Protein AF-A0A2S0U8K6-F1 (afdb_monomer)

Sequence (409 aa):
MKKITSAMGVGLRETAYAYPLLLILSIFMLEISPYFTALLVFISSMFGAWVGYRISGGRAQAIALLPALILGGLCYMPGYLGGRAVVIILILCAFSWHSFGTVRKPFSLQAEKLLSTLGIVCSLVVYIYSQRSEVLQPFSLSVFIAGVVTLSAVLLSMNDWKVKQAAGVRAEEKVPFSGIVLMNRSLTLIFIGLIVVLGAFKQIPSLIKGLIYLLFGWTDFVWGYDPVPPNEYNFHYLELEPMQYDLSDPTEVHKLQWISKAWMVVSSILVLLLAYFVLRLLYSLLRKWLPSWLKSLLERLKLGGMIKEPETDPGYHDELERIAKTRRKRRGTRGYQEPEHVVRRNYQRLVQSAMKKGYDYRPGYTPNENGRQIAGRLEYTELSENEVRNLIQDYNEVRYGSHKDKNKA

Foldseek 3Di:
DVQLVVLLLQLLQLLLLCLLVLCCCCVPPQVHDSVVLSVLSSVLLSLLLSLLVPDDDDCSLVVSLVSLCVVLVVVPVVVSGVPNSVVSSVSSSVNSNVSSCCSNPNPPPVVVVVSLVSSLVSLVVLLVVLVLDPSNVVCNVVSVVSNLSSVLVVLLVVLLVVLCVVQVHPNPDDRPDPPVNVVSNVVSVVVSVVVCCVVCVVVVVVVVVVVCCVVCVVVCVVVVDDDPPPPPPPPPDVPPDSPPQPPPDPVSVVVVVVVVVVVVVVVVVVVVVVVLVVVLVCCVVCVVPDDPVVVVVCVVVVSPPDDPDPDDDDDDDPDPDDPDPPPDDDDDDPDPDDVLVVLVVVLVVLLVQLVVLPDDDDPPDDLVRSLQVQQVDCSRDVDHNVVSVVSSVSNCCSVPVVVVCVVPD

Mean predicted aligned error: 18.73 Å

Radius of gyration: 32.56 Å; Cα contacts (8 Å, |Δi|>4): 281; chains: 1; bounding box: 98×66×87 Å

Secondary structure (DSSP, 8-state):
-HHHHHHHHHHHHHHHHHHHHHHHHIIIII-S-HHHHHHHHHHHHHHHHHHHHH--STTHHHHHHHHHHHHHHHHHTTSSSTTHHHHHHHHHHHHHHHHHHHHHSPPPHHHHHHHHHHHHHHHHHHHHHHTT-TTTGGGHHHHHHHHHHHHHHHHHHHHHHHHHHHTT--TTSPPS-HHHHHHHHHHHHHHHHHHHHHHHGGGHHHHHHHHHHHHHHHHHHHHT----------------------TT-HHHHHHHHHHHHHHHHHHHHHHHHHHHHHHHHHHHHHTTT--HHHHHHHHHTTTTTT--PPP---------------------------HHHHHHHHHHHHHHHHHHTT----TTS-HHHHHHHHHT-TTT-SS-HHHHHHHHHHHHHHHHGGGTGGG--

Structure (mmCIF, N/CA/C/O backbone):
data_AF-A0A2S0U8K6-F1
#
_entry.id   AF-A0A2S0U8K6-F1
#
loop_
_atom_site.group_PDB
_atom_site.id
_atom_site.type_symbol
_atom_site.label_atom_id
_atom_site.label_alt_id
_atom_site.label_comp_id
_atom_site.label_asym_id
_atom_site.label_entity_id
_atom_site.label_seq_id
_atom_site.pdbx_PDB_ins_code
_atom_site.Cartn_x
_atom_site.Cartn_y
_atom_site.Cartn_z
_atom_site.occupancy
_atom_site.B_iso_or_equiv
_atom_site.auth_seq_id
_atom_site.auth_comp_id
_atom_site.auth_asym_id
_atom_site.auth_atom_id
_atom_site.pdbx_PDB_model_num
ATOM 1 N N . MET A 1 1 ? 10.495 10.935 16.092 1.00 81.06 1 MET A N 1
ATOM 2 C CA . MET A 1 1 ? 10.984 9.710 15.417 1.00 81.06 1 MET A CA 1
ATOM 3 C C . MET A 1 1 ? 9.873 8.707 15.094 1.00 81.06 1 MET A C 1
ATOM 5 O O . MET A 1 1 ? 9.632 8.515 13.913 1.00 81.06 1 MET A O 1
ATOM 9 N N . LYS A 1 2 ? 9.115 8.162 16.065 1.00 88.69 2 LYS A N 1
ATOM 10 C CA . LYS A 1 2 ? 8.065 7.137 15.810 1.00 88.69 2 LYS A CA 1
ATOM 11 C C . LYS A 1 2 ? 7.059 7.470 14.687 1.00 88.69 2 LYS A C 1
ATOM 13 O O . LYS A 1 2 ? 6.723 6.609 13.889 1.00 88.69 2 LYS A O 1
ATOM 18 N N . LYS A 1 3 ? 6.605 8.725 14.581 1.00 90.50 3 LYS A N 1
ATOM 19 C CA . LYS A 1 3 ? 5.667 9.149 13.518 1.00 90.50 3 LYS A CA 1
ATOM 20 C C . LYS A 1 3 ? 6.276 9.086 12.110 1.00 90.50 3 LYS A C 1
ATOM 22 O O . LYS A 1 3 ? 5.573 8.766 11.162 1.00 90.50 3 LYS A O 1
ATOM 27 N N . ILE A 1 4 ? 7.571 9.379 11.981 1.00 91.44 4 ILE A N 1
ATOM 28 C CA . ILE A 1 4 ? 8.280 9.351 10.693 1.00 91.44 4 ILE A CA 1
ATOM 29 C C . ILE A 1 4 ? 8.471 7.901 10.256 1.00 91.44 4 ILE A C 1
ATOM 31 O O . ILE A 1 4 ? 8.131 7.565 9.132 1.00 91.44 4 ILE A O 1
ATOM 35 N N . THR A 1 5 ? 8.901 7.021 11.164 1.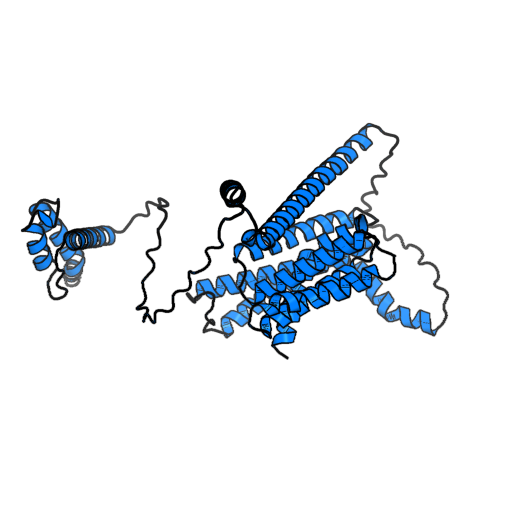00 92.25 5 THR A N 1
ATOM 36 C CA . THR A 1 5 ? 9.037 5.588 10.863 1.00 92.25 5 THR A CA 1
ATOM 37 C C . THR A 1 5 ? 7.696 4.959 10.479 1.00 92.25 5 THR A C 1
ATOM 39 O O . THR A 1 5 ? 7.633 4.164 9.547 1.00 92.25 5 THR A O 1
ATOM 42 N N . SER A 1 6 ? 6.599 5.358 11.135 1.00 91.69 6 SER A N 1
ATOM 43 C CA . SER A 1 6 ? 5.250 4.930 10.744 1.00 91.69 6 SER A CA 1
ATOM 44 C C . SER A 1 6 ? 4.848 5.454 9.362 1.00 91.69 6 SER A C 1
ATOM 46 O O . SER A 1 6 ? 4.283 4.702 8.576 1.00 91.69 6 SER A O 1
ATOM 48 N N . ALA A 1 7 ? 5.150 6.716 9.043 1.00 93.88 7 ALA A N 1
ATOM 49 C CA . ALA A 1 7 ? 4.869 7.298 7.731 1.00 93.88 7 ALA A CA 1
ATOM 50 C C . ALA A 1 7 ? 5.684 6.632 6.609 1.00 93.88 7 ALA A C 1
ATOM 52 O O . ALA A 1 7 ? 5.131 6.325 5.556 1.00 93.88 7 ALA A O 1
ATOM 53 N N . MET A 1 8 ? 6.962 6.329 6.858 1.00 95.50 8 MET A N 1
ATOM 54 C CA . MET A 1 8 ? 7.808 5.558 5.939 1.00 95.50 8 MET A CA 1
ATOM 55 C C . MET A 1 8 ? 7.231 4.164 5.688 1.00 95.50 8 MET A C 1
ATOM 57 O O . MET A 1 8 ? 7.194 3.716 4.547 1.00 95.50 8 MET A O 1
ATOM 61 N N . GLY A 1 9 ? 6.733 3.495 6.734 1.00 93.56 9 GLY A N 1
ATOM 62 C CA . GLY A 1 9 ? 6.076 2.196 6.599 1.00 93.56 9 GLY A CA 1
ATOM 63 C C . GLY A 1 9 ? 4.829 2.248 5.710 1.00 93.56 9 GLY A C 1
ATOM 64 O O . GLY A 1 9 ? 4.633 1.358 4.886 1.00 93.56 9 GLY A O 1
ATOM 65 N N . VAL A 1 10 ? 4.014 3.304 5.830 1.00 92.69 10 VAL A N 1
ATOM 66 C CA . VAL A 1 10 ? 2.853 3.519 4.948 1.00 92.69 10 VAL A CA 1
ATOM 67 C C . VAL A 1 10 ? 3.306 3.754 3.509 1.00 92.69 10 VAL A C 1
ATOM 69 O O . VAL A 1 10 ? 2.808 3.074 2.614 1.00 92.69 10 VAL A O 1
ATOM 72 N N . GLY A 1 11 ? 4.281 4.640 3.290 1.00 95.12 11 GLY A N 1
ATOM 73 C CA . GLY A 1 11 ? 4.767 4.949 1.946 1.00 95.12 11 GLY A CA 1
ATOM 74 C C . GLY A 1 11 ? 5.401 3.748 1.245 1.00 95.12 11 GLY A C 1
ATOM 75 O O . GLY A 1 11 ? 5.101 3.480 0.082 1.00 95.12 11 GLY A O 1
ATOM 76 N N . LEU A 1 12 ? 6.207 2.957 1.963 1.00 95.62 12 LEU A N 1
ATOM 77 C CA . LEU A 1 12 ? 6.809 1.729 1.432 1.00 95.62 12 LEU A CA 1
ATOM 78 C C . LEU A 1 12 ? 5.730 0.728 1.013 1.00 95.62 12 LEU A C 1
ATOM 80 O O . LEU A 1 12 ? 5.793 0.154 -0.071 1.00 95.62 12 LEU A O 1
ATOM 84 N N . ARG A 1 13 ? 4.720 0.547 1.866 1.00 94.19 13 ARG A N 1
ATOM 85 C CA . ARG A 1 13 ? 3.615 -0.378 1.631 1.00 94.19 13 ARG A CA 1
ATOM 86 C C . ARG A 1 13 ? 2.766 0.037 0.430 1.00 94.19 13 ARG A C 1
ATOM 88 O O . ARG A 1 13 ? 2.497 -0.797 -0.425 1.00 94.19 13 ARG A O 1
ATOM 95 N N . GLU A 1 14 ? 2.369 1.306 0.342 1.00 94.12 14 GLU A N 1
ATOM 96 C CA . GLU A 1 14 ? 1.575 1.796 -0.793 1.00 94.12 14 GLU A CA 1
ATOM 97 C C . GLU A 1 14 ? 2.352 1.742 -2.108 1.00 94.12 14 GLU A C 1
ATOM 99 O O . GLU A 1 14 ? 1.802 1.329 -3.129 1.00 94.12 14 GLU A O 1
ATOM 104 N N . THR A 1 15 ? 3.644 2.074 -2.071 1.00 96.38 15 THR A N 1
ATOM 105 C CA . THR A 1 15 ? 4.513 1.974 -3.248 1.00 96.38 15 THR A CA 1
ATOM 106 C C . THR A 1 15 ? 4.653 0.524 -3.697 1.00 96.38 15 THR A C 1
ATOM 108 O O . THR A 1 15 ? 4.513 0.252 -4.883 1.00 96.38 15 THR A O 1
ATOM 111 N N . ALA A 1 16 ? 4.854 -0.423 -2.773 1.00 96.31 16 ALA A N 1
ATOM 112 C CA . ALA A 1 16 ? 4.937 -1.846 -3.100 1.00 96.31 16 ALA A CA 1
ATOM 113 C C . ALA A 1 16 ? 3.638 -2.375 -3.731 1.00 96.31 16 ALA A C 1
ATOM 115 O O . ALA A 1 16 ? 3.696 -3.075 -4.739 1.00 96.31 16 ALA A O 1
ATOM 116 N N . TYR A 1 17 ? 2.475 -1.982 -3.195 1.00 94.69 17 TYR A N 1
ATOM 117 C CA . TYR A 1 17 ? 1.166 -2.375 -3.734 1.00 94.69 17 TYR A CA 1
ATOM 118 C C . TYR A 1 17 ? 0.958 -1.875 -5.166 1.00 94.69 17 TYR A C 1
ATOM 120 O O . TYR A 1 17 ? 0.367 -2.567 -5.994 1.00 94.69 17 TYR A O 1
ATOM 128 N N . ALA A 1 18 ? 1.432 -0.662 -5.448 1.00 95.75 18 ALA A N 1
ATOM 129 C CA . ALA A 1 18 ? 1.253 0.005 -6.727 1.00 95.75 18 ALA A CA 1
ATOM 130 C C . ALA A 1 18 ? 2.358 -0.293 -7.746 1.00 95.75 18 ALA A C 1
ATOM 132 O O . ALA A 1 18 ? 2.148 -0.070 -8.936 1.00 95.75 18 ALA A O 1
ATOM 133 N N . TYR A 1 19 ? 3.520 -0.784 -7.306 1.00 97.06 19 TYR A N 1
ATOM 134 C CA . TYR A 1 19 ? 4.724 -0.900 -8.128 1.00 97.06 19 TYR A CA 1
ATOM 135 C C . TYR A 1 19 ? 4.514 -1.619 -9.470 1.00 97.06 19 TYR A C 1
ATOM 137 O O . TYR A 1 19 ? 4.962 -1.077 -10.476 1.00 97.06 19 TYR A O 1
ATOM 145 N N . PRO A 1 20 ? 3.800 -2.761 -9.562 1.00 96.56 20 PRO A N 1
ATOM 146 C CA . PRO A 1 20 ? 3.589 -3.429 -10.849 1.00 96.56 20 PRO A CA 1
ATOM 147 C C . PRO A 1 20 ? 2.808 -2.566 -11.849 1.00 96.56 20 PRO A C 1
ATOM 149 O O . PRO A 1 20 ? 3.105 -2.570 -13.040 1.00 96.56 20 PRO A O 1
ATOM 152 N N . LEU A 1 21 ? 1.824 -1.802 -11.363 1.00 95.56 21 LEU A N 1
ATOM 153 C CA . LEU A 1 21 ? 1.042 -0.880 -12.189 1.00 95.56 21 LEU A CA 1
ATOM 154 C C . LEU A 1 21 ? 1.864 0.347 -12.576 1.00 95.56 21 LEU A C 1
ATOM 156 O O . LEU A 1 21 ? 1.828 0.761 -13.732 1.00 95.56 21 LEU A O 1
ATOM 160 N N . LEU A 1 22 ? 2.623 0.900 -11.623 1.00 96.19 22 LEU A N 1
ATOM 161 C CA . LEU A 1 22 ? 3.546 2.001 -11.886 1.00 96.19 22 LEU A CA 1
ATOM 162 C C . LEU A 1 22 ? 4.574 1.596 -12.932 1.00 96.19 22 LEU A C 1
ATOM 164 O O . LEU A 1 22 ? 4.833 2.366 -13.833 1.00 96.19 22 LEU A O 1
ATOM 168 N N . LEU A 1 23 ? 5.105 0.380 -12.870 1.00 96.25 23 LEU A N 1
ATOM 169 C CA . LEU A 1 23 ? 6.080 -0.115 -13.829 1.00 96.25 23 LEU A CA 1
ATOM 170 C C . LEU A 1 23 ? 5.518 -0.187 -15.251 1.00 96.25 23 LEU A C 1
ATOM 172 O O . LEU A 1 23 ? 6.158 0.317 -16.171 1.00 96.25 23 LEU A O 1
ATOM 176 N N . ILE A 1 24 ? 4.312 -0.738 -15.432 1.00 95.50 24 ILE A N 1
ATOM 177 C CA . ILE A 1 24 ? 3.640 -0.745 -16.742 1.00 95.50 24 ILE A CA 1
ATOM 178 C C . ILE A 1 24 ? 3.438 0.694 -17.227 1.00 95.50 24 ILE A C 1
ATOM 180 O O . ILE A 1 24 ? 3.776 1.030 -18.359 1.00 95.50 24 ILE A O 1
ATOM 184 N N . LEU A 1 25 ? 2.899 1.556 -16.368 1.00 94.50 25 LEU A N 1
ATOM 185 C CA . LEU A 1 25 ? 2.591 2.936 -16.724 1.00 94.50 25 LEU A CA 1
ATOM 186 C C . LEU A 1 25 ? 3.865 3.732 -17.055 1.00 94.50 25 LEU A C 1
ATOM 188 O O . LEU A 1 25 ? 3.884 4.508 -18.007 1.00 94.50 25 LEU A O 1
ATOM 192 N N . SER A 1 26 ? 4.951 3.497 -16.331 1.00 94.50 26 SER A N 1
ATOM 193 C CA . SER A 1 26 ? 6.223 4.180 -16.536 1.00 94.50 26 SER A CA 1
ATOM 194 C C . SER A 1 26 ? 6.897 3.784 -17.838 1.00 94.50 26 SER A C 1
ATOM 196 O O . SER A 1 26 ? 7.387 4.662 -18.538 1.00 94.50 26 SER A O 1
ATOM 198 N N . ILE A 1 27 ? 6.862 2.500 -18.199 1.00 93.69 27 ILE A N 1
ATOM 199 C CA . ILE A 1 27 ? 7.476 2.004 -19.436 1.00 93.69 27 ILE A CA 1
ATOM 200 C C . ILE A 1 27 ? 6.632 2.378 -20.658 1.00 93.69 27 ILE A C 1
ATOM 202 O O . ILE A 1 27 ? 7.164 2.912 -21.622 1.00 93.69 27 ILE A O 1
ATOM 206 N N . PHE A 1 28 ? 5.319 2.127 -20.621 1.00 93.31 28 PHE A N 1
ATOM 207 C CA . PHE A 1 28 ? 4.473 2.234 -21.816 1.00 93.31 28 PHE A CA 1
ATOM 208 C C . PHE A 1 28 ? 3.803 3.597 -22.007 1.00 93.31 28 PHE A C 1
ATOM 210 O O . PHE A 1 28 ? 3.379 3.907 -23.116 1.00 93.31 28 PHE A O 1
ATOM 217 N N . MET A 1 29 ? 3.639 4.392 -20.945 1.00 92.31 29 MET A N 1
ATOM 218 C CA . MET A 1 29 ? 2.908 5.663 -21.019 1.00 92.31 29 MET A CA 1
ATOM 219 C C . MET A 1 29 ? 3.792 6.870 -20.723 1.00 92.31 29 MET A C 1
ATOM 221 O O . MET A 1 29 ? 3.665 7.890 -21.398 1.00 92.31 29 MET A O 1
ATOM 225 N N . LEU A 1 30 ? 4.643 6.789 -19.696 1.00 90.00 30 LEU A N 1
ATOM 226 C CA . LEU A 1 30 ? 5.456 7.928 -19.267 1.00 90.00 30 LEU A CA 1
ATOM 227 C C . LEU A 1 30 ? 6.826 7.978 -19.944 1.00 90.00 30 LEU A C 1
ATOM 229 O O . LEU A 1 30 ? 7.366 9.073 -20.064 1.00 90.00 30 LEU A O 1
ATOM 233 N N . GLU A 1 31 ? 7.359 6.830 -20.369 1.00 91.50 31 GLU A N 1
ATOM 234 C CA . GLU A 1 31 ? 8.739 6.667 -20.855 1.00 91.50 31 GLU A CA 1
ATOM 235 C C . GLU A 1 31 ? 9.776 7.165 -19.828 1.00 91.50 31 GLU A C 1
ATOM 237 O O . GLU A 1 31 ? 10.795 7.763 -20.160 1.00 91.50 31 GLU A O 1
ATOM 242 N N . ILE A 1 32 ? 9.508 6.920 -18.540 1.00 91.00 32 ILE A N 1
ATOM 243 C CA . ILE A 1 32 ? 10.414 7.247 -17.432 1.00 91.00 32 ILE A CA 1
ATOM 244 C C . ILE A 1 32 ? 10.870 5.955 -16.765 1.00 91.00 32 ILE A C 1
ATOM 246 O O . ILE A 1 32 ? 10.130 4.973 -16.706 1.00 91.00 32 ILE A O 1
ATOM 250 N N . SER A 1 33 ? 12.066 5.979 -16.174 1.00 93.56 33 SER A N 1
ATOM 251 C CA . SER A 1 33 ? 12.521 4.921 -15.274 1.00 93.56 33 SER A CA 1
ATOM 252 C C . SER A 1 33 ? 11.448 4.575 -14.219 1.00 93.56 33 SER A C 1
ATOM 254 O O . SER A 1 33 ? 11.048 5.448 -13.434 1.00 93.56 33 SER A O 1
ATOM 256 N N . PRO A 1 34 ? 11.005 3.305 -14.129 1.00 95.19 34 PRO A N 1
ATOM 257 C CA . PRO A 1 34 ? 9.977 2.890 -13.175 1.00 95.19 34 PRO A CA 1
ATOM 258 C C . PRO A 1 34 ? 10.430 3.059 -11.717 1.00 95.19 34 PRO A C 1
ATOM 260 O O . PRO A 1 34 ? 9.611 3.286 -10.823 1.00 95.19 34 PRO A O 1
ATOM 263 N N . TYR A 1 35 ? 11.742 3.014 -11.466 1.00 95.50 35 TYR A N 1
ATOM 264 C CA . TYR A 1 35 ? 12.325 3.278 -10.151 1.00 95.50 35 TYR A CA 1
ATOM 265 C C . TYR A 1 35 ? 12.145 4.736 -9.725 1.00 95.50 35 TYR A C 1
ATOM 267 O O . TYR A 1 35 ? 11.809 5.001 -8.572 1.00 95.50 35 TYR A O 1
ATOM 275 N N . PHE A 1 36 ? 12.295 5.679 -10.660 1.00 95.00 36 PHE A N 1
ATOM 276 C CA . PHE A 1 36 ? 12.091 7.097 -10.381 1.00 95.00 36 PHE A CA 1
ATOM 277 C C . PHE A 1 36 ? 10.625 7.386 -10.053 1.00 95.00 36 PHE A C 1
ATOM 279 O O . PHE A 1 36 ? 10.326 8.025 -9.047 1.00 95.00 36 PHE A O 1
ATOM 286 N N . THR A 1 37 ? 9.686 6.829 -10.822 1.00 94.44 37 THR A N 1
ATOM 287 C CA . THR A 1 37 ? 8.254 6.975 -10.519 1.00 94.44 37 THR A CA 1
ATOM 288 C C . THR A 1 37 ? 7.862 6.337 -9.189 1.00 94.44 37 THR A C 1
ATOM 290 O O . THR A 1 37 ? 7.073 6.916 -8.444 1.00 94.44 37 THR A O 1
ATOM 293 N N . ALA A 1 38 ? 8.443 5.182 -8.848 1.00 96.75 38 ALA A N 1
ATOM 294 C CA . ALA A 1 38 ? 8.224 4.543 -7.555 1.00 96.75 38 ALA A CA 1
ATOM 295 C C . ALA A 1 38 ? 8.761 5.405 -6.402 1.00 96.75 38 ALA A C 1
ATOM 297 O O . ALA A 1 38 ? 8.084 5.555 -5.388 1.00 96.75 38 ALA A O 1
ATOM 298 N N . LEU A 1 39 ? 9.929 6.033 -6.576 1.00 96.56 39 LEU A N 1
ATOM 299 C CA . LEU A 1 39 ? 10.501 6.959 -5.599 1.00 96.56 39 LEU A CA 1
ATOM 300 C C . LEU A 1 39 ? 9.605 8.188 -5.380 1.00 96.56 39 LEU A C 1
ATOM 302 O O . LEU A 1 39 ? 9.365 8.574 -4.236 1.00 96.56 39 LEU A O 1
ATOM 306 N N . LEU A 1 40 ? 9.065 8.778 -6.451 1.00 96.06 40 LEU A N 1
ATOM 307 C CA . LEU A 1 40 ? 8.140 9.909 -6.336 1.00 96.06 40 LEU A CA 1
ATOM 308 C C . LEU A 1 40 ? 6.865 9.521 -5.577 1.00 96.06 40 LEU A C 1
ATOM 310 O O . LEU A 1 40 ? 6.434 10.247 -4.677 1.00 96.06 40 LEU A O 1
ATOM 314 N N . VAL A 1 41 ? 6.285 8.358 -5.894 1.00 96.88 41 VAL A N 1
ATOM 315 C CA . VAL A 1 41 ? 5.112 7.830 -5.181 1.00 96.88 41 VAL A CA 1
ATOM 316 C C . VAL A 1 41 ? 5.442 7.564 -3.714 1.00 96.88 41 VAL A C 1
ATOM 318 O O . VAL A 1 41 ? 4.652 7.941 -2.848 1.00 96.88 41 VAL A O 1
ATOM 321 N N . PHE A 1 42 ? 6.615 7.005 -3.411 1.00 97.19 42 PHE A N 1
ATOM 322 C CA . PHE A 1 42 ? 7.080 6.778 -2.042 1.00 97.19 42 PHE A CA 1
ATOM 323 C C . PHE A 1 42 ? 7.187 8.079 -1.239 1.00 97.19 42 PHE A C 1
ATOM 325 O O . PHE A 1 42 ? 6.657 8.166 -0.133 1.00 97.19 42 PHE A O 1
ATOM 332 N N . ILE A 1 43 ? 7.820 9.116 -1.794 1.00 96.62 43 ILE A N 1
ATOM 333 C CA . ILE A 1 43 ? 7.970 10.409 -1.111 1.00 96.62 43 ILE A CA 1
ATOM 334 C C . ILE A 1 43 ? 6.598 11.065 -0.905 1.00 96.62 43 ILE A C 1
ATOM 336 O O . ILE A 1 43 ? 6.301 11.551 0.189 1.00 96.62 43 ILE A O 1
ATOM 340 N N . SER A 1 44 ? 5.745 11.042 -1.934 1.00 96.81 44 SER A N 1
ATOM 341 C CA . SER A 1 44 ? 4.403 11.632 -1.889 1.00 96.81 44 SER A CA 1
ATOM 342 C C . SER A 1 44 ? 3.508 10.952 -0.842 1.00 96.81 44 SER A C 1
ATOM 344 O O . SER A 1 44 ? 2.907 11.619 0.003 1.00 96.81 44 SER A O 1
ATOM 346 N N . SER A 1 45 ? 3.472 9.617 -0.839 1.00 96.31 45 SER A N 1
ATOM 347 C CA . SER A 1 45 ? 2.714 8.810 0.128 1.00 96.31 45 SER A CA 1
ATOM 348 C C . SER A 1 45 ? 3.243 8.975 1.556 1.00 96.31 45 SER A C 1
ATOM 350 O O . SER A 1 45 ? 2.476 9.253 2.481 1.00 96.31 45 SER A O 1
ATOM 352 N N . MET A 1 46 ? 4.567 8.912 1.746 1.00 96.88 46 MET A N 1
ATOM 353 C CA . MET A 1 46 ? 5.205 9.150 3.042 1.00 96.88 46 MET A CA 1
ATOM 354 C C . MET A 1 46 ? 4.838 10.531 3.600 1.00 96.88 46 MET A C 1
ATOM 356 O O . MET A 1 46 ? 4.503 10.648 4.782 1.00 96.88 46 MET A O 1
ATOM 360 N N . PHE A 1 47 ? 4.873 11.581 2.775 1.00 96.44 47 PHE A N 1
ATOM 361 C CA . PHE A 1 47 ? 4.519 12.924 3.226 1.00 96.44 47 PHE A CA 1
ATOM 362 C C . PHE A 1 47 ? 3.028 13.049 3.547 1.00 96.44 47 PHE A C 1
ATOM 364 O O . PHE A 1 47 ? 2.681 13.597 4.595 1.00 96.44 47 PHE A O 1
ATOM 371 N N . GLY A 1 48 ? 2.148 12.489 2.711 1.00 95.56 48 GLY A N 1
ATOM 372 C CA . GLY A 1 48 ? 0.709 12.438 2.980 1.00 95.56 48 GLY A CA 1
ATOM 373 C C . GLY A 1 48 ? 0.400 11.783 4.331 1.00 95.56 48 GLY A C 1
ATOM 374 O O . GLY A 1 48 ? -0.321 12.352 5.158 1.00 95.56 48 GLY A O 1
ATOM 375 N N . ALA A 1 49 ? 1.039 10.645 4.618 1.00 95.44 49 ALA A N 1
ATOM 376 C CA . ALA A 1 49 ? 0.932 9.960 5.905 1.00 95.44 49 ALA A CA 1
ATOM 377 C C . ALA A 1 49 ? 1.501 10.799 7.066 1.00 95.44 49 ALA A C 1
ATOM 379 O O . ALA A 1 49 ? 0.877 10.913 8.124 1.00 95.44 49 ALA A O 1
ATOM 380 N N . TRP A 1 50 ? 2.666 11.430 6.883 1.00 96.38 50 TRP A N 1
ATOM 381 C CA . TRP A 1 50 ? 3.294 12.283 7.897 1.00 96.38 50 TRP A CA 1
ATOM 382 C C . TRP A 1 50 ? 2.422 13.487 8.274 1.00 96.38 50 TRP A C 1
ATOM 384 O O . TRP A 1 50 ? 2.239 13.761 9.466 1.00 96.38 50 TRP A O 1
ATOM 394 N N . VAL A 1 51 ? 1.830 14.164 7.283 1.00 95.38 51 VAL A N 1
ATOM 395 C CA . VAL A 1 51 ? 0.858 15.245 7.505 1.00 95.38 51 VAL A CA 1
ATOM 396 C C . VAL A 1 51 ? -0.361 14.715 8.256 1.00 95.38 51 VAL A C 1
ATOM 398 O O . VAL A 1 51 ? -0.798 15.351 9.217 1.00 95.38 51 VAL A O 1
ATOM 401 N N . GLY A 1 52 ? -0.851 13.525 7.893 1.00 93.50 52 GLY A N 1
ATOM 402 C CA . GLY A 1 52 ? -1.938 12.836 8.593 1.00 93.50 52 GLY A CA 1
ATOM 403 C C . GLY A 1 52 ? -1.674 12.637 10.091 1.00 93.50 52 GLY A C 1
ATOM 404 O O . GLY A 1 52 ? -2.570 12.866 10.901 1.00 93.50 52 GLY A O 1
ATOM 405 N N . TYR A 1 53 ? -0.437 12.294 10.475 1.00 93.00 53 TYR A N 1
ATOM 406 C CA . TYR A 1 53 ? -0.034 12.104 11.877 1.00 93.00 53 TYR A CA 1
ATOM 407 C C . TYR A 1 53 ? 0.231 13.402 12.656 1.00 93.00 53 TYR A C 1
ATOM 409 O O . TYR A 1 53 ? 0.296 13.373 13.896 1.00 93.00 53 TYR A O 1
ATOM 417 N N . ARG A 1 54 ? 0.519 14.512 11.964 1.00 93.75 54 ARG A N 1
ATOM 418 C CA . ARG A 1 54 ? 1.044 15.735 12.595 1.00 93.75 54 ARG A CA 1
ATOM 419 C C . ARG A 1 54 ? 0.045 16.878 12.636 1.00 93.75 54 ARG A C 1
ATOM 421 O O . ARG A 1 54 ? 0.007 17.583 13.638 1.00 93.75 54 ARG A O 1
ATOM 428 N N . ILE A 1 55 ? -0.729 17.074 11.577 1.00 91.88 55 ILE A N 1
ATOM 429 C CA . ILE A 1 55 ? -1.590 18.245 11.427 1.00 91.88 55 ILE A CA 1
ATOM 430 C C . ILE A 1 55 ? -3.038 17.792 11.581 1.00 91.88 55 ILE A C 1
ATOM 432 O O . ILE A 1 55 ? -3.473 16.883 10.874 1.00 91.88 55 ILE A O 1
ATOM 436 N N . SER A 1 56 ? -3.791 18.423 12.486 1.00 85.81 56 SER A N 1
ATOM 437 C CA . SER A 1 56 ? -5.249 18.288 12.631 1.00 85.81 56 SER A CA 1
ATOM 438 C C . SER A 1 56 ? -5.974 19.430 11.885 1.00 85.81 56 SER A C 1
ATOM 440 O O . SER A 1 56 ? -5.378 20.455 11.568 1.00 85.81 56 SER A O 1
ATOM 442 N N . GLY A 1 57 ? -7.249 19.247 11.518 1.00 87.19 57 GLY A N 1
ATOM 443 C CA . GLY A 1 57 ? -8.055 20.276 10.832 1.00 87.19 57 GLY A CA 1
ATOM 444 C C . GLY A 1 57 ? -8.182 20.121 9.309 1.00 87.19 57 GLY A C 1
ATOM 445 O O . GLY A 1 57 ? -7.605 19.204 8.714 1.00 87.19 57 GLY A O 1
ATOM 446 N N . GLY A 1 58 ? -8.994 20.996 8.699 1.00 83.25 58 GLY A N 1
ATOM 447 C CA . GLY A 1 58 ? -9.404 20.920 7.286 1.00 83.25 58 GLY A CA 1
ATOM 448 C C . GLY A 1 58 ? -8.321 21.317 6.277 1.00 83.25 58 GLY A C 1
ATOM 449 O O . GLY A 1 58 ? -8.291 20.786 5.173 1.00 83.25 58 GLY A O 1
ATOM 450 N N . ARG A 1 59 ? -7.366 22.173 6.668 1.00 89.94 59 ARG A N 1
ATOM 451 C CA . ARG A 1 59 ? -6.238 22.580 5.802 1.00 89.94 59 ARG A CA 1
ATOM 452 C C . ARG A 1 59 ? -5.180 21.486 5.621 1.00 89.94 59 ARG A C 1
ATOM 454 O O . ARG A 1 59 ? -4.395 21.550 4.682 1.00 89.94 59 ARG A O 1
ATOM 461 N N . ALA A 1 60 ? -5.174 20.466 6.481 1.00 90.31 60 ALA A N 1
ATOM 462 C CA . ALA A 1 60 ? -4.190 19.385 6.428 1.00 90.31 60 ALA A CA 1
ATOM 463 C C . ALA A 1 60 ? -4.232 18.608 5.103 1.00 90.31 60 ALA A C 1
ATOM 465 O O . ALA A 1 60 ? -3.193 18.181 4.616 1.00 90.31 60 ALA A O 1
ATOM 466 N N . GLN A 1 61 ? -5.415 18.478 4.497 1.00 89.25 61 GLN A N 1
ATOM 467 C CA . GLN A 1 61 ? -5.575 17.833 3.194 1.00 89.25 61 GLN A CA 1
ATOM 468 C C . GLN A 1 61 ? -4.856 18.599 2.080 1.00 89.25 61 GLN A C 1
ATOM 470 O O . GLN A 1 61 ? -4.136 17.997 1.292 1.00 89.25 61 GLN A O 1
ATOM 475 N N . ALA A 1 62 ? -4.996 19.926 2.044 1.00 92.44 62 ALA A N 1
ATOM 476 C CA . ALA A 1 62 ? -4.294 20.755 1.067 1.00 92.44 62 ALA A CA 1
ATOM 477 C C . ALA A 1 62 ? -2.771 20.678 1.263 1.00 92.44 62 ALA A C 1
ATOM 479 O O . ALA A 1 62 ? -2.031 20.534 0.296 1.00 92.44 62 ALA A O 1
ATOM 480 N N . ILE A 1 63 ? -2.308 20.689 2.519 1.00 93.25 63 ILE A N 1
ATOM 481 C CA . ILE A 1 63 ? -0.879 20.578 2.848 1.00 93.25 63 ILE A CA 1
ATOM 482 C C . ILE A 1 63 ? -0.313 19.214 2.428 1.00 93.25 63 ILE A C 1
ATOM 484 O O . ILE A 1 63 ? 0.808 19.154 1.930 1.00 93.25 63 ILE A O 1
ATOM 488 N N . ALA A 1 64 ? -1.077 18.127 2.578 1.00 92.12 64 ALA A N 1
ATOM 489 C CA . ALA A 1 64 ? -0.653 16.796 2.144 1.00 92.12 64 ALA A CA 1
ATOM 490 C C . ALA A 1 64 ? -0.396 16.727 0.627 1.00 92.12 64 ALA A C 1
ATOM 492 O O . ALA A 1 64 ? 0.501 16.008 0.196 1.00 92.12 64 ALA A O 1
ATOM 493 N N . LEU A 1 65 ? -1.131 17.499 -0.180 1.00 94.50 65 LEU A N 1
ATOM 494 C CA . LEU A 1 65 ? -0.987 17.516 -1.640 1.00 94.50 65 LEU A CA 1
ATOM 495 C C . LEU A 1 65 ? 0.187 18.373 -2.139 1.00 94.50 65 LEU A C 1
ATOM 497 O O . LEU A 1 65 ? 0.630 18.181 -3.268 1.00 94.50 65 LEU A O 1
ATOM 501 N N . LEU A 1 66 ? 0.727 19.287 -1.323 1.00 94.00 66 LEU A N 1
ATOM 502 C CA . LEU A 1 66 ? 1.803 20.194 -1.748 1.00 94.00 66 LEU A CA 1
ATOM 503 C C . LEU A 1 66 ? 3.041 19.482 -2.325 1.00 94.00 66 LEU A C 1
ATOM 505 O O . LEU A 1 66 ? 3.468 19.872 -3.407 1.00 94.00 66 LEU A O 1
ATOM 509 N N . PRO A 1 67 ? 3.612 18.432 -1.703 1.00 92.06 67 PRO A N 1
ATOM 510 C CA . PRO A 1 67 ? 4.756 17.738 -2.287 1.00 92.06 67 PRO A CA 1
ATOM 511 C C . PRO A 1 67 ? 4.412 17.032 -3.591 1.00 92.06 67 PRO A C 1
ATOM 513 O O . PRO A 1 67 ? 5.256 16.993 -4.472 1.00 92.06 67 PRO A O 1
ATOM 516 N N . ALA A 1 68 ? 3.195 16.501 -3.744 1.00 93.38 68 ALA A N 1
ATOM 517 C CA . ALA A 1 68 ? 2.770 15.892 -5.002 1.00 93.38 68 ALA A CA 1
ATOM 518 C C . ALA A 1 68 ? 2.773 16.923 -6.142 1.00 93.38 68 ALA A C 1
ATOM 520 O O . ALA A 1 68 ? 3.262 16.638 -7.234 1.00 93.38 68 ALA A O 1
ATOM 521 N N . LEU A 1 69 ? 2.288 18.138 -5.860 1.00 95.12 69 LEU A N 1
ATOM 522 C CA . LEU A 1 69 ? 2.286 19.254 -6.805 1.00 95.12 69 LEU A CA 1
ATOM 523 C C . LEU A 1 69 ? 3.698 19.774 -7.092 1.00 95.12 69 LEU A C 1
ATOM 525 O O . LEU A 1 69 ? 4.021 20.021 -8.247 1.00 95.12 69 LEU A O 1
ATOM 529 N N . ILE A 1 70 ? 4.549 19.908 -6.070 1.00 94.44 70 ILE A N 1
ATOM 530 C CA . ILE A 1 70 ? 5.938 20.362 -6.234 1.00 94.44 70 ILE A CA 1
ATOM 531 C C . ILE A 1 70 ? 6.734 19.332 -7.039 1.00 94.44 70 ILE A C 1
ATOM 533 O O . ILE A 1 70 ? 7.341 19.683 -8.043 1.00 94.44 70 ILE A O 1
ATOM 537 N N . LEU A 1 71 ? 6.698 18.057 -6.644 1.00 92.62 71 LEU A N 1
ATOM 538 C CA . LEU A 1 71 ? 7.420 16.982 -7.326 1.00 92.62 71 LEU A CA 1
ATOM 539 C C . LEU A 1 71 ? 6.927 16.794 -8.763 1.00 92.62 71 LEU A C 1
ATOM 541 O O . LEU A 1 71 ? 7.735 16.700 -9.681 1.00 92.62 71 LEU A O 1
ATOM 545 N N . GLY A 1 72 ? 5.611 16.789 -8.979 1.00 89.88 72 GLY A N 1
ATOM 546 C CA . GLY A 1 72 ? 5.055 16.670 -10.323 1.00 89.88 72 GLY A CA 1
ATOM 547 C C . GLY A 1 72 ? 5.277 17.922 -11.186 1.00 89.88 72 GLY A C 1
ATOM 548 O O . GLY A 1 72 ? 5.510 17.797 -12.385 1.00 89.88 72 GLY A O 1
ATOM 549 N N . GLY A 1 73 ? 5.289 19.119 -10.591 1.00 89.56 73 GLY A N 1
ATOM 550 C CA . GLY A 1 73 ? 5.651 20.367 -11.271 1.00 89.56 73 GLY A CA 1
ATOM 551 C C . GLY A 1 73 ? 7.130 20.420 -11.662 1.00 89.56 73 GLY A C 1
ATOM 552 O O . GLY A 1 73 ? 7.463 20.865 -12.759 1.00 89.56 73 GLY A O 1
ATOM 553 N N . LEU A 1 74 ? 8.019 19.875 -10.825 1.00 89.31 74 LEU A N 1
ATOM 554 C CA . LEU A 1 74 ? 9.430 19.683 -11.172 1.00 89.31 74 LEU A CA 1
ATOM 555 C C . LEU A 1 74 ? 9.601 18.713 -12.348 1.00 89.31 74 LEU A C 1
ATOM 557 O O . LEU A 1 74 ? 10.483 18.926 -13.170 1.00 89.31 74 LEU A O 1
ATOM 561 N N . CYS A 1 75 ? 8.736 17.702 -12.485 1.00 86.56 75 CYS A N 1
ATOM 562 C CA . CYS A 1 75 ? 8.711 16.845 -13.675 1.00 86.56 75 CYS A CA 1
ATOM 563 C C . CYS A 1 75 ? 8.195 17.567 -14.937 1.00 86.56 75 CYS A C 1
ATOM 565 O O . CYS A 1 75 ? 8.498 17.131 -16.044 1.00 86.56 75 CYS A O 1
ATOM 567 N N . TYR A 1 76 ? 7.438 18.662 -14.798 1.00 85.56 76 TYR A N 1
ATOM 568 C CA . TYR A 1 76 ? 6.942 19.460 -15.927 1.0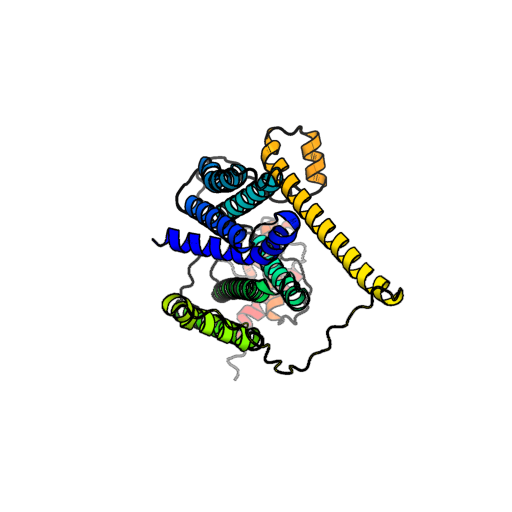0 85.56 76 TYR A CA 1
ATOM 569 C C . TYR A 1 76 ? 7.987 20.455 -16.460 1.00 85.56 76 TYR A C 1
ATOM 571 O O . TYR A 1 76 ? 8.139 20.596 -17.672 1.00 85.56 76 TYR A O 1
ATOM 579 N N . MET A 1 77 ? 8.741 21.100 -15.562 1.00 78.06 77 MET A N 1
ATOM 580 C CA . MET A 1 77 ? 9.743 22.131 -15.881 1.00 78.06 77 MET A CA 1
ATOM 581 C C . MET A 1 77 ? 10.760 21.776 -16.981 1.00 78.06 77 MET A C 1
ATOM 583 O O . MET A 1 77 ? 11.048 22.648 -17.798 1.00 78.06 77 MET A O 1
ATOM 587 N N . PRO A 1 78 ? 11.311 20.550 -17.065 1.00 72.69 78 PRO A N 1
ATOM 588 C CA . PRO A 1 78 ? 12.328 20.253 -18.068 1.00 72.69 78 PRO A CA 1
ATOM 589 C C . PRO A 1 78 ? 11.749 20.015 -19.475 1.00 72.69 78 PRO A C 1
ATOM 591 O O . PRO A 1 78 ? 12.499 19.670 -20.379 1.00 72.69 78 PRO A O 1
ATOM 594 N N . GLY A 1 79 ? 10.432 20.144 -19.694 1.00 71.81 79 GLY A N 1
ATOM 595 C CA . GLY A 1 79 ? 9.798 19.945 -21.008 1.00 71.81 79 GLY A CA 1
ATOM 596 C C . GLY A 1 79 ? 9.753 18.487 -21.489 1.00 71.81 79 GLY A C 1
ATOM 597 O O . GLY A 1 79 ? 9.011 18.176 -22.414 1.00 71.81 79 GLY A O 1
ATOM 598 N N . TYR A 1 80 ? 10.466 17.578 -20.816 1.00 67.88 80 TYR A N 1
ATOM 599 C CA . TYR A 1 80 ? 10.596 16.159 -21.168 1.00 67.88 80 TYR A CA 1
ATOM 600 C C . TYR A 1 80 ? 9.272 15.389 -21.218 1.00 67.88 80 TYR A C 1
ATOM 602 O O . TYR A 1 80 ? 9.165 14.405 -21.940 1.00 67.88 80 TYR A O 1
ATOM 610 N N . LEU A 1 81 ? 8.267 15.797 -20.437 1.00 78.69 81 LEU A N 1
ATOM 611 C CA . LEU A 1 81 ? 7.046 15.005 -20.250 1.00 78.69 81 LEU A CA 1
ATOM 612 C C . LEU A 1 81 ? 5.797 15.603 -20.893 1.00 78.69 81 LEU A C 1
ATOM 614 O O . LEU A 1 81 ? 4.810 14.886 -21.068 1.00 78.69 81 LEU A O 1
ATOM 618 N N . GLY A 1 82 ? 5.809 16.892 -21.245 1.00 85.94 82 GLY A N 1
ATOM 619 C CA . GLY A 1 82 ? 4.642 17.586 -21.798 1.00 85.94 82 GLY A CA 1
ATOM 620 C C . GLY A 1 82 ? 3.349 17.267 -21.031 1.00 85.94 82 GLY A C 1
ATOM 621 O O . GLY A 1 82 ? 3.294 17.349 -19.801 1.00 85.94 82 GLY A O 1
ATOM 622 N N . GLY A 1 83 ? 2.312 16.826 -21.751 1.00 85.56 83 GLY A N 1
ATOM 623 C CA . GLY A 1 83 ? 1.023 16.432 -21.164 1.00 85.56 83 GLY A CA 1
ATOM 624 C C . GLY A 1 83 ? 1.074 15.215 -20.225 1.00 85.56 83 GLY A C 1
ATOM 625 O O . GLY A 1 83 ? 0.206 15.077 -19.363 1.00 85.56 83 GLY A O 1
ATOM 626 N N . ARG A 1 84 ? 2.101 14.355 -20.314 1.00 89.38 84 ARG A N 1
ATOM 627 C CA . ARG A 1 84 ? 2.265 13.176 -19.437 1.00 89.38 84 ARG A CA 1
ATOM 628 C C . ARG A 1 84 ? 2.562 13.574 -17.988 1.00 89.38 84 ARG A C 1
ATOM 630 O O . ARG A 1 84 ? 2.218 12.835 -17.067 1.00 89.38 84 ARG A O 1
ATOM 637 N N . ALA A 1 85 ? 3.118 14.767 -17.761 1.00 90.00 85 ALA A N 1
ATOM 638 C CA . ALA A 1 85 ? 3.353 15.291 -16.416 1.00 90.00 85 ALA A CA 1
ATOM 639 C C . ALA A 1 85 ? 2.050 15.436 -15.611 1.00 90.00 85 ALA A C 1
ATOM 641 O O . ALA A 1 85 ? 2.041 15.203 -14.404 1.00 90.00 85 ALA A O 1
ATOM 642 N N . VAL A 1 86 ? 0.930 15.742 -16.279 1.00 91.56 86 VAL A N 1
ATOM 643 C CA . VAL A 1 86 ? -0.391 15.823 -15.636 1.00 91.56 86 VAL A CA 1
ATOM 644 C C . VAL A 1 86 ? -0.783 14.469 -15.045 1.00 91.56 86 VAL A C 1
ATOM 646 O O . VAL A 1 86 ? -1.269 14.409 -13.918 1.00 91.56 86 VAL A O 1
ATOM 649 N N . VAL A 1 87 ? -0.512 13.372 -15.757 1.00 92.50 87 VAL A N 1
ATOM 650 C CA . VAL A 1 87 ? -0.790 12.009 -15.279 1.00 92.50 87 VAL A CA 1
ATOM 651 C C . VAL A 1 87 ? 0.028 11.703 -14.025 1.00 92.50 87 VAL A C 1
ATOM 653 O O . VAL A 1 87 ? -0.521 11.201 -13.047 1.00 92.50 87 VAL A O 1
ATOM 656 N N . ILE A 1 88 ? 1.311 12.072 -14.010 1.00 93.56 88 ILE A N 1
ATOM 657 C CA . ILE A 1 88 ? 2.180 11.895 -12.836 1.00 93.56 88 ILE A CA 1
ATOM 658 C C . ILE A 1 88 ? 1.662 12.711 -11.656 1.00 93.56 88 ILE A C 1
ATOM 660 O O . ILE A 1 88 ? 1.502 12.160 -10.571 1.00 93.56 88 ILE A O 1
ATOM 664 N N . ILE A 1 89 ? 1.339 13.992 -11.856 1.00 94.50 89 ILE A N 1
ATOM 665 C CA . ILE A 1 89 ? 0.780 14.851 -10.804 1.00 94.50 89 ILE A CA 1
ATOM 666 C C . ILE A 1 89 ? -0.489 14.221 -10.218 1.00 94.50 89 ILE A C 1
ATOM 668 O O . ILE A 1 89 ? -0.631 14.143 -8.998 1.00 94.50 89 ILE A O 1
ATOM 672 N N . LEU A 1 90 ? -1.395 13.723 -11.066 1.00 95.19 90 LEU A N 1
ATOM 673 C CA . LEU A 1 90 ? -2.628 13.071 -10.622 1.00 95.19 90 LEU A CA 1
ATOM 674 C C . LEU A 1 90 ? -2.352 11.802 -9.810 1.00 95.19 90 LEU A C 1
ATOM 676 O O . LEU A 1 90 ? -2.962 11.617 -8.756 1.00 95.19 90 LEU A O 1
ATOM 680 N N . ILE A 1 91 ? -1.411 10.963 -10.253 1.00 94.88 91 ILE A N 1
ATOM 681 C CA . ILE A 1 91 ? -0.986 9.765 -9.519 1.00 94.88 91 ILE A CA 1
ATOM 682 C C . ILE A 1 91 ? -0.411 10.163 -8.154 1.00 94.88 91 ILE A C 1
ATOM 684 O O . ILE A 1 91 ? -0.859 9.654 -7.127 1.00 94.88 91 ILE A O 1
ATOM 688 N N . LEU A 1 92 ? 0.527 11.112 -8.111 1.00 96.19 92 LEU A N 1
ATOM 689 C CA . LEU A 1 92 ? 1.157 11.555 -6.867 1.00 96.19 92 LEU A CA 1
ATOM 690 C C . LEU A 1 92 ? 0.137 12.144 -5.888 1.00 96.19 92 LEU A C 1
ATOM 692 O O . LEU A 1 92 ? 0.195 11.838 -4.693 1.00 96.19 92 LEU A O 1
ATOM 696 N N . CYS A 1 93 ? -0.821 12.929 -6.385 1.00 95.81 93 CYS A N 1
ATOM 697 C CA . CYS A 1 93 ? -1.911 13.484 -5.590 1.00 95.81 93 CYS A CA 1
ATOM 698 C C . CYS A 1 93 ? -2.833 12.384 -5.052 1.00 95.81 93 CYS A C 1
ATOM 700 O O . CYS A 1 93 ? -3.198 12.423 -3.877 1.00 95.81 93 CYS A O 1
ATOM 702 N N . ALA A 1 94 ? -3.180 11.387 -5.872 1.00 94.44 94 ALA A N 1
ATOM 703 C CA . ALA A 1 94 ? -4.023 10.268 -5.458 1.00 94.44 94 ALA A CA 1
ATOM 704 C C . ALA A 1 94 ? -3.370 9.445 -4.335 1.00 94.44 94 ALA A C 1
ATOM 706 O O . ALA A 1 94 ? -4.029 9.159 -3.334 1.00 94.44 94 ALA A O 1
ATOM 707 N N . PHE A 1 95 ? -2.075 9.129 -4.456 1.00 94.62 95 PHE A N 1
ATOM 708 C CA . PHE A 1 95 ? -1.330 8.405 -3.419 1.00 94.62 95 PHE A CA 1
ATOM 709 C C . PHE A 1 95 ? -1.147 9.226 -2.143 1.00 94.62 95 PHE A C 1
ATOM 711 O O . PHE A 1 95 ? -1.387 8.711 -1.054 1.00 94.62 95 PHE A O 1
ATOM 718 N N . SER A 1 96 ? -0.803 10.515 -2.246 1.00 94.94 96 SER A N 1
ATOM 719 C CA . SER A 1 96 ? -0.710 11.373 -1.056 1.00 94.94 96 SER A CA 1
ATOM 720 C C . SER A 1 96 ? -2.056 11.486 -0.332 1.00 94.94 96 SER A C 1
ATOM 722 O O . SER A 1 96 ? -2.129 11.334 0.891 1.00 94.94 96 SER A O 1
ATOM 724 N N . TRP A 1 97 ? -3.145 11.681 -1.083 1.00 93.38 97 TRP A N 1
ATOM 725 C CA . TRP A 1 97 ? -4.492 11.744 -0.524 1.00 93.38 97 TRP A CA 1
ATOM 726 C C . TRP A 1 97 ? -4.895 10.436 0.158 1.00 93.38 97 TRP A C 1
ATOM 728 O O . TRP A 1 97 ? -5.429 10.450 1.271 1.00 93.38 97 TRP A O 1
ATOM 738 N N . HIS A 1 98 ? -4.634 9.303 -0.495 1.00 91.56 98 HIS A N 1
ATOM 739 C CA . HIS A 1 98 ? -4.928 7.986 0.053 1.00 91.56 98 HIS A CA 1
ATOM 740 C C . HIS A 1 98 ? -4.131 7.730 1.341 1.00 91.56 98 HIS A C 1
ATOM 742 O O . HIS A 1 98 ? -4.736 7.426 2.369 1.00 91.56 98 HIS A O 1
ATOM 748 N N . SER A 1 99 ? -2.816 7.967 1.329 1.00 92.25 99 SER A N 1
ATOM 749 C CA . SER A 1 99 ? -1.932 7.870 2.499 1.00 92.25 99 SER A CA 1
ATOM 750 C C . SER A 1 99 ? -2.345 8.785 3.657 1.00 92.25 99 SER A C 1
ATOM 752 O O . SER A 1 99 ? -2.303 8.393 4.823 1.00 92.25 99 SER A O 1
ATOM 754 N N . PHE A 1 100 ? -2.780 10.013 3.366 1.00 92.88 100 PHE A N 1
ATOM 755 C CA . PHE A 1 100 ? -3.337 10.907 4.382 1.00 92.88 100 PHE A CA 1
ATOM 756 C C . PHE A 1 100 ? -4.622 10.326 4.991 1.00 92.88 100 PHE A C 1
ATOM 758 O O . PHE A 1 100 ? -4.816 10.347 6.212 1.00 92.88 100 PHE A O 1
ATOM 765 N N . GLY A 1 101 ? -5.500 9.794 4.136 1.00 89.12 101 GLY A N 1
ATOM 766 C CA . GLY A 1 101 ? -6.756 9.168 4.528 1.00 89.12 101 GLY A CA 1
ATOM 767 C C . GLY A 1 101 ? -6.541 7.964 5.439 1.00 89.12 101 GLY A C 1
ATOM 768 O O . GLY A 1 101 ? -7.121 7.937 6.521 1.00 89.12 101 GLY A O 1
ATOM 769 N N . THR A 1 102 ? -5.664 7.029 5.057 1.00 87.62 102 THR A N 1
ATOM 770 C CA . THR A 1 102 ? -5.397 5.790 5.811 1.00 87.62 102 THR A CA 1
ATOM 771 C C . THR A 1 102 ? -4.945 6.051 7.246 1.00 87.62 102 THR A C 1
ATOM 773 O O . THR A 1 102 ? -5.333 5.309 8.146 1.00 87.62 102 THR A O 1
ATOM 776 N N . VAL A 1 103 ? -4.194 7.130 7.484 1.00 88.50 103 VAL A N 1
ATOM 777 C CA . VAL A 1 103 ? -3.746 7.529 8.826 1.00 88.50 103 VAL A CA 1
ATOM 778 C C . VAL A 1 103 ? -4.866 8.159 9.660 1.00 88.50 103 VAL A C 1
ATOM 780 O O . VAL A 1 103 ? -4.969 7.895 10.857 1.00 88.50 103 VAL A O 1
ATOM 783 N N . ARG A 1 104 ? -5.692 9.023 9.060 1.00 84.44 104 ARG A N 1
ATOM 784 C CA . ARG A 1 104 ? -6.694 9.825 9.788 1.00 84.44 104 ARG A CA 1
ATOM 785 C C . ARG A 1 104 ? -8.013 9.106 10.021 1.00 84.44 104 ARG A C 1
ATOM 787 O O . ARG A 1 104 ? -8.638 9.279 11.063 1.00 84.44 104 ARG A O 1
ATOM 794 N N . LYS A 1 105 ? -8.481 8.391 9.010 1.00 77.75 105 LYS A N 1
ATOM 795 C CA . LYS A 1 105 ? -9.706 7.605 9.046 1.00 77.75 105 LYS A CA 1
ATOM 796 C C . LYS A 1 105 ? -9.333 6.295 8.385 1.00 77.75 105 LYS A C 1
ATOM 798 O O . LYS A 1 105 ? -9.278 6.295 7.154 1.00 77.75 105 LYS A O 1
ATOM 803 N N . PRO A 1 106 ? -9.039 5.226 9.152 1.00 64.50 106 PRO A N 1
ATOM 804 C CA . PRO A 1 106 ? -8.726 3.947 8.541 1.00 64.50 106 PRO A CA 1
ATOM 805 C C . PRO A 1 106 ? -9.827 3.678 7.523 1.00 64.50 106 PRO A C 1
ATOM 807 O O . PRO A 1 106 ? -11.016 3.672 7.863 1.00 64.50 106 PRO A O 1
ATOM 810 N N . PHE A 1 107 ? -9.432 3.622 6.247 1.00 60.84 107 PHE A N 1
ATOM 811 C CA . PHE A 1 107 ? -10.357 3.361 5.157 1.00 60.84 107 PHE A CA 1
ATOM 812 C C . PHE A 1 107 ? -11.142 2.100 5.514 1.00 60.84 107 PHE A C 1
ATOM 814 O O . PHE A 1 107 ? -10.682 1.285 6.320 1.00 60.84 107 PHE A O 1
ATOM 821 N N . SER A 1 108 ? -12.334 1.923 4.934 1.00 66.12 108 SER A N 1
ATOM 822 C CA . SER A 1 108 ? -13.081 0.692 5.184 1.00 66.12 108 SER A CA 1
ATOM 823 C C . SER A 1 108 ? -12.128 -0.492 4.997 1.00 66.12 108 SER A C 1
ATOM 825 O O . SER A 1 108 ? -11.427 -0.572 3.989 1.00 66.12 108 SER A O 1
ATOM 827 N N . LEU A 1 109 ? -12.060 -1.392 5.984 1.00 70.94 109 LEU A N 1
ATOM 828 C CA . LEU A 1 109 ? -11.151 -2.551 5.960 1.00 70.94 109 LEU A CA 1
ATOM 829 C C . LEU A 1 109 ? -11.260 -3.343 4.642 1.00 70.94 109 LEU A C 1
ATOM 831 O O . LEU A 1 109 ? -10.355 -4.077 4.267 1.00 70.94 109 LEU A O 1
ATOM 835 N N . GLN A 1 110 ? -12.384 -3.202 3.938 1.00 77.06 110 GLN A N 1
ATOM 836 C CA . GLN A 1 110 ? -12.627 -3.742 2.608 1.00 77.06 110 GLN A CA 1
ATOM 837 C C . GLN A 1 110 ? -11.785 -3.075 1.511 1.00 77.06 110 GLN A C 1
ATOM 839 O O . GLN A 1 110 ? -11.243 -3.793 0.681 1.00 77.06 110 GLN A O 1
ATOM 844 N N . ALA A 1 111 ? -11.645 -1.747 1.493 1.00 79.75 111 ALA A N 1
ATOM 845 C CA . ALA A 1 111 ? -10.865 -1.039 0.477 1.00 79.75 111 ALA A CA 1
ATOM 846 C C . ALA A 1 111 ? -9.369 -1.377 0.569 1.00 79.75 111 ALA A C 1
ATOM 848 O O . ALA A 1 111 ? -8.746 -1.672 -0.445 1.00 79.75 111 ALA A O 1
ATOM 849 N N . GLU A 1 112 ? -8.814 -1.426 1.783 1.00 83.00 112 GLU A N 1
ATOM 850 C CA . GLU A 1 112 ? -7.413 -1.812 1.997 1.00 83.00 112 GLU A CA 1
ATOM 851 C C . GLU A 1 112 ? -7.163 -3.279 1.605 1.00 83.00 112 GLU A C 1
ATOM 853 O O . GLU A 1 112 ? -6.161 -3.599 0.960 1.00 83.00 112 GLU A O 1
ATOM 858 N N . LYS A 1 113 ? -8.112 -4.176 1.911 1.00 85.94 113 LYS A N 1
ATOM 859 C CA . LYS A 1 113 ? -8.072 -5.573 1.450 1.00 85.94 113 LYS A CA 1
ATOM 860 C C . LYS A 1 113 ? -8.145 -5.676 -0.072 1.00 85.94 113 LYS A C 1
ATOM 862 O O . LYS A 1 113 ? -7.396 -6.451 -0.655 1.00 85.94 113 LYS A O 1
ATOM 867 N N . LEU A 1 114 ? -9.011 -4.903 -0.725 1.00 87.31 114 LEU A N 1
ATOM 868 C CA . LEU A 1 114 ? -9.119 -4.894 -2.186 1.00 87.31 114 LEU A CA 1
ATOM 869 C C . LEU A 1 114 ? -7.836 -4.377 -2.840 1.00 87.31 114 LEU A C 1
ATOM 871 O O . LEU A 1 114 ? -7.325 -5.019 -3.747 1.00 87.31 114 LEU A O 1
ATOM 875 N N . LEU A 1 115 ? -7.281 -3.265 -2.353 1.00 88.38 115 LEU A N 1
ATOM 876 C CA . LEU A 1 115 ? -6.060 -2.689 -2.918 1.00 88.38 115 LEU A CA 1
ATOM 877 C C . LEU A 1 115 ? -4.869 -3.641 -2.770 1.00 88.38 115 LEU A C 1
ATOM 879 O O . LEU A 1 115 ? -4.116 -3.850 -3.713 1.00 88.38 115 LEU A O 1
ATOM 883 N N . SER A 1 116 ? -4.724 -4.251 -1.595 1.00 89.25 116 SER A N 1
ATOM 884 C CA . SER A 1 116 ? -3.624 -5.173 -1.329 1.00 89.25 116 SER A CA 1
ATOM 885 C C . SER A 1 116 ? -3.761 -6.501 -2.079 1.00 89.25 116 SER A C 1
ATOM 887 O O . SER A 1 116 ? -2.779 -6.982 -2.636 1.00 89.25 116 SER A O 1
ATOM 889 N N . THR A 1 117 ? -4.968 -7.067 -2.187 1.00 89.00 117 THR A N 1
ATOM 890 C CA . THR A 1 117 ? -5.207 -8.262 -3.022 1.00 89.00 117 THR A CA 1
ATOM 891 C C . THR A 1 117 ? -4.968 -7.980 -4.501 1.00 89.00 117 THR A C 1
ATOM 893 O O . THR A 1 117 ? -4.317 -8.781 -5.169 1.00 89.00 117 THR A O 1
ATOM 896 N N . LEU A 1 118 ? -5.414 -6.825 -4.998 1.00 91.69 118 LEU A N 1
ATOM 897 C CA . LEU A 1 118 ? -5.148 -6.394 -6.367 1.00 91.69 118 LEU A CA 1
ATOM 898 C C . LEU A 1 118 ? -3.646 -6.190 -6.597 1.00 91.69 118 LEU A C 1
ATOM 900 O O . LEU A 1 118 ? -3.130 -6.663 -7.601 1.00 91.69 118 LEU A O 1
ATOM 904 N N . GLY A 1 119 ? -2.926 -5.601 -5.638 1.00 92.19 119 GLY A N 1
ATOM 905 C CA . GLY A 1 119 ? -1.468 -5.471 -5.687 1.00 92.19 119 GLY A CA 1
ATOM 906 C C . GLY A 1 119 ? -0.744 -6.819 -5.782 1.00 92.19 119 GLY A C 1
ATOM 907 O O . GLY A 1 119 ? 0.164 -6.962 -6.600 1.00 92.19 119 GLY A O 1
ATOM 908 N N . ILE A 1 120 ? -1.171 -7.838 -5.021 1.00 92.25 120 ILE A N 1
ATOM 909 C CA . ILE A 1 120 ? -0.616 -9.205 -5.117 1.00 92.25 120 ILE A CA 1
ATOM 910 C C . ILE A 1 120 ? -0.877 -9.795 -6.505 1.00 92.25 120 ILE A C 1
ATOM 912 O O . ILE A 1 120 ? 0.053 -10.280 -7.147 1.00 92.25 120 ILE A O 1
ATOM 916 N N . VAL A 1 121 ? -2.128 -9.748 -6.974 1.00 92.25 121 VAL A N 1
ATOM 917 C CA . VAL A 1 121 ? -2.516 -10.321 -8.272 1.00 92.25 121 VAL A CA 1
ATOM 918 C C . VAL A 1 121 ? -1.772 -9.623 -9.410 1.00 92.25 121 VAL A C 1
ATOM 920 O O . VAL A 1 121 ? -1.196 -10.296 -10.261 1.00 92.25 121 VAL A O 1
ATOM 923 N N . CYS A 1 122 ? -1.707 -8.291 -9.397 1.00 94.06 122 CYS A N 1
ATOM 924 C CA . CYS A 1 122 ? -0.940 -7.522 -10.370 1.00 94.06 122 CYS A CA 1
ATOM 925 C C . CYS A 1 122 ? 0.551 -7.863 -10.311 1.00 94.06 122 CYS A C 1
ATOM 927 O O . CYS A 1 122 ? 1.147 -8.087 -11.358 1.00 94.06 122 CYS A O 1
ATOM 929 N N . SER A 1 123 ? 1.149 -7.965 -9.118 1.00 93.88 123 SER A N 1
ATOM 930 C CA . SER A 1 123 ? 2.561 -8.355 -8.976 1.00 93.88 123 SER A CA 1
ATOM 931 C C . SER A 1 123 ? 2.822 -9.726 -9.589 1.00 93.88 123 SER A C 1
ATOM 933 O O . SER A 1 123 ? 3.788 -9.887 -10.323 1.00 93.88 123 SER A O 1
ATOM 935 N N . LEU A 1 124 ? 1.942 -10.699 -9.340 1.00 91.00 124 LEU A N 1
ATOM 936 C CA . LEU A 1 124 ? 2.062 -12.049 -9.885 1.00 91.00 124 LEU A CA 1
ATOM 937 C C . LEU A 1 124 ? 1.955 -12.056 -11.416 1.00 91.00 124 LEU A C 1
ATOM 939 O O . LEU A 1 124 ? 2.797 -12.650 -12.083 1.00 91.00 124 LEU A O 1
ATOM 943 N N . VAL A 1 125 ? 0.941 -11.388 -11.973 1.00 92.62 125 VAL A N 1
ATOM 944 C CA . VAL A 1 125 ? 0.719 -11.327 -13.426 1.00 92.62 125 VAL A CA 1
ATOM 945 C C . VAL A 1 125 ? 1.887 -10.633 -14.124 1.00 92.62 125 VAL A C 1
ATOM 947 O O . VAL A 1 125 ? 2.431 -11.170 -15.087 1.00 92.62 125 VAL A O 1
ATOM 950 N N . VAL A 1 126 ? 2.317 -9.476 -13.611 1.00 94.44 126 VAL A N 1
ATOM 951 C CA . VAL A 1 126 ? 3.451 -8.727 -14.168 1.00 94.44 126 VAL A CA 1
ATOM 952 C C . VAL A 1 126 ? 4.751 -9.506 -14.013 1.00 94.44 126 VAL A C 1
ATOM 954 O O . VAL A 1 126 ? 5.570 -9.480 -14.923 1.00 94.44 126 VAL A O 1
ATOM 957 N N . TYR A 1 127 ? 4.936 -10.242 -12.916 1.00 92.44 127 TYR A N 1
ATOM 958 C CA . TYR A 1 127 ? 6.102 -11.100 -12.734 1.00 92.44 127 TYR A CA 1
ATOM 959 C C . TYR A 1 127 ? 6.139 -12.250 -13.745 1.00 92.44 127 TYR A C 1
ATOM 961 O O . TYR A 1 127 ? 7.168 -12.491 -14.361 1.00 92.44 127 TYR A O 1
ATOM 969 N N . ILE A 1 128 ? 5.024 -12.953 -13.963 1.00 87.50 128 ILE A N 1
ATOM 970 C CA . ILE A 1 128 ? 4.961 -14.028 -14.968 1.00 87.50 128 ILE A CA 1
ATOM 971 C C . ILE A 1 128 ? 5.254 -13.468 -16.363 1.00 87.50 128 ILE A C 1
ATOM 973 O O . ILE A 1 128 ? 5.962 -14.096 -17.149 1.00 87.50 128 ILE A O 1
ATOM 977 N N . TYR A 1 129 ? 4.724 -12.284 -16.663 1.00 90.19 129 TYR A N 1
ATOM 978 C CA . TYR A 1 129 ? 4.915 -11.645 -17.957 1.00 90.19 129 TYR A CA 1
ATOM 979 C C . TYR A 1 129 ? 6.336 -11.087 -18.136 1.00 90.19 129 TYR A C 1
ATOM 981 O O . TYR A 1 129 ? 6.895 -11.188 -19.225 1.00 90.19 129 TYR A O 1
ATOM 989 N N . SER A 1 130 ? 6.969 -10.581 -17.073 1.00 91.69 130 SER A N 1
ATOM 990 C CA . SER A 1 130 ? 8.353 -10.095 -17.128 1.00 91.69 130 SER A CA 1
ATOM 991 C C . SER A 1 130 ? 9.368 -11.200 -17.393 1.00 91.69 130 SER A C 1
ATOM 993 O O . SER A 1 130 ? 10.409 -10.928 -17.971 1.00 91.69 130 SER A O 1
ATOM 995 N N . GLN A 1 131 ? 9.052 -12.455 -17.063 1.00 86.38 131 GLN A N 1
ATOM 996 C CA . GLN A 1 131 ? 9.889 -13.602 -17.435 1.00 86.38 131 GLN A CA 1
ATOM 997 C C . GLN A 1 131 ? 9.806 -13.959 -18.927 1.00 86.38 131 GLN A C 1
ATOM 999 O O . GLN A 1 131 ? 10.633 -14.723 -19.408 1.00 86.38 131 GLN A O 1
ATOM 1004 N N . ARG A 1 132 ? 8.796 -13.461 -19.654 1.00 87.38 132 ARG A N 1
ATOM 1005 C CA . ARG A 1 132 ? 8.571 -13.778 -21.076 1.00 87.38 132 ARG A CA 1
ATOM 1006 C C . ARG A 1 132 ? 8.874 -12.620 -22.020 1.00 87.38 132 ARG A C 1
ATOM 1008 O O . ARG A 1 132 ? 8.991 -12.838 -23.217 1.00 87.38 132 ARG A O 1
ATOM 1015 N N . SER A 1 133 ? 8.923 -11.396 -21.504 1.00 89.06 133 SER A N 1
ATOM 1016 C CA . SER A 1 133 ? 9.099 -10.185 -22.301 1.00 89.06 133 SER A CA 1
ATOM 1017 C C . SER A 1 133 ? 10.466 -9.573 -22.038 1.00 89.06 133 SER A C 1
ATOM 1019 O O . SER A 1 133 ? 10.744 -9.163 -20.913 1.00 89.06 133 SER A O 1
ATOM 1021 N N . GLU A 1 134 ? 11.269 -9.427 -23.091 1.00 88.56 134 GLU A N 1
ATOM 1022 C CA . GLU A 1 134 ? 12.592 -8.786 -23.053 1.00 88.56 134 GLU A CA 1
ATOM 1023 C C . GLU A 1 134 ? 12.536 -7.367 -22.469 1.00 88.56 134 GLU A C 1
ATOM 1025 O O . GLU A 1 134 ? 13.383 -6.981 -21.670 1.00 88.56 134 GLU A O 1
ATOM 1030 N N . VAL A 1 135 ? 11.475 -6.609 -22.774 1.00 90.38 135 VAL A N 1
ATOM 1031 C CA . VAL A 1 135 ? 11.280 -5.233 -22.278 1.00 90.38 135 VAL A CA 1
ATOM 1032 C C . VAL A 1 135 ? 11.131 -5.183 -20.751 1.00 90.38 135 VAL A C 1
ATOM 1034 O O . VAL A 1 135 ? 11.547 -4.224 -20.103 1.00 90.38 135 VAL A O 1
ATOM 1037 N N . LEU A 1 136 ? 10.511 -6.205 -20.156 1.00 91.38 136 LEU A N 1
ATOM 1038 C CA . LEU A 1 136 ? 10.167 -6.227 -18.731 1.00 91.38 136 LEU A CA 1
ATOM 1039 C C . LEU A 1 136 ? 11.115 -7.089 -17.896 1.00 91.38 136 LEU A C 1
ATOM 1041 O O . LEU A 1 136 ? 11.153 -6.935 -16.672 1.00 91.38 136 LEU A O 1
ATOM 1045 N N . GLN A 1 137 ? 11.891 -7.958 -18.540 1.00 90.31 137 GLN A N 1
ATOM 1046 C CA . GLN A 1 137 ? 12.866 -8.842 -17.911 1.00 90.31 137 GLN A CA 1
ATOM 1047 C C . GLN A 1 137 ? 13.823 -8.116 -16.947 1.00 90.31 137 GLN A C 1
ATOM 1049 O O . GLN A 1 137 ? 13.999 -8.628 -15.831 1.00 90.31 137 GLN A O 1
ATOM 1054 N N . PRO A 1 138 ? 14.352 -6.905 -17.253 1.00 90.56 138 PRO A N 1
ATOM 1055 C CA . PRO A 1 138 ? 15.242 -6.178 -16.341 1.00 90.56 138 PRO A CA 1
ATOM 1056 C C . PRO A 1 138 ? 14.588 -5.794 -15.007 1.00 90.56 138 PRO A C 1
ATOM 1058 O O . PRO A 1 138 ? 15.269 -5.567 -14.010 1.00 90.56 138 PRO A O 1
ATOM 1061 N N . PHE A 1 139 ? 13.256 -5.732 -14.970 1.00 93.25 139 PHE A N 1
ATOM 1062 C CA . PHE A 1 139 ? 12.475 -5.344 -13.797 1.00 93.25 139 PHE A CA 1
ATOM 1063 C C . PHE A 1 139 ? 11.824 -6.545 -13.092 1.00 93.25 139 PHE A C 1
ATOM 1065 O O . PHE A 1 139 ? 11.039 -6.389 -12.157 1.00 93.25 139 PHE A O 1
ATOM 1072 N N . SER A 1 140 ? 12.129 -7.773 -13.515 1.00 90.06 140 SER A N 1
ATOM 1073 C CA . SER A 1 140 ? 11.547 -8.985 -12.926 1.00 90.06 140 SER A CA 1
ATOM 1074 C C . SER A 1 140 ? 11.864 -9.130 -11.432 1.00 90.06 140 SER A C 1
ATOM 1076 O O . SER A 1 140 ? 10.977 -9.464 -10.640 1.00 90.06 140 SER A O 1
ATOM 1078 N N . LEU A 1 141 ? 13.096 -8.805 -11.026 1.00 87.81 141 LEU A N 1
ATOM 1079 C CA . LEU A 1 141 ? 13.518 -8.816 -9.625 1.00 87.81 141 LEU A CA 1
ATOM 1080 C C . LEU A 1 141 ? 12.783 -7.753 -8.797 1.00 87.81 141 LEU A C 1
ATOM 1082 O O . LEU A 1 141 ? 12.326 -8.038 -7.691 1.00 87.81 141 LEU A O 1
ATOM 1086 N N . SER A 1 142 ? 12.632 -6.534 -9.316 1.00 93.81 142 SER A N 1
ATOM 1087 C CA . SER A 1 142 ? 11.968 -5.459 -8.576 1.00 93.81 142 SER A CA 1
ATOM 1088 C C . SER A 1 142 ? 10.471 -5.726 -8.400 1.00 93.81 142 SER A C 1
ATOM 1090 O O . SER A 1 142 ? 9.934 -5.494 -7.316 1.00 93.81 142 SER A O 1
ATOM 1092 N N . VAL A 1 143 ? 9.808 -6.297 -9.414 1.00 94.62 143 VAL A N 1
ATOM 1093 C CA . VAL A 1 143 ? 8.415 -6.764 -9.310 1.00 94.62 143 VAL A CA 1
ATOM 1094 C C . VAL A 1 143 ? 8.295 -7.889 -8.286 1.00 94.62 143 VAL A C 1
ATOM 1096 O O . VAL A 1 143 ? 7.367 -7.875 -7.477 1.00 94.62 143 VAL A O 1
ATOM 1099 N N . PHE A 1 144 ? 9.240 -8.834 -8.275 1.00 91.56 144 PHE A N 1
ATOM 1100 C CA . PHE A 1 144 ? 9.275 -9.903 -7.279 1.00 91.56 144 PHE A CA 1
ATOM 1101 C C . PHE A 1 144 ? 9.388 -9.343 -5.856 1.00 91.56 144 PHE A C 1
ATOM 1103 O O . PHE A 1 144 ? 8.571 -9.680 -4.999 1.00 91.56 144 PHE A O 1
ATOM 1110 N N . ILE A 1 145 ? 10.338 -8.433 -5.612 1.00 91.38 145 ILE A N 1
ATOM 1111 C CA . ILE A 1 145 ? 10.525 -7.788 -4.305 1.00 91.38 145 ILE A CA 1
ATOM 1112 C C . ILE A 1 145 ? 9.260 -7.029 -3.891 1.00 91.38 145 ILE A C 1
ATOM 1114 O O . ILE A 1 145 ? 8.791 -7.186 -2.763 1.00 91.38 145 ILE A O 1
ATOM 1118 N N . ALA A 1 146 ? 8.661 -6.248 -4.795 1.00 94.50 146 ALA A N 1
ATOM 1119 C CA . ALA A 1 146 ? 7.420 -5.533 -4.514 1.00 94.50 146 ALA A CA 1
ATOM 1120 C C . ALA A 1 146 ? 6.265 -6.489 -4.168 1.00 94.50 146 ALA A C 1
ATOM 1122 O O . ALA A 1 146 ? 5.534 -6.250 -3.203 1.00 94.50 146 ALA A O 1
ATOM 1123 N N . GLY A 1 147 ? 6.138 -7.605 -4.892 1.00 93.44 147 GLY A N 1
ATOM 1124 C CA . GLY A 1 147 ? 5.157 -8.653 -4.616 1.00 93.44 147 GLY A CA 1
ATOM 1125 C C . GLY A 1 147 ? 5.368 -9.314 -3.253 1.00 93.44 147 GLY A C 1
ATOM 1126 O O . GLY A 1 147 ? 4.412 -9.487 -2.498 1.00 93.44 147 GLY A O 1
ATOM 1127 N N . VAL A 1 148 ? 6.618 -9.608 -2.889 1.00 90.81 148 VAL A N 1
ATOM 1128 C CA . VAL A 1 148 ? 6.995 -10.151 -1.574 1.00 90.81 148 VAL A CA 1
ATOM 1129 C C . VAL A 1 148 ? 6.654 -9.175 -0.452 1.00 90.81 148 VAL A C 1
ATOM 1131 O O . VAL A 1 148 ? 6.030 -9.571 0.534 1.00 90.81 148 VAL A O 1
ATOM 1134 N N . VAL A 1 149 ? 7.033 -7.901 -0.585 1.00 92.31 149 VAL A N 1
ATOM 1135 C CA . VAL A 1 149 ? 6.731 -6.859 0.411 1.00 92.31 149 VAL A CA 1
ATOM 1136 C C . VAL A 1 149 ? 5.219 -6.713 0.573 1.00 92.31 149 VAL A C 1
ATOM 1138 O O . VAL A 1 149 ? 4.712 -6.658 1.696 1.00 92.31 149 VAL A O 1
ATOM 1141 N N . THR A 1 150 ? 4.492 -6.731 -0.543 1.00 93.25 150 THR A N 1
ATOM 1142 C CA . THR A 1 150 ? 3.032 -6.659 -0.570 1.00 93.25 150 THR A CA 1
ATOM 1143 C C . THR A 1 150 ? 2.393 -7.840 0.158 1.00 93.25 150 THR A C 1
ATOM 1145 O O . THR A 1 150 ? 1.584 -7.648 1.068 1.00 93.25 150 THR A O 1
ATOM 1148 N N . LEU A 1 151 ? 2.789 -9.065 -0.195 1.00 91.00 151 LEU A N 1
ATOM 1149 C CA . LEU A 1 151 ? 2.304 -10.292 0.432 1.00 91.00 151 LEU A CA 1
ATOM 1150 C C . LEU A 1 151 ? 2.609 -10.304 1.933 1.00 91.00 151 LEU A C 1
ATOM 1152 O O . LEU A 1 151 ? 1.743 -10.639 2.738 1.00 91.00 151 LEU A O 1
ATOM 1156 N N . SER A 1 152 ? 3.813 -9.882 2.314 1.00 89.44 152 SER A N 1
ATOM 1157 C CA . SER A 1 152 ? 4.243 -9.797 3.710 1.00 89.44 152 SER A CA 1
ATOM 1158 C C . SER A 1 152 ? 3.364 -8.840 4.511 1.00 89.44 152 SER A C 1
ATOM 1160 O O . SER A 1 152 ? 2.887 -9.190 5.590 1.00 89.44 152 SER A O 1
ATOM 1162 N N . ALA A 1 153 ? 3.092 -7.649 3.970 1.00 89.44 153 ALA A N 1
ATOM 1163 C CA . ALA A 1 153 ? 2.213 -6.671 4.601 1.00 89.44 153 ALA A CA 1
ATOM 1164 C C . ALA A 1 153 ? 0.780 -7.211 4.770 1.00 89.44 153 ALA A C 1
ATOM 1166 O O . ALA A 1 153 ? 0.165 -7.029 5.826 1.00 89.44 153 ALA A O 1
ATOM 1167 N N . VAL A 1 154 ? 0.264 -7.934 3.770 1.00 89.81 154 VAL A N 1
ATOM 1168 C CA . VAL A 1 154 ? -1.051 -8.588 3.844 1.00 89.81 154 VAL A CA 1
ATOM 1169 C C . VAL A 1 154 ? -1.073 -9.679 4.905 1.00 89.81 154 VAL A C 1
ATOM 1171 O O . VAL A 1 154 ? -1.953 -9.661 5.762 1.00 89.81 154 VAL A O 1
ATOM 1174 N N . LEU A 1 155 ? -0.105 -10.594 4.910 1.00 87.31 155 LEU A N 1
ATOM 1175 C CA . LEU A 1 155 ? -0.056 -11.687 5.882 1.00 87.31 155 LEU A CA 1
ATOM 1176 C C . LEU A 1 155 ? 0.068 -11.170 7.316 1.00 87.31 155 LEU A C 1
ATOM 1178 O O . LEU A 1 155 ? -0.650 -11.642 8.196 1.00 87.31 155 LEU A O 1
ATOM 1182 N N . LEU A 1 156 ? 0.910 -10.158 7.544 1.00 86.25 156 LEU A N 1
ATOM 1183 C CA . LEU A 1 156 ? 1.045 -9.520 8.853 1.00 86.25 156 LEU A CA 1
ATOM 1184 C C . LEU A 1 156 ? -0.260 -8.840 9.287 1.00 86.25 156 LEU A C 1
ATOM 1186 O O . LEU A 1 156 ? -0.713 -9.058 10.408 1.00 86.25 156 LEU A O 1
ATOM 1190 N N . SER A 1 157 ? -0.917 -8.088 8.398 1.00 84.75 157 SER A N 1
ATOM 1191 C CA . SER A 1 157 ? -2.200 -7.441 8.722 1.00 84.75 157 SER A CA 1
ATOM 1192 C C . SER A 1 157 ? -3.332 -8.447 8.974 1.00 84.75 157 SER A C 1
ATOM 1194 O O . SER A 1 157 ? -4.155 -8.252 9.871 1.00 84.75 157 SER A O 1
ATOM 1196 N N . MET A 1 158 ? -3.365 -9.557 8.229 1.00 85.50 158 MET A N 1
ATOM 1197 C CA . MET A 1 158 ? -4.317 -10.647 8.445 1.00 85.50 158 MET A CA 1
ATOM 1198 C C . MET A 1 158 ? -4.064 -11.368 9.767 1.00 85.50 158 MET A C 1
ATOM 1200 O O . MET A 1 158 ? -5.028 -11.720 10.447 1.00 85.50 158 MET A O 1
ATOM 1204 N N . ASN A 1 159 ? -2.799 -11.585 10.130 1.00 85.31 159 ASN A N 1
ATOM 1205 C CA . ASN A 1 159 ? -2.432 -12.182 11.407 1.00 85.31 159 ASN A CA 1
ATOM 1206 C C . ASN A 1 159 ? -2.872 -11.283 12.569 1.00 85.31 159 ASN A C 1
ATOM 1208 O O . ASN A 1 159 ? -3.637 -11.731 13.419 1.00 85.31 159 ASN A O 1
ATOM 1212 N N . ASP A 1 160 ? -2.515 -9.996 12.539 1.00 82.81 160 ASP A N 1
ATOM 1213 C CA . ASP A 1 160 ? -2.930 -9.028 13.561 1.00 82.81 160 ASP A CA 1
ATOM 1214 C C . ASP A 1 160 ? -4.455 -9.002 13.731 1.00 82.81 160 ASP A C 1
ATOM 1216 O O . ASP A 1 160 ? -4.969 -8.991 14.853 1.00 82.81 160 ASP A O 1
ATOM 1220 N N . TRP A 1 161 ? -5.201 -9.041 12.622 1.00 82.31 161 TRP A N 1
ATOM 1221 C CA . TRP A 1 161 ? -6.660 -9.090 12.658 1.00 82.31 161 TRP A CA 1
ATOM 1222 C C . TRP A 1 161 ? -7.194 -10.387 13.282 1.00 82.31 161 TRP A C 1
ATOM 1224 O O . TRP A 1 161 ? -8.082 -10.330 14.134 1.00 82.31 161 TRP A O 1
ATOM 1234 N N . LYS A 1 162 ? -6.645 -11.550 12.907 1.00 84.38 162 LYS A N 1
ATOM 1235 C CA . LYS A 1 162 ? -7.047 -12.850 13.469 1.00 84.38 162 LYS A CA 1
ATOM 1236 C C . LYS A 1 162 ? -6.711 -12.966 14.954 1.00 84.38 162 LYS A C 1
ATOM 1238 O O . LYS A 1 162 ? -7.526 -13.484 15.710 1.00 84.38 162 LYS A O 1
ATOM 1243 N N . VAL A 1 163 ? -5.556 -12.460 15.385 1.00 84.12 163 VAL A N 1
ATOM 1244 C CA . VAL A 1 163 ? -5.150 -12.475 16.798 1.00 84.12 163 VAL A CA 1
ATOM 1245 C C . VAL A 1 163 ? -6.057 -11.578 17.633 1.00 84.12 163 VAL A C 1
ATOM 1247 O O . VAL A 1 163 ? -6.533 -12.010 18.680 1.00 84.12 163 VAL A O 1
ATOM 1250 N N . LYS A 1 164 ? -6.379 -10.370 17.152 1.00 81.69 164 LYS A N 1
ATOM 1251 C CA . LYS A 1 164 ? -7.363 -9.493 17.813 1.00 81.69 164 LYS A CA 1
ATOM 1252 C C . LYS A 1 164 ? -8.737 -10.155 17.916 1.00 81.69 164 LYS A C 1
ATOM 1254 O O . LYS A 1 164 ? -9.353 -10.123 18.977 1.00 81.69 164 LYS A O 1
ATOM 1259 N N . GLN A 1 165 ? -9.185 -10.801 16.837 1.00 82.06 165 GLN A N 1
ATOM 1260 C CA . GLN A 1 165 ? -10.455 -11.522 16.813 1.00 82.06 165 GLN A CA 1
ATOM 1261 C C . GLN A 1 165 ? -10.475 -12.694 17.805 1.00 82.06 165 GLN A C 1
ATOM 1263 O O . GLN A 1 165 ? -11.462 -12.863 18.517 1.00 82.06 165 GLN A O 1
ATOM 1268 N N . ALA A 1 166 ? -9.397 -13.480 17.876 1.00 82.75 166 ALA A N 1
ATOM 1269 C CA . ALA A 1 166 ? -9.271 -14.605 18.802 1.00 82.75 166 ALA A CA 1
ATOM 1270 C C . ALA A 1 166 ? -9.204 -14.154 20.269 1.00 82.75 166 ALA A C 1
ATOM 1272 O O . ALA A 1 166 ? -9.742 -14.827 21.141 1.00 82.75 166 ALA A O 1
ATOM 1273 N N . ALA A 1 167 ? -8.597 -12.995 20.536 1.00 82.06 167 ALA A N 1
ATOM 1274 C CA . ALA A 1 167 ? -8.544 -12.407 21.870 1.00 82.06 167 ALA A CA 1
ATOM 1275 C C . ALA A 1 167 ? -9.884 -11.795 22.327 1.00 82.06 167 ALA A C 1
ATOM 1277 O O . ALA A 1 167 ? -9.990 -11.366 23.471 1.00 82.06 167 ALA A O 1
ATOM 1278 N N . GLY A 1 168 ? -10.896 -11.712 21.452 1.00 78.94 168 GLY A N 1
ATOM 1279 C CA . GLY A 1 168 ? -12.171 -11.050 21.757 1.00 78.94 168 GLY A CA 1
ATOM 1280 C C . GLY A 1 168 ? -12.053 -9.531 21.939 1.00 78.94 168 GLY A C 1
ATOM 1281 O O . GLY A 1 168 ? -12.984 -8.899 22.429 1.00 78.94 168 GLY A O 1
ATOM 1282 N N . VAL A 1 169 ? -10.921 -8.948 21.539 1.00 78.88 169 VAL A N 1
ATOM 1283 C CA . VAL A 1 169 ? -10.588 -7.531 21.719 1.00 78.88 169 VAL A CA 1
ATOM 1284 C C . VAL A 1 169 ? -11.100 -6.735 20.515 1.00 78.88 169 VAL A C 1
ATOM 1286 O O . VAL A 1 169 ? -11.012 -7.194 19.368 1.00 78.88 169 VAL A O 1
ATOM 1289 N N . ARG A 1 170 ? -11.652 -5.532 20.741 1.00 69.94 170 ARG A N 1
ATOM 1290 C CA . ARG A 1 170 ? -12.093 -4.660 19.635 1.00 69.94 170 ARG A CA 1
ATOM 1291 C C . ARG A 1 170 ? -10.895 -4.279 18.758 1.00 69.94 170 ARG A C 1
ATOM 1293 O O . ARG A 1 170 ? -9.762 -4.218 19.220 1.00 69.94 170 ARG A O 1
ATOM 1300 N N . ALA A 1 171 ? -11.132 -3.989 17.475 1.00 61.75 171 ALA A N 1
ATOM 1301 C CA . ALA A 1 171 ? -10.059 -3.718 16.505 1.00 61.75 171 ALA A CA 1
ATOM 1302 C C . ALA A 1 171 ? -9.100 -2.579 16.926 1.00 61.75 171 ALA A C 1
ATOM 1304 O O . ALA A 1 171 ? -7.943 -2.557 16.492 1.00 61.75 171 ALA A O 1
ATOM 1305 N N . GLU A 1 172 ? -9.577 -1.671 17.777 1.00 62.44 172 GLU A N 1
ATOM 1306 C CA . GLU A 1 172 ? -8.888 -0.470 18.259 1.00 62.44 172 GLU A CA 1
ATOM 1307 C C . GLU A 1 172 ? -8.146 -0.681 19.591 1.00 62.44 172 GLU A C 1
ATOM 1309 O O . GLU A 1 172 ? -7.246 0.090 19.922 1.00 62.44 172 GLU A O 1
ATOM 1314 N N . GLU A 1 173 ? -8.459 -1.744 20.332 1.00 67.00 173 GLU A N 1
ATOM 1315 C CA . GLU A 1 173 ? -7.848 -2.038 21.627 1.00 67.00 173 GLU A CA 1
ATOM 1316 C C . GLU A 1 173 ? -6.545 -2.840 21.475 1.00 67.00 173 GLU A C 1
ATOM 1318 O O . GLU A 1 173 ? -6.349 -3.634 20.544 1.00 67.00 173 GLU A O 1
ATOM 1323 N N . LYS A 1 174 ? -5.606 -2.614 22.401 1.00 68.56 174 LYS A N 1
ATOM 1324 C CA . LYS A 1 174 ? -4.344 -3.361 22.455 1.00 68.56 174 LYS A CA 1
ATOM 1325 C C . LYS A 1 174 ? -4.595 -4.738 23.061 1.00 68.56 174 LYS A C 1
ATOM 1327 O O . LYS A 1 174 ? -5.198 -4.851 24.120 1.00 68.56 174 LYS A O 1
ATOM 1332 N N . VAL A 1 175 ? -4.084 -5.777 22.404 1.00 70.81 175 VAL A N 1
ATOM 1333 C CA . VAL A 1 175 ? -4.177 -7.155 22.899 1.00 70.81 175 VAL A CA 1
ATOM 1334 C C . VAL A 1 175 ? -3.337 -7.284 24.182 1.00 70.81 175 VAL A C 1
ATOM 1336 O O . VAL A 1 175 ? -2.162 -6.908 24.152 1.00 70.81 175 VAL A O 1
ATOM 1339 N N . PRO A 1 176 ? -3.890 -7.811 25.292 1.00 64.25 176 PRO A N 1
ATOM 1340 C CA . PRO A 1 176 ? -3.191 -7.877 26.580 1.00 64.25 176 PRO A CA 1
ATOM 1341 C C . PRO A 1 176 ? -1.999 -8.854 26.591 1.00 64.25 176 PRO A C 1
ATOM 1343 O O . PRO A 1 176 ? -1.083 -8.696 27.393 1.00 64.25 176 PRO A O 1
ATOM 1346 N N . PHE A 1 177 ? -1.953 -9.826 25.674 1.00 69.38 177 PHE A N 1
ATOM 1347 C CA . PHE A 1 177 ? -0.897 -10.844 25.608 1.00 69.38 177 PHE A CA 1
ATOM 1348 C C . PHE A 1 177 ? 0.157 -10.525 24.539 1.00 69.38 177 PHE A C 1
ATOM 1350 O O . PHE A 1 177 ? 0.110 -11.037 23.419 1.00 69.38 177 PHE A O 1
ATOM 1357 N N . SER A 1 178 ? 1.143 -9.694 24.884 1.00 73.38 178 SER A N 1
ATOM 1358 C CA . SER A 1 178 ? 2.227 -9.297 23.969 1.00 73.38 178 SER A CA 1
ATOM 1359 C C . SER A 1 178 ? 3.097 -10.475 23.500 1.00 73.38 178 SER A C 1
ATOM 1361 O O . SER A 1 178 ? 3.501 -10.502 22.338 1.00 73.38 178 SER A O 1
ATOM 1363 N N . GLY A 1 179 ? 3.337 -11.475 24.358 1.00 80.50 179 GLY A N 1
ATOM 1364 C CA . GLY A 1 179 ? 4.170 -12.643 24.038 1.00 80.50 179 GLY A CA 1
ATOM 1365 C C . GLY A 1 179 ? 3.595 -13.527 22.925 1.00 80.50 179 GLY A C 1
ATOM 1366 O O . GLY A 1 179 ? 4.310 -13.896 21.996 1.00 80.50 179 GLY A O 1
ATOM 1367 N N . ILE A 1 180 ? 2.285 -13.797 22.958 1.00 78.12 180 ILE A N 1
ATOM 1368 C CA . ILE A 1 180 ? 1.605 -14.606 21.930 1.00 78.12 180 ILE A CA 1
ATOM 1369 C C . ILE A 1 180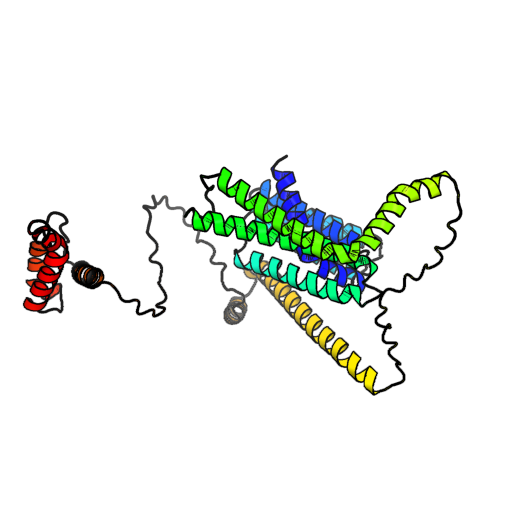 ? 1.595 -13.866 20.584 1.00 78.12 180 ILE A C 1
ATOM 1371 O O . ILE A 1 180 ? 1.820 -14.471 19.537 1.00 78.12 180 ILE A O 1
ATOM 1375 N N . VAL A 1 181 ? 1.399 -12.542 20.604 1.00 78.06 181 VAL A N 1
ATOM 1376 C CA . VAL A 1 181 ? 1.464 -11.698 19.398 1.00 78.06 181 VAL A CA 1
ATOM 1377 C C . VAL A 1 181 ? 2.865 -11.738 18.780 1.00 78.06 181 VAL A C 1
ATOM 1379 O O . VAL A 1 181 ? 2.998 -11.916 17.570 1.00 78.06 181 VAL A O 1
ATOM 1382 N N . LEU A 1 182 ? 3.912 -11.608 19.601 1.00 80.38 182 LEU A N 1
ATOM 1383 C CA . LEU A 1 182 ? 5.308 -11.680 19.157 1.00 80.38 182 LEU A CA 1
ATOM 1384 C C . LEU A 1 182 ? 5.636 -13.040 18.528 1.00 80.38 182 LEU A C 1
ATOM 1386 O O . LEU A 1 182 ? 6.233 -13.073 17.454 1.00 80.38 182 LEU A O 1
ATOM 1390 N N . MET A 1 183 ? 5.193 -14.139 19.144 1.00 82.62 183 MET A N 1
ATOM 1391 C CA . MET A 1 183 ? 5.416 -15.495 18.632 1.00 82.62 183 MET A CA 1
ATOM 1392 C C . MET A 1 183 ? 4.668 -15.756 17.317 1.00 82.62 183 MET A C 1
ATOM 1394 O O . MET A 1 183 ? 5.234 -16.282 16.363 1.00 82.62 183 MET A O 1
ATOM 1398 N N . ASN A 1 184 ? 3.414 -15.317 17.200 1.00 80.38 184 ASN A N 1
ATOM 1399 C CA . ASN A 1 184 ? 2.683 -15.434 15.936 1.00 80.38 184 ASN A CA 1
ATOM 1400 C C . ASN A 1 184 ? 3.318 -14.585 14.829 1.00 80.38 184 ASN A C 1
ATOM 1402 O O . ASN A 1 184 ? 3.350 -14.994 13.663 1.00 80.38 184 ASN A O 1
ATOM 1406 N N . ARG A 1 185 ? 3.841 -13.406 15.177 1.00 82.12 185 ARG A N 1
ATOM 1407 C CA . ARG A 1 185 ? 4.543 -12.538 14.233 1.00 82.12 185 ARG A CA 1
ATOM 1408 C C . ARG A 1 185 ? 5.863 -13.155 13.777 1.00 82.12 185 ARG A C 1
ATOM 1410 O O . ARG A 1 185 ? 6.144 -13.101 12.582 1.00 82.12 185 ARG A O 1
ATOM 1417 N N . SER A 1 186 ? 6.634 -13.773 14.674 1.00 83.12 186 SER A N 1
ATOM 1418 C CA . SER A 1 186 ? 7.873 -14.464 14.301 1.00 83.12 186 SER A CA 1
ATOM 1419 C C . SER A 1 186 ? 7.598 -15.663 13.393 1.00 83.12 186 SER A C 1
ATOM 1421 O O . SER A 1 186 ? 8.228 -15.770 12.347 1.00 83.12 186 SER A O 1
ATOM 1423 N N . LEU A 1 187 ? 6.590 -16.489 13.696 1.00 79.75 187 LEU A N 1
ATOM 1424 C CA . LEU A 1 187 ? 6.176 -17.599 12.827 1.00 79.75 187 LEU A CA 1
ATOM 1425 C C . LEU A 1 187 ? 5.732 -17.120 11.438 1.00 79.75 187 LEU A C 1
ATOM 1427 O O . LEU A 1 187 ? 6.081 -17.727 10.428 1.00 79.75 187 LEU A O 1
ATOM 1431 N N . THR A 1 188 ? 5.016 -15.994 11.368 1.00 82.12 188 THR A N 1
ATOM 1432 C CA . THR A 1 188 ? 4.620 -15.397 10.080 1.00 82.12 188 THR A CA 1
ATOM 1433 C C . THR A 1 188 ? 5.831 -14.908 9.296 1.00 82.12 188 THR A C 1
ATOM 1435 O O . THR A 1 188 ? 5.888 -15.107 8.088 1.00 82.12 188 THR A O 1
ATOM 1438 N N . LEU A 1 189 ? 6.816 -14.301 9.966 1.00 82.81 189 LEU A N 1
ATOM 1439 C CA . LEU A 1 189 ? 8.064 -13.879 9.328 1.00 82.81 189 LEU A CA 1
ATOM 1440 C C . LEU A 1 189 ? 8.891 -15.070 8.835 1.00 82.81 189 LEU A C 1
ATOM 1442 O O . LEU A 1 189 ? 9.433 -14.996 7.738 1.00 82.81 189 LEU A O 1
ATOM 1446 N N . ILE A 1 190 ? 8.941 -16.173 9.587 1.00 82.69 190 ILE A N 1
ATOM 1447 C CA . ILE A 1 190 ? 9.589 -17.419 9.150 1.00 82.69 190 ILE A CA 1
ATOM 1448 C C . ILE A 1 190 ? 8.894 -17.965 7.899 1.00 82.69 190 ILE A C 1
ATOM 1450 O O . ILE A 1 190 ? 9.556 -18.293 6.918 1.00 82.69 190 ILE A O 1
ATOM 1454 N N . PHE A 1 191 ? 7.559 -18.006 7.894 1.00 79.75 191 PHE A N 1
ATOM 1455 C CA . PHE A 1 191 ? 6.782 -18.464 6.742 1.00 79.75 191 PHE A CA 1
ATOM 1456 C C . PHE A 1 191 ? 6.984 -17.573 5.506 1.00 79.75 191 PHE A C 1
ATOM 1458 O O . PHE A 1 191 ? 7.183 -18.078 4.403 1.00 79.75 191 PHE A O 1
ATOM 1465 N N . ILE A 1 192 ? 7.003 -16.249 5.691 1.00 81.44 192 ILE A N 1
ATOM 1466 C CA . ILE A 1 192 ? 7.366 -15.292 4.638 1.00 81.44 192 ILE A CA 1
ATOM 1467 C C . ILE A 1 192 ? 8.785 -15.576 4.135 1.00 81.44 192 ILE A C 1
ATOM 1469 O O . ILE A 1 192 ? 8.987 -15.662 2.928 1.00 81.44 192 ILE A O 1
ATOM 1473 N N . GLY A 1 193 ? 9.753 -15.763 5.036 1.00 81.12 193 GLY A N 1
ATOM 1474 C CA . GLY A 1 193 ? 11.137 -16.084 4.691 1.00 81.12 193 GLY A CA 1
ATOM 1475 C C . GLY A 1 193 ? 11.243 -17.343 3.832 1.00 81.12 193 GLY A C 1
ATOM 1476 O O . GLY A 1 193 ? 11.932 -17.330 2.818 1.00 81.12 193 GLY A O 1
ATOM 1477 N N . LEU A 1 194 ? 10.485 -18.391 4.164 1.00 79.31 194 LEU A N 1
ATOM 1478 C CA . LEU A 1 194 ? 10.412 -19.615 3.367 1.00 79.31 194 LEU A CA 1
ATOM 1479 C C . LEU A 1 194 ? 9.877 -19.347 1.950 1.00 79.31 194 LEU A C 1
ATOM 1481 O O . LEU A 1 194 ? 10.472 -19.804 0.978 1.00 79.31 194 LEU A O 1
ATOM 1485 N N . ILE A 1 195 ? 8.793 -18.572 1.815 1.00 78.81 195 ILE A N 1
ATOM 1486 C CA . ILE A 1 195 ? 8.236 -18.187 0.504 1.00 78.81 195 ILE A CA 1
ATOM 1487 C C . ILE A 1 195 ? 9.266 -17.404 -0.313 1.00 78.81 195 ILE A C 1
ATOM 1489 O O . ILE A 1 195 ? 9.418 -17.652 -1.508 1.00 78.81 195 ILE A O 1
ATOM 1493 N N . VAL A 1 196 ? 9.982 -16.475 0.325 1.00 79.81 196 VAL A N 1
ATOM 1494 C CA . VAL A 1 196 ? 11.028 -15.686 -0.331 1.00 79.81 196 VAL A CA 1
ATOM 1495 C C . VAL A 1 196 ? 12.158 -16.580 -0.807 1.00 79.81 196 VAL A C 1
ATOM 1497 O O . VAL A 1 196 ? 12.544 -16.456 -1.959 1.00 79.81 196 VAL A O 1
ATOM 1500 N N . VAL A 1 197 ? 12.651 -17.504 0.021 1.00 77.88 197 VAL A N 1
ATOM 1501 C CA . VAL A 1 197 ? 13.719 -18.439 -0.366 1.00 77.88 197 VAL A CA 1
ATOM 1502 C C . VAL A 1 197 ? 13.274 -19.326 -1.530 1.00 77.88 197 VAL A C 1
ATOM 1504 O O . VAL A 1 197 ? 14.003 -19.444 -2.511 1.00 77.88 197 VAL A O 1
ATOM 1507 N N . LEU A 1 198 ? 12.062 -19.887 -1.476 1.00 75.94 198 LEU A N 1
ATOM 1508 C CA . LEU A 1 198 ? 11.517 -20.723 -2.551 1.00 75.94 198 LEU A CA 1
ATOM 1509 C C . LEU A 1 198 ? 11.309 -19.937 -3.855 1.00 75.94 198 LEU A C 1
ATOM 1511 O O . LEU A 1 198 ? 11.613 -20.439 -4.936 1.00 75.94 198 LEU A O 1
ATOM 1515 N N . GLY A 1 199 ? 10.814 -18.700 -3.768 1.00 71.94 199 GLY A N 1
ATOM 1516 C CA . GLY A 1 199 ? 10.601 -17.832 -4.928 1.00 71.94 199 GLY A CA 1
ATOM 1517 C C . GLY A 1 199 ? 11.905 -17.290 -5.517 1.00 71.94 199 GLY A C 1
ATOM 1518 O O . GLY A 1 199 ? 12.066 -17.247 -6.736 1.00 71.94 199 GLY A O 1
ATOM 1519 N N . ALA A 1 200 ? 12.854 -16.928 -4.654 1.00 75.25 200 ALA A N 1
ATOM 1520 C CA . ALA A 1 200 ? 14.163 -16.422 -5.035 1.00 75.25 200 ALA A CA 1
ATOM 1521 C C . ALA A 1 200 ? 15.079 -17.525 -5.560 1.00 75.25 200 ALA A C 1
ATOM 1523 O O . ALA A 1 200 ? 16.010 -17.199 -6.283 1.00 75.25 200 ALA A O 1
ATOM 1524 N N . PHE A 1 201 ? 14.809 -18.807 -5.274 1.00 76.69 201 PHE A N 1
ATOM 1525 C CA . PHE A 1 201 ? 15.648 -19.925 -5.716 1.00 76.69 201 PHE A CA 1
ATOM 1526 C C . PHE A 1 201 ? 15.913 -19.905 -7.229 1.00 76.69 201 PHE A C 1
ATOM 1528 O O . PHE A 1 201 ? 17.027 -20.165 -7.672 1.00 76.69 201 PHE A O 1
ATOM 1535 N N . LYS A 1 202 ? 14.916 -19.487 -8.023 1.00 70.44 202 LYS A N 1
ATOM 1536 C CA . LYS A 1 202 ? 15.054 -19.315 -9.479 1.00 70.44 202 LYS A CA 1
ATOM 1537 C C . LYS A 1 202 ? 15.916 -18.116 -9.896 1.00 70.44 202 LYS A C 1
ATOM 1539 O O . LYS A 1 202 ? 16.434 -18.110 -11.003 1.00 70.44 202 LYS A O 1
ATOM 1544 N N . GLN A 1 203 ? 16.065 -17.111 -9.036 1.00 70.12 203 GLN A N 1
ATOM 1545 C CA . GLN A 1 203 ? 16.832 -15.884 -9.284 1.00 70.12 203 GLN A CA 1
ATOM 1546 C C . GLN A 1 203 ? 18.185 -15.846 -8.554 1.00 70.12 203 GLN A C 1
ATOM 1548 O O . GLN A 1 203 ? 18.929 -14.882 -8.702 1.00 70.12 203 GLN A O 1
ATOM 1553 N N . ILE A 1 204 ? 18.549 -16.879 -7.786 1.00 72.75 204 ILE A N 1
ATOM 1554 C CA . ILE A 1 204 ? 19.850 -16.940 -7.098 1.00 72.75 204 ILE A CA 1
ATOM 1555 C C . ILE A 1 204 ? 21.024 -16.682 -8.063 1.00 72.75 204 ILE A C 1
ATOM 1557 O O . ILE A 1 204 ? 21.876 -15.864 -7.719 1.00 72.75 204 ILE A O 1
ATOM 1561 N N . PRO A 1 205 ? 21.081 -17.272 -9.277 1.00 72.19 205 PRO A N 1
ATOM 1562 C CA . PRO A 1 205 ? 22.199 -17.026 -10.187 1.00 72.19 205 PRO A CA 1
ATOM 1563 C C . PRO A 1 205 ? 22.323 -15.560 -10.627 1.00 72.19 205 PRO A C 1
ATOM 1565 O O . PRO A 1 205 ? 23.433 -15.033 -10.680 1.00 72.19 205 PRO A O 1
ATOM 1568 N N . SER A 1 206 ? 21.207 -14.877 -10.912 1.00 68.69 206 SER A N 1
ATOM 1569 C CA . SER A 1 206 ? 21.226 -13.461 -11.305 1.00 68.69 206 SER A CA 1
ATOM 1570 C C . SER A 1 206 ? 21.574 -12.547 -10.130 1.00 68.69 206 SER A C 1
ATOM 1572 O O . SER A 1 206 ? 22.324 -11.589 -10.305 1.00 68.69 206 SER A O 1
ATOM 1574 N N . LEU A 1 207 ? 21.105 -12.875 -8.923 1.00 71.44 207 LEU A N 1
ATOM 1575 C CA . LEU A 1 207 ? 21.466 -12.168 -7.694 1.00 71.44 207 LEU A CA 1
ATOM 1576 C C . LEU A 1 207 ? 22.954 -12.302 -7.369 1.00 71.44 207 LEU A C 1
ATOM 1578 O O . LEU A 1 207 ? 23.584 -11.307 -7.027 1.00 71.44 207 LEU A O 1
ATOM 1582 N N . ILE A 1 208 ? 23.526 -13.502 -7.512 1.00 77.56 208 ILE A N 1
ATOM 1583 C CA . ILE A 1 208 ? 24.963 -13.732 -7.324 1.00 77.56 208 ILE A CA 1
ATOM 1584 C C . ILE A 1 208 ? 25.761 -12.933 -8.353 1.00 77.56 208 ILE A C 1
ATOM 1586 O O . ILE A 1 208 ? 26.690 -12.234 -7.965 1.00 77.56 208 ILE A O 1
ATOM 1590 N N . LYS A 1 209 ? 25.376 -12.959 -9.639 1.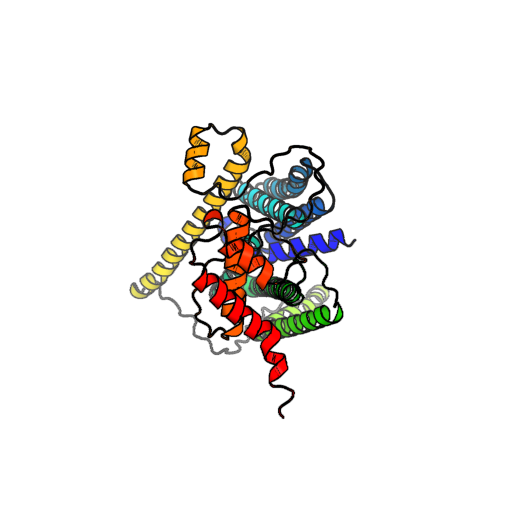00 74.25 209 LYS A N 1
ATOM 1591 C CA . LYS A 1 209 ? 26.021 -12.129 -10.672 1.00 74.25 209 LYS A CA 1
ATOM 1592 C C . LYS A 1 209 ? 25.976 -10.645 -10.304 1.00 74.25 209 LYS A C 1
ATOM 1594 O O . LYS A 1 209 ? 27.012 -9.993 -10.311 1.00 74.25 209 LYS A O 1
ATOM 1599 N N . GLY A 1 210 ? 24.807 -10.122 -9.932 1.00 74.06 210 GLY A N 1
ATOM 1600 C CA . GLY A 1 210 ? 24.654 -8.725 -9.518 1.00 74.06 210 GLY A CA 1
ATOM 1601 C C . GLY A 1 210 ? 25.479 -8.373 -8.276 1.00 74.06 210 GLY A C 1
ATOM 1602 O O . GLY A 1 210 ? 26.090 -7.310 -8.225 1.00 74.06 210 GLY A O 1
ATOM 1603 N N . LEU A 1 211 ? 25.548 -9.279 -7.296 1.00 78.88 211 LEU A N 1
ATOM 1604 C CA . LEU A 1 211 ? 26.367 -9.110 -6.098 1.00 78.88 211 LEU A CA 1
ATOM 1605 C C . LEU A 1 211 ? 27.862 -9.110 -6.430 1.00 78.88 211 LEU A C 1
ATOM 1607 O O . LEU A 1 211 ? 28.584 -8.279 -5.896 1.00 78.88 211 LEU A O 1
ATOM 1611 N N . ILE A 1 212 ? 28.317 -9.993 -7.323 1.00 78.62 212 ILE A N 1
ATOM 1612 C CA . ILE A 1 212 ? 29.695 -10.017 -7.833 1.00 78.62 212 ILE A CA 1
ATOM 1613 C C . ILE A 1 212 ? 29.996 -8.702 -8.559 1.00 78.62 212 ILE A C 1
ATOM 1615 O O . ILE A 1 212 ? 30.981 -8.054 -8.233 1.00 78.62 212 ILE A O 1
ATOM 1619 N N . TYR A 1 213 ? 29.126 -8.239 -9.459 1.00 79.62 213 TYR A N 1
ATOM 1620 C CA . TYR A 1 213 ? 29.299 -6.941 -10.122 1.00 79.62 213 TYR A CA 1
ATOM 1621 C C . TYR A 1 213 ? 29.339 -5.770 -9.139 1.00 79.62 213 TYR A C 1
ATOM 1623 O O . TYR A 1 213 ? 30.090 -4.828 -9.344 1.00 79.62 213 TYR A O 1
ATOM 1631 N N . LEU A 1 214 ? 28.573 -5.806 -8.050 1.00 79.31 214 LEU A N 1
ATOM 1632 C CA . LEU A 1 214 ? 28.631 -4.759 -7.031 1.00 79.31 214 LEU A CA 1
ATOM 1633 C C . LEU A 1 214 ? 29.919 -4.856 -6.197 1.00 79.31 214 LEU A C 1
ATOM 1635 O O . LEU A 1 214 ? 30.543 -3.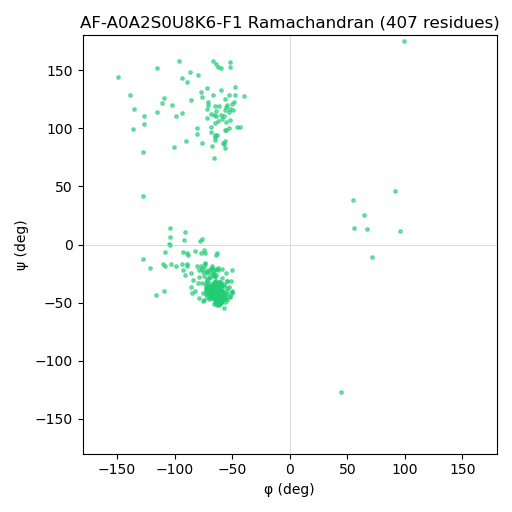838 -5.910 1.00 79.31 214 LEU A O 1
ATOM 1639 N N . LEU A 1 215 ? 30.331 -6.074 -5.831 1.00 81.75 215 LEU A N 1
ATOM 1640 C CA . LEU A 1 215 ? 31.523 -6.357 -5.024 1.00 81.75 215 LEU A CA 1
ATOM 1641 C C . LEU A 1 215 ? 32.843 -6.264 -5.790 1.00 81.75 215 LEU A C 1
ATOM 1643 O O . LEU A 1 215 ? 33.872 -6.159 -5.137 1.00 81.75 215 LEU A O 1
ATOM 1647 N N . PHE A 1 216 ? 32.840 -6.313 -7.118 1.00 81.19 216 PHE A N 1
ATOM 1648 C CA . PHE A 1 216 ? 34.051 -6.252 -7.945 1.00 81.19 216 PHE A CA 1
ATOM 1649 C C . PHE A 1 216 ? 33.978 -5.166 -9.030 1.00 81.19 216 PHE A C 1
ATOM 1651 O O . PHE A 1 216 ? 34.995 -4.753 -9.564 1.00 81.19 216 PHE A O 1
ATOM 1658 N N . GLY A 1 217 ? 32.817 -4.574 -9.305 1.00 70.00 217 GLY A N 1
ATOM 1659 C CA . GLY A 1 217 ? 32.712 -3.484 -10.287 1.00 70.00 217 GLY A CA 1
ATOM 1660 C C . GLY A 1 217 ? 33.443 -2.205 -9.864 1.00 70.00 217 GLY A C 1
ATOM 1661 O O . GLY A 1 217 ? 33.835 -1.402 -10.706 1.00 70.00 217 GLY A O 1
ATOM 1662 N N . TRP A 1 218 ? 33.693 -2.019 -8.563 1.00 66.69 218 TRP A N 1
ATOM 1663 C CA . TRP A 1 218 ? 34.565 -0.942 -8.082 1.00 66.69 218 TRP A CA 1
ATOM 1664 C C . TRP A 1 218 ? 36.049 -1.246 -8.308 1.00 66.69 218 TRP A C 1
ATOM 1666 O O . TRP A 1 218 ? 36.829 -0.305 -8.422 1.00 66.69 218 TRP A O 1
ATOM 1676 N N . THR A 1 219 ? 36.455 -2.517 -8.422 1.00 73.12 219 THR A N 1
ATOM 1677 C CA . THR A 1 219 ? 37.832 -2.848 -8.809 1.00 73.12 219 THR A CA 1
ATOM 1678 C C . THR A 1 219 ? 38.057 -2.558 -10.289 1.00 73.12 219 THR A C 1
ATOM 1680 O O . THR A 1 219 ? 39.070 -1.958 -10.628 1.00 73.12 219 THR A O 1
ATOM 1683 N N . ASP A 1 220 ? 37.084 -2.827 -11.158 1.00 65.75 220 ASP A N 1
ATOM 1684 C CA . ASP A 1 220 ? 37.201 -2.495 -12.587 1.00 65.75 220 ASP A CA 1
ATOM 1685 C C . ASP A 1 220 ? 37.326 -0.974 -12.811 1.00 65.75 220 ASP A C 1
ATOM 1687 O O . ASP A 1 220 ? 38.134 -0.519 -13.621 1.00 65.75 220 ASP A O 1
ATOM 1691 N N . PHE A 1 221 ? 36.618 -0.174 -12.004 1.00 63.03 221 PHE A N 1
ATOM 1692 C CA . PHE A 1 221 ? 36.729 1.290 -11.998 1.00 63.03 221 PHE A CA 1
ATOM 1693 C C . PHE A 1 221 ? 38.093 1.807 -11.499 1.00 63.03 221 PHE A C 1
ATOM 1695 O O . PHE A 1 221 ? 38.580 2.825 -11.985 1.00 63.03 221 PHE A O 1
ATOM 1702 N N . VAL A 1 222 ? 38.715 1.131 -10.527 1.00 68.44 222 VAL A N 1
ATOM 1703 C CA . VAL A 1 222 ? 39.996 1.555 -9.926 1.00 68.44 222 VAL A CA 1
ATOM 1704 C C . VAL A 1 222 ? 41.205 1.096 -10.746 1.00 68.44 222 VAL A C 1
ATOM 1706 O O . VAL A 1 222 ? 42.226 1.781 -10.754 1.00 68.44 222 VAL A O 1
ATOM 1709 N N . TRP A 1 223 ? 41.102 -0.035 -11.444 1.00 67.81 223 TRP A N 1
ATOM 1710 C CA . TRP A 1 223 ? 42.230 -0.665 -12.140 1.00 67.81 223 TRP A CA 1
ATOM 1711 C C . TRP A 1 223 ? 42.223 -0.472 -13.663 1.00 67.81 223 TRP A C 1
ATOM 1713 O O . TRP A 1 223 ? 43.160 -0.918 -14.320 1.00 67.81 223 TRP A O 1
ATOM 1723 N N . GLY A 1 224 ? 41.222 0.217 -14.226 1.00 55.09 224 GLY A N 1
ATOM 1724 C CA . GLY A 1 224 ? 41.211 0.622 -15.637 1.00 55.09 224 GLY A CA 1
ATOM 1725 C C . GLY A 1 224 ? 41.181 -0.543 -16.627 1.00 55.09 224 GLY A C 1
ATOM 1726 O O . GLY A 1 224 ? 41.648 -0.397 -17.754 1.00 55.09 224 GLY A O 1
ATOM 1727 N N . TYR A 1 225 ? 40.668 -1.703 -16.211 1.00 53.16 225 TYR A N 1
ATOM 1728 C CA . TYR A 1 225 ? 40.452 -2.812 -17.130 1.00 53.16 225 TYR A CA 1
ATOM 1729 C C . TYR A 1 225 ? 39.268 -2.477 -18.037 1.00 53.16 225 TYR A C 1
ATOM 1731 O O . TYR A 1 225 ? 38.140 -2.336 -17.564 1.00 53.16 225 TYR A O 1
ATOM 1739 N N . ASP A 1 226 ? 39.527 -2.370 -19.342 1.00 54.44 226 ASP A N 1
ATOM 1740 C CA . ASP A 1 226 ? 38.464 -2.404 -20.341 1.00 54.44 226 ASP A CA 1
ATOM 1741 C C . ASP A 1 226 ? 37.680 -3.709 -20.144 1.00 54.44 226 ASP A C 1
ATOM 1743 O O . ASP A 1 226 ? 38.287 -4.789 -20.118 1.00 54.44 226 ASP A O 1
ATOM 1747 N N . PRO A 1 227 ? 36.349 -3.649 -19.962 1.00 53.00 227 PRO A N 1
ATOM 1748 C CA . PRO A 1 227 ? 35.566 -4.847 -19.750 1.00 53.00 227 PRO A CA 1
ATOM 1749 C C . PRO A 1 227 ? 35.664 -5.697 -21.013 1.00 53.00 227 PRO A C 1
ATOM 1751 O O . PRO A 1 227 ? 35.115 -5.348 -22.059 1.00 53.00 227 PRO A O 1
ATOM 1754 N N . VAL A 1 228 ? 36.355 -6.835 -20.915 1.00 57.78 228 VAL A N 1
ATOM 1755 C CA . VAL A 1 228 ? 36.197 -7.914 -21.889 1.00 57.78 228 VAL A CA 1
ATOM 1756 C C . VAL A 1 228 ? 34.696 -8.210 -21.910 1.00 57.78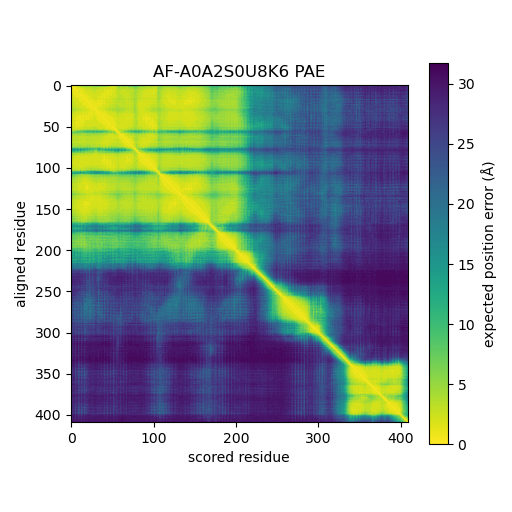 228 VAL A C 1
ATOM 1758 O O . VAL A 1 228 ? 34.145 -8.505 -20.841 1.00 57.78 228 VAL A O 1
ATOM 1761 N N . PRO A 1 229 ? 34.003 -8.067 -23.059 1.00 53.75 229 PRO A N 1
ATOM 1762 C CA . PRO A 1 229 ? 32.580 -8.353 -23.124 1.00 53.75 229 PRO A CA 1
ATOM 1763 C C . PRO A 1 229 ? 32.395 -9.763 -22.569 1.00 53.75 229 PRO A C 1
ATOM 1765 O O . PRO A 1 229 ? 33.158 -10.655 -22.952 1.00 53.75 229 PRO A O 1
ATOM 1768 N N . PRO A 1 230 ? 31.485 -9.964 -21.600 1.00 54.56 230 PRO A N 1
ATOM 1769 C CA . PRO A 1 230 ? 31.323 -11.267 -20.994 1.00 54.56 230 PRO A CA 1
ATOM 1770 C C . PRO A 1 230 ? 31.017 -12.240 -22.126 1.00 54.56 230 PRO A C 1
ATOM 1772 O O . PRO A 1 230 ? 29.959 -12.146 -22.742 1.00 54.56 230 PRO A O 1
ATOM 1775 N N . ASN A 1 231 ? 31.959 -13.141 -22.425 1.00 47.75 231 ASN A N 1
ATOM 1776 C CA . ASN A 1 231 ? 31.657 -14.301 -23.243 1.00 47.75 231 ASN A CA 1
ATOM 1777 C C . ASN A 1 231 ? 30.442 -14.934 -22.579 1.00 47.75 231 ASN A C 1
ATOM 1779 O O . ASN A 1 231 ? 30.512 -15.316 -21.404 1.00 47.75 231 ASN A O 1
ATOM 1783 N N . GLU A 1 232 ? 29.326 -14.962 -23.302 1.00 45.09 232 GLU A N 1
ATOM 1784 C CA . GLU A 1 232 ? 28.140 -15.710 -22.938 1.00 45.09 232 GLU A CA 1
ATOM 1785 C C . GLU A 1 232 ? 28.579 -17.164 -22.770 1.00 45.09 232 GLU A C 1
ATOM 1787 O O . GLU A 1 232 ? 28.602 -17.961 -23.704 1.00 45.09 232 GLU A O 1
ATOM 1792 N N . TYR A 1 233 ? 28.996 -17.523 -21.556 1.00 43.62 233 TYR A N 1
ATOM 1793 C CA . TYR A 1 233 ? 28.978 -18.901 -21.124 1.00 43.62 233 TYR A CA 1
ATOM 1794 C C . TYR A 1 233 ? 27.501 -19.263 -21.081 1.00 43.62 233 TYR A C 1
ATOM 1796 O O . TYR A 1 233 ? 26.815 -19.049 -20.075 1.00 43.62 233 TYR A O 1
ATOM 1804 N N . ASN A 1 234 ? 27.028 -19.760 -22.224 1.00 37.12 234 ASN A N 1
ATOM 1805 C CA . ASN A 1 234 ? 25.814 -20.531 -22.376 1.00 37.12 234 ASN A CA 1
ATOM 1806 C C . ASN A 1 234 ? 25.941 -21.734 -21.446 1.00 37.12 234 ASN A C 1
ATOM 1808 O O . ASN A 1 234 ? 26.343 -22.830 -21.830 1.00 37.12 234 ASN A O 1
ATOM 1812 N N . PHE A 1 235 ? 25.616 -21.528 -20.172 1.00 40.22 235 PHE A N 1
ATOM 1813 C CA . PHE A 1 235 ? 25.046 -22.611 -19.407 1.00 40.22 235 PHE A CA 1
ATOM 1814 C C . PHE A 1 235 ? 23.784 -22.974 -20.173 1.00 40.22 235 PHE A C 1
ATOM 1816 O O . PHE A 1 235 ? 22.841 -22.189 -20.187 1.00 40.22 235 PHE A O 1
ATOM 1823 N N . HIS A 1 236 ? 23.799 -24.121 -20.854 1.00 36.53 236 HIS A N 1
ATOM 1824 C CA . HIS A 1 236 ? 22.583 -24.770 -21.314 1.00 36.53 236 HIS A CA 1
ATOM 1825 C C . HIS A 1 236 ? 21.717 -25.019 -20.076 1.00 36.53 236 HIS A C 1
ATOM 1827 O O . HIS A 1 236 ? 21.760 -26.063 -19.426 1.00 36.53 236 HIS A O 1
ATOM 1833 N N . TYR A 1 237 ? 20.925 -24.013 -19.722 1.00 45.50 237 TYR A N 1
ATOM 1834 C CA . TYR A 1 237 ? 19.624 -24.236 -19.140 1.00 45.50 237 TYR A CA 1
ATOM 1835 C C . TYR A 1 237 ? 18.911 -25.209 -20.090 1.00 45.50 237 TYR A C 1
ATOM 1837 O O . TYR A 1 237 ? 19.213 -25.246 -21.283 1.00 45.50 237 TYR A O 1
ATOM 1845 N N . LEU A 1 238 ? 17.978 -26.015 -19.591 1.00 42.50 238 LEU A N 1
ATOM 1846 C CA . LEU A 1 238 ? 16.940 -26.559 -20.462 1.00 42.50 238 LEU A CA 1
ATOM 1847 C C . LEU A 1 238 ? 16.226 -25.350 -21.071 1.00 42.50 238 LEU A C 1
ATOM 1849 O O . LEU A 1 238 ? 15.295 -24.793 -20.490 1.00 42.50 238 LEU A O 1
ATOM 1853 N N . GLU A 1 239 ? 16.782 -24.891 -22.182 1.00 41.47 239 GLU A N 1
ATOM 1854 C CA . GLU A 1 239 ? 16.265 -23.902 -23.087 1.00 41.47 239 GLU A CA 1
ATOM 1855 C C . GLU A 1 239 ? 15.007 -24.579 -23.604 1.00 41.47 239 GLU A C 1
ATOM 1857 O O . GLU A 1 239 ? 15.028 -25.442 -24.477 1.00 41.47 239 GLU A O 1
ATOM 1862 N N . LEU A 1 240 ? 13.880 -24.280 -22.957 1.00 47.97 240 LEU A N 1
ATOM 1863 C CA . LEU A 1 240 ? 12.649 -24.196 -23.716 1.00 47.97 240 LEU A CA 1
ATOM 1864 C C . LEU A 1 240 ? 13.010 -23.221 -24.823 1.00 47.97 240 LEU A C 1
ATOM 1866 O O . LEU A 1 240 ? 13.146 -22.031 -24.527 1.00 47.97 240 LEU A O 1
ATOM 1870 N N . GLU A 1 241 ? 13.301 -23.766 -26.010 1.00 41.47 241 GLU A N 1
ATOM 1871 C CA . GLU A 1 241 ? 13.655 -22.992 -27.189 1.00 41.47 241 GLU A CA 1
ATOM 1872 C C . GLU A 1 241 ? 12.755 -21.760 -27.188 1.00 41.47 241 GLU A C 1
ATOM 1874 O O . GLU A 1 241 ? 11.533 -21.907 -27.001 1.00 41.47 241 GLU A O 1
ATOM 1879 N N . PRO A 1 242 ? 13.316 -20.543 -27.300 1.00 42.62 242 PRO A N 1
ATOM 1880 C CA . PRO A 1 242 ? 12.477 -19.398 -27.569 1.00 42.62 242 PRO A CA 1
ATOM 1881 C C . PRO A 1 242 ? 11.669 -19.799 -28.797 1.00 42.62 242 PRO A C 1
ATOM 1883 O O . PRO A 1 242 ? 12.253 -20.064 -29.844 1.00 42.62 242 PRO A O 1
ATOM 1886 N N . MET A 1 243 ? 10.348 -19.955 -28.644 1.00 48.19 243 MET A N 1
ATOM 1887 C CA . MET A 1 243 ? 9.463 -20.156 -29.784 1.00 48.19 243 MET A CA 1
ATOM 1888 C C . MET A 1 243 ? 9.719 -18.947 -30.677 1.00 48.19 243 MET A C 1
ATOM 1890 O O . MET A 1 243 ? 9.258 -17.843 -30.383 1.00 48.19 243 MET A O 1
ATOM 1894 N N . GLN A 1 244 ? 10.557 -19.132 -31.693 1.00 48.66 244 GLN A N 1
ATOM 1895 C CA . GLN A 1 244 ? 10.771 -18.158 -32.736 1.00 48.66 244 GLN A CA 1
ATOM 1896 C C . GLN A 1 244 ? 9.459 -18.148 -33.496 1.00 48.66 244 GLN A C 1
ATOM 1898 O O . GLN A 1 244 ? 9.168 -19.039 -34.289 1.00 48.66 244 GLN A O 1
ATOM 1903 N N . TYR A 1 245 ? 8.611 -17.189 -33.141 1.00 49.56 245 TYR A N 1
ATOM 1904 C CA . TYR A 1 245 ? 7.370 -16.951 -33.847 1.00 49.56 245 TYR A CA 1
ATOM 1905 C C . TYR A 1 245 ? 7.747 -16.488 -35.249 1.00 49.56 245 TYR A C 1
ATOM 1907 O O . TYR A 1 245 ? 8.183 -15.351 -35.437 1.00 49.56 245 TYR A O 1
ATOM 1915 N N . ASP A 1 246 ? 7.605 -17.381 -36.222 1.00 50.19 246 ASP A N 1
ATOM 1916 C CA . ASP A 1 246 ? 7.701 -17.010 -37.620 1.00 50.19 246 ASP A CA 1
ATOM 1917 C C . ASP A 1 246 ? 6.482 -16.142 -37.961 1.00 50.19 246 ASP A C 1
ATOM 1919 O O . ASP A 1 246 ? 5.361 -16.622 -38.131 1.00 50.19 246 ASP A O 1
ATOM 1923 N N . LEU A 1 247 ? 6.694 -14.824 -38.013 1.00 54.66 247 LEU A N 1
ATOM 1924 C CA . LEU A 1 247 ? 5.671 -13.832 -38.362 1.00 54.66 247 LEU A CA 1
ATOM 1925 C C . LEU A 1 247 ? 5.145 -14.006 -39.800 1.00 54.66 247 LEU A C 1
ATOM 1927 O O . LEU A 1 247 ? 4.180 -13.337 -40.176 1.00 54.66 247 LEU A O 1
ATOM 1931 N N . SER A 1 248 ? 5.759 -14.895 -40.585 1.00 58.81 248 SER A N 1
ATOM 1932 C CA . SER A 1 248 ? 5.323 -15.296 -41.923 1.00 58.81 248 SER A CA 1
ATOM 1933 C C . SER A 1 248 ? 4.133 -16.260 -41.897 1.00 58.81 248 SER A C 1
ATOM 1935 O O . SER A 1 248 ? 3.427 -16.367 -42.901 1.00 58.81 248 SER A O 1
ATOM 1937 N N . ASP A 1 249 ? 3.895 -16.956 -40.776 1.00 54.69 249 ASP A N 1
ATOM 1938 C CA . ASP A 1 249 ? 2.876 -18.001 -40.687 1.00 54.69 249 ASP A CA 1
ATOM 1939 C C . ASP A 1 249 ? 1.528 -17.451 -40.154 1.00 54.69 249 ASP A C 1
ATOM 1941 O O . ASP A 1 249 ? 1.419 -17.048 -38.986 1.00 54.69 249 ASP A O 1
ATOM 1945 N N . PRO A 1 250 ? 0.453 -17.413 -40.970 1.00 58.16 250 PRO A N 1
ATOM 1946 C CA . PRO A 1 250 ? -0.825 -16.790 -40.602 1.00 58.16 250 PRO A CA 1
ATOM 1947 C C . PRO A 1 250 ? -1.519 -17.437 -39.388 1.00 58.16 250 PRO A C 1
ATOM 1949 O O . PRO A 1 250 ? -2.353 -16.798 -38.733 1.00 58.16 250 PRO A O 1
ATOM 1952 N N . THR A 1 251 ? -1.166 -18.679 -39.052 1.00 58.03 251 THR A N 1
ATOM 1953 C CA . THR A 1 251 ? -1.662 -19.427 -37.888 1.00 58.03 251 THR A CA 1
ATOM 1954 C C . THR A 1 251 ? -1.104 -18.921 -36.554 1.00 58.03 251 THR A C 1
ATOM 1956 O O . THR A 1 251 ? -1.837 -18.855 -35.561 1.00 58.03 251 THR A O 1
ATOM 1959 N N . GLU A 1 252 ? 0.156 -18.490 -36.521 1.00 53.00 252 GLU A N 1
ATOM 1960 C CA . GLU A 1 252 ? 0.829 -17.972 -35.322 1.00 53.00 252 GLU A CA 1
ATOM 1961 C C . GLU A 1 252 ? 0.440 -16.504 -35.052 1.00 53.00 252 GLU A C 1
ATOM 1963 O O . GLU A 1 252 ? 0.208 -16.108 -33.906 1.00 53.00 252 GLU A O 1
ATOM 1968 N N . VAL A 1 253 ? 0.199 -15.711 -36.104 1.00 55.16 253 VAL A N 1
ATOM 1969 C CA . VAL A 1 253 ? -0.328 -14.337 -35.989 1.00 55.16 253 VAL A CA 1
ATOM 1970 C C . VAL A 1 253 ? -1.713 -14.323 -35.318 1.00 55.16 253 VAL A C 1
ATOM 1972 O O . VAL A 1 253 ? -1.998 -13.460 -34.482 1.00 55.16 253 VAL A O 1
ATOM 1975 N N . HIS A 1 254 ? -2.563 -15.321 -35.591 1.00 55.09 254 HIS A N 1
ATOM 1976 C CA . HIS A 1 254 ? -3.858 -15.482 -34.916 1.00 55.09 254 HIS A CA 1
ATOM 1977 C C . HIS A 1 254 ? -3.716 -15.777 -33.408 1.00 55.09 254 HIS A C 1
ATOM 1979 O O . HIS A 1 254 ? -4.534 -15.309 -32.607 1.00 55.09 254 HIS A O 1
ATOM 1985 N N . LYS A 1 255 ? -2.650 -16.482 -32.991 1.00 55.34 255 LYS A N 1
ATOM 1986 C CA . LYS A 1 255 ? -2.319 -16.707 -31.571 1.00 55.34 255 LYS A CA 1
ATOM 1987 C C . LYS A 1 255 ? -1.778 -15.456 -30.869 1.00 55.34 255 LYS A C 1
ATOM 1989 O O . LYS A 1 255 ? -1.922 -15.365 -29.662 1.00 55.34 255 LYS A O 1
ATOM 1994 N N . LEU A 1 256 ? -1.198 -14.464 -31.540 1.00 56.06 256 LEU A N 1
ATOM 1995 C CA . LEU A 1 256 ? -0.833 -13.205 -30.861 1.00 56.06 256 LEU A CA 1
ATOM 1996 C C . LEU A 1 256 ? -1.992 -12.199 -30.807 1.00 56.06 256 LEU A C 1
ATOM 1998 O O . LEU A 1 256 ? -2.071 -11.380 -29.887 1.00 56.06 256 LEU A O 1
ATOM 2002 N N . GLN A 1 257 ? -2.950 -12.288 -31.731 1.00 58.91 257 GLN A N 1
ATOM 2003 C CA . GLN A 1 257 ? -4.106 -11.387 -31.759 1.00 58.91 257 GLN A CA 1
ATOM 2004 C C . GLN A 1 257 ? -5.036 -11.529 -30.548 1.00 58.91 257 GLN A C 1
ATOM 2006 O O . GLN A 1 257 ? -5.692 -10.558 -30.170 1.00 58.91 257 GLN A O 1
ATOM 2011 N N . TRP A 1 258 ? -5.118 -12.699 -29.903 1.00 65.06 258 TRP A N 1
ATOM 2012 C CA . TRP A 1 258 ? -5.900 -12.806 -28.665 1.00 65.06 258 TRP A CA 1
ATOM 2013 C C . TRP A 1 258 ? -5.212 -12.100 -27.495 1.00 65.06 258 TRP A C 1
ATOM 2015 O O . TRP A 1 258 ? -5.908 -11.568 -26.636 1.00 65.06 258 TRP A O 1
ATOM 2025 N N . ILE A 1 259 ? -3.874 -12.026 -27.486 1.00 61.84 259 ILE A N 1
ATOM 2026 C CA . ILE A 1 259 ? -3.099 -11.312 -26.460 1.00 61.84 259 ILE A CA 1
ATOM 2027 C C . ILE A 1 259 ? -3.298 -9.805 -26.616 1.00 61.84 259 ILE A C 1
ATOM 2029 O O . ILE A 1 259 ? -3.573 -9.124 -25.630 1.00 61.84 259 ILE A O 1
ATOM 2033 N N . SER A 1 260 ? -3.248 -9.278 -27.845 1.00 59.25 260 SER A N 1
ATOM 2034 C CA . SER A 1 260 ? -3.525 -7.856 -28.093 1.00 59.25 260 SER A CA 1
ATOM 2035 C C . SER A 1 260 ? -4.980 -7.489 -27.774 1.00 59.25 260 SER A C 1
ATOM 2037 O O . SER A 1 260 ? -5.231 -6.460 -27.144 1.00 59.25 260 SER A O 1
ATOM 2039 N N . LYS A 1 261 ? -5.943 -8.361 -28.104 1.00 69.69 261 LYS A N 1
ATOM 2040 C CA . LYS A 1 261 ? -7.357 -8.195 -27.722 1.00 69.69 261 LYS A CA 1
ATOM 2041 C C . LYS A 1 261 ? -7.559 -8.285 -26.206 1.00 69.69 261 LYS A C 1
ATOM 2043 O O . LYS A 1 261 ? -8.275 -7.460 -25.645 1.00 69.69 261 LYS A O 1
ATOM 2048 N N . ALA A 1 262 ? -6.899 -9.219 -25.520 1.00 65.50 262 ALA A N 1
ATOM 2049 C CA . ALA A 1 262 ? -6.943 -9.331 -24.062 1.00 65.50 262 ALA A CA 1
ATOM 2050 C C . ALA A 1 262 ? -6.341 -8.091 -23.387 1.00 65.50 262 ALA A C 1
ATOM 2052 O O . ALA A 1 262 ? -6.925 -7.560 -22.443 1.00 65.50 262 ALA A O 1
ATOM 2053 N N . TRP A 1 263 ? -5.226 -7.576 -23.909 1.00 65.44 263 TRP A N 1
ATOM 2054 C CA . TRP A 1 263 ? -4.613 -6.337 -23.439 1.00 65.44 263 TRP A CA 1
ATOM 2055 C C . TRP A 1 263 ? -5.522 -5.125 -23.649 1.00 65.44 263 TRP A C 1
ATOM 2057 O O . TRP A 1 263 ? -5.655 -4.304 -22.746 1.00 65.44 263 TRP A O 1
ATOM 2067 N N . MET A 1 264 ? -6.206 -5.037 -24.792 1.00 65.69 264 MET A N 1
ATOM 2068 C CA . MET A 1 264 ? -7.195 -3.991 -25.064 1.00 65.69 264 MET A CA 1
ATOM 2069 C C . MET A 1 264 ? -8.385 -4.058 -24.095 1.00 65.69 264 MET A C 1
ATOM 2071 O O . MET A 1 264 ? -8.863 -3.022 -23.637 1.00 65.69 264 MET A O 1
ATOM 2075 N N . VAL A 1 265 ? -8.841 -5.257 -23.720 1.00 71.62 265 VAL A N 1
ATOM 2076 C CA . VAL A 1 265 ? -9.903 -5.432 -22.714 1.00 71.62 265 VAL A CA 1
ATOM 2077 C C . VAL A 1 265 ? -9.416 -5.017 -21.324 1.00 71.62 265 VAL A C 1
ATOM 2079 O O . VAL A 1 265 ? -10.106 -4.268 -20.635 1.00 71.62 265 VAL A O 1
ATOM 2082 N N . VAL A 1 266 ? -8.218 -5.445 -20.916 1.00 67.88 266 VAL A N 1
ATOM 2083 C CA . VAL A 1 266 ? -7.635 -5.081 -19.614 1.00 67.88 266 VAL A CA 1
ATOM 2084 C C . VAL A 1 266 ? -7.387 -3.576 -19.523 1.00 67.88 266 VAL A C 1
ATOM 2086 O O . VAL A 1 266 ? -7.777 -2.963 -18.530 1.00 67.88 266 VAL A O 1
ATOM 2089 N N . SER A 1 267 ? -6.808 -2.958 -20.555 1.00 55.09 267 SER A N 1
ATOM 2090 C CA . SER A 1 267 ? -6.588 -1.511 -20.600 1.00 55.09 267 SER A CA 1
ATOM 2091 C C . SER A 1 267 ? -7.907 -0.739 -20.611 1.00 55.09 267 SER A C 1
ATOM 2093 O O . SER A 1 267 ? -8.030 0.239 -19.880 1.00 55.09 267 SER A O 1
ATOM 2095 N N . SER A 1 268 ? -8.934 -1.225 -21.317 1.00 65.69 2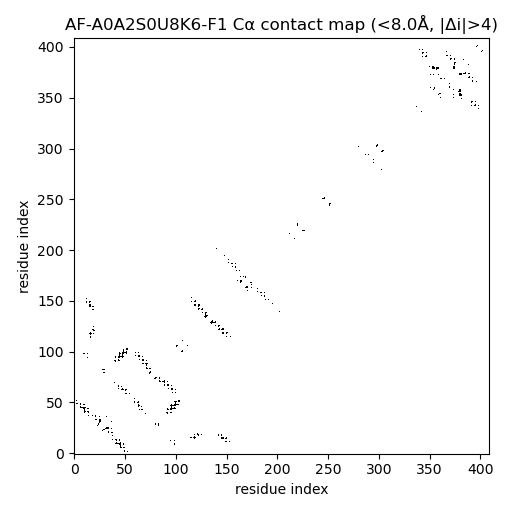68 SER A N 1
ATOM 2096 C CA . SER A 1 268 ? -10.280 -0.635 -21.292 1.00 65.69 268 SER A CA 1
ATOM 2097 C C . SER A 1 268 ? -10.916 -0.703 -19.902 1.00 65.69 268 SER A C 1
ATOM 2099 O O . SER A 1 268 ? -11.476 0.287 -19.433 1.00 65.69 268 SER A O 1
ATOM 2101 N N . ILE A 1 269 ? -10.791 -1.833 -19.196 1.00 74.12 269 ILE A N 1
ATOM 2102 C CA . ILE A 1 269 ? -11.257 -1.966 -17.806 1.00 74.12 269 ILE A CA 1
ATOM 2103 C C . ILE A 1 269 ? -10.491 -1.002 -16.893 1.00 74.12 269 ILE A C 1
ATOM 2105 O O . ILE A 1 269 ? -11.092 -0.372 -16.021 1.00 74.12 269 ILE A O 1
ATOM 2109 N N . LEU A 1 270 ? -9.181 -0.850 -17.101 1.00 63.12 270 LEU A N 1
ATOM 2110 C CA . LEU A 1 270 ? -8.339 0.048 -16.314 1.00 63.12 270 LEU A CA 1
ATOM 2111 C C . LEU A 1 270 ? -8.710 1.521 -16.544 1.00 63.12 270 LEU A C 1
ATOM 2113 O O . LEU A 1 270 ? -8.824 2.278 -15.583 1.00 63.12 270 LEU A O 1
ATOM 2117 N N . VAL A 1 271 ? -8.967 1.910 -17.797 1.00 77.50 271 VAL A N 1
ATOM 2118 C CA . VAL A 1 271 ? -9.460 3.244 -18.173 1.00 77.50 271 VAL A CA 1
ATOM 2119 C C . VAL A 1 271 ? -10.843 3.496 -17.577 1.00 77.50 271 VAL A C 1
ATOM 2121 O O . VAL A 1 271 ? -11.070 4.571 -17.033 1.00 77.50 271 VAL A O 1
ATOM 2124 N N . LEU A 1 272 ? -11.750 2.514 -17.598 1.00 73.38 272 LEU A N 1
ATOM 2125 C CA . LEU A 1 272 ? -13.070 2.626 -16.964 1.00 73.38 272 LEU A CA 1
ATOM 2126 C C . LEU A 1 272 ? -12.971 2.770 -15.441 1.00 73.38 272 LEU A C 1
ATOM 2128 O O . LEU A 1 272 ? -13.682 3.585 -14.854 1.00 73.38 272 LEU A O 1
ATOM 2132 N N . LEU A 1 273 ? -12.071 2.024 -14.795 1.00 69.19 273 LEU A N 1
ATOM 2133 C CA . LEU A 1 273 ? -11.784 2.166 -13.366 1.00 69.19 273 LEU A CA 1
ATOM 2134 C C . LEU A 1 273 ? -11.208 3.546 -13.048 1.00 69.19 273 LEU A C 1
ATOM 2136 O O . LEU A 1 273 ? -11.665 4.200 -12.111 1.00 69.19 273 LEU A O 1
ATOM 2140 N N . LEU A 1 274 ? -10.242 4.013 -13.838 1.00 71.56 274 LEU A N 1
ATOM 2141 C CA . LEU A 1 274 ? -9.653 5.337 -13.681 1.00 71.56 274 LEU A CA 1
ATOM 2142 C C . LEU A 1 274 ? -10.712 6.428 -13.871 1.00 71.56 274 LEU A C 1
ATOM 2144 O O . LEU A 1 274 ? -10.837 7.307 -13.022 1.00 71.56 274 LEU A O 1
ATOM 2148 N N . ALA A 1 275 ? -11.529 6.331 -14.922 1.00 77.44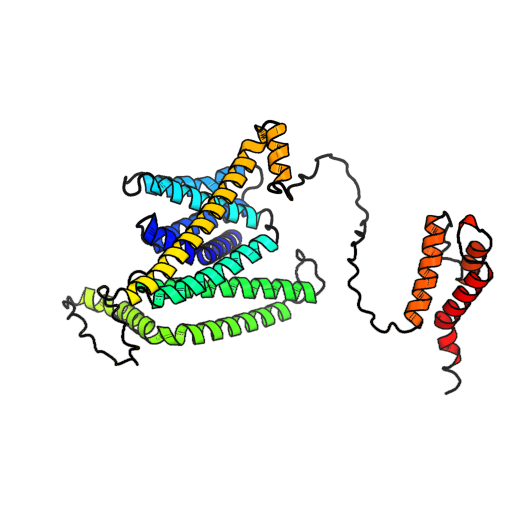 275 ALA A N 1
ATOM 2149 C CA . ALA A 1 275 ? -12.643 7.235 -15.180 1.00 77.44 275 ALA A CA 1
ATOM 2150 C C . ALA A 1 275 ? -13.641 7.234 -14.016 1.00 77.44 275 ALA A C 1
ATOM 2152 O O . ALA A 1 275 ? -14.043 8.301 -13.563 1.00 77.44 275 ALA A O 1
ATOM 2153 N N . TYR A 1 276 ? -13.982 6.065 -13.466 1.00 78.38 276 TYR A N 1
ATOM 2154 C CA . TYR A 1 276 ? -14.829 5.941 -12.279 1.00 78.38 276 TYR A CA 1
ATOM 2155 C C . TYR A 1 276 ? -14.231 6.671 -11.066 1.00 78.38 276 TYR A C 1
ATOM 2157 O O . TYR A 1 276 ? -14.937 7.413 -10.379 1.00 78.38 276 TYR A O 1
ATOM 2165 N N . PHE A 1 277 ? -12.930 6.513 -10.807 1.00 66.50 277 PHE A N 1
ATOM 2166 C CA . PHE A 1 277 ? -12.250 7.220 -9.719 1.00 66.50 277 PHE A CA 1
ATOM 2167 C C . PHE A 1 277 ? -12.195 8.732 -9.949 1.00 66.50 277 PHE A C 1
ATOM 2169 O O . PHE A 1 277 ? -12.462 9.488 -9.014 1.00 66.50 277 PHE A O 1
ATOM 2176 N N . VAL A 1 278 ? -11.916 9.177 -11.176 1.00 72.94 278 VAL A N 1
ATOM 2177 C CA . VAL A 1 278 ? -11.920 10.596 -11.558 1.00 72.94 278 VAL A CA 1
ATOM 2178 C C . VAL A 1 278 ? -13.316 11.191 -11.394 1.00 72.94 278 VAL A C 1
ATOM 2180 O O . VAL A 1 278 ? -13.452 12.227 -10.754 1.00 72.94 278 VAL A O 1
ATOM 2183 N N . LEU A 1 279 ? -14.364 10.516 -11.873 1.00 73.19 279 LEU A N 1
ATOM 2184 C CA . LEU A 1 279 ? -15.764 10.914 -11.688 1.00 73.19 279 LEU A CA 1
ATOM 2185 C C . LEU A 1 279 ? -16.138 10.995 -10.209 1.00 73.19 279 LEU A C 1
ATOM 2187 O O . LEU A 1 279 ? -16.816 11.932 -9.792 1.00 73.19 279 LEU A O 1
ATOM 2191 N N . ARG A 1 280 ? -15.669 10.051 -9.390 1.00 68.38 280 ARG A N 1
ATOM 2192 C CA . ARG A 1 280 ? -15.898 10.062 -7.941 1.00 68.38 280 ARG A CA 1
ATOM 2193 C C . ARG A 1 280 ? -15.169 11.215 -7.250 1.00 68.38 280 ARG A C 1
ATOM 2195 O O . ARG A 1 280 ? -15.718 11.817 -6.326 1.00 68.38 280 ARG A O 1
ATOM 2202 N N . LEU A 1 281 ? -13.956 11.534 -7.692 1.00 66.94 281 LEU A N 1
ATOM 2203 C CA . LEU A 1 281 ? -13.169 12.658 -7.193 1.00 66.94 281 LEU A CA 1
ATOM 2204 C C . LEU A 1 281 ? -13.806 13.995 -7.599 1.00 66.94 281 LEU A C 1
ATOM 2206 O O . LEU A 1 281 ? -14.014 14.850 -6.739 1.00 66.94 281 LEU A O 1
ATOM 2210 N N . LEU A 1 282 ? -14.215 14.133 -8.866 1.00 71.19 282 LEU A N 1
ATOM 2211 C CA . LEU A 1 282 ? -14.994 15.270 -9.359 1.00 71.19 282 LEU A CA 1
ATOM 2212 C C . LEU A 1 282 ? -16.294 15.419 -8.572 1.00 71.19 282 LEU A C 1
ATOM 2214 O O . LEU A 1 282 ? -16.616 16.514 -8.131 1.00 71.19 282 LEU A O 1
ATOM 2218 N N . TYR A 1 283 ? -17.019 14.326 -8.329 1.00 70.25 283 TYR A N 1
ATOM 2219 C CA . TYR A 1 283 ? -18.218 14.355 -7.500 1.00 70.25 283 TYR A CA 1
ATOM 2220 C C . TYR A 1 283 ? -17.900 14.859 -6.091 1.00 70.25 283 TYR A C 1
ATOM 2222 O O . TYR A 1 283 ? -18.570 15.762 -5.608 1.00 70.25 283 TYR A O 1
ATOM 2230 N N . SER A 1 284 ? -16.851 14.348 -5.441 1.00 67.25 284 SER A N 1
ATOM 2231 C CA . SER A 1 284 ? -16.457 14.808 -4.104 1.00 67.25 284 SER A CA 1
ATOM 2232 C C . SER A 1 284 ? -16.107 16.300 -4.064 1.00 67.25 284 SER A C 1
ATOM 2234 O O . SER A 1 284 ? -16.396 16.960 -3.066 1.00 67.25 284 SER A O 1
ATOM 2236 N N . LEU A 1 285 ? -15.487 16.829 -5.121 1.00 71.38 285 LEU A N 1
ATOM 2237 C CA . LEU A 1 285 ? -15.077 18.232 -5.223 1.00 71.38 285 LEU A CA 1
ATOM 2238 C C . LEU A 1 285 ? -16.255 19.153 -5.568 1.00 71.38 285 LEU A C 1
ATOM 2240 O O . LEU A 1 285 ? -16.447 20.185 -4.927 1.00 71.38 285 LEU A O 1
ATOM 2244 N N . LEU A 1 286 ? -17.076 18.763 -6.544 1.00 70.31 286 LEU A N 1
ATOM 2245 C CA . LEU A 1 286 ? -18.169 19.581 -7.058 1.00 70.31 286 LEU A CA 1
ATOM 2246 C C . LEU A 1 286 ? -19.516 19.326 -6.358 1.00 70.31 286 LEU A C 1
ATOM 2248 O O . LEU A 1 286 ? -20.447 20.090 -6.590 1.00 70.31 286 LEU A O 1
ATOM 2252 N N . ARG A 1 287 ? -19.670 18.337 -5.459 1.00 64.94 287 ARG A N 1
ATOM 2253 C CA . ARG A 1 287 ? -20.948 18.041 -4.753 1.00 64.94 287 ARG A CA 1
ATOM 2254 C C . ARG A 1 287 ? -21.575 19.274 -4.091 1.00 64.94 287 ARG A C 1
ATOM 2256 O O . ARG A 1 287 ? -22.801 19.359 -4.008 1.00 64.94 287 ARG A O 1
ATOM 2263 N N . LYS A 1 288 ? -20.754 20.231 -3.642 1.00 69.00 288 LYS A N 1
ATOM 2264 C CA . LYS A 1 288 ? -21.213 21.504 -3.056 1.00 69.00 288 LYS A CA 1
ATOM 2265 C C . LYS A 1 288 ? -21.874 22.440 -4.077 1.00 69.00 288 LYS A C 1
ATOM 2267 O O . LYS A 1 288 ? -22.762 23.190 -3.701 1.00 69.00 288 LYS A O 1
ATOM 2272 N N . TRP A 1 289 ? -21.489 22.337 -5.344 1.00 66.88 289 TRP A N 1
ATOM 2273 C CA . TRP A 1 289 ? -21.935 23.183 -6.454 1.00 66.88 289 TRP A CA 1
ATOM 2274 C C . TRP A 1 289 ? -22.882 22.462 -7.433 1.00 66.88 289 TRP A C 1
ATOM 2276 O O . TRP A 1 289 ? -23.436 23.099 -8.323 1.00 66.88 289 TRP A O 1
ATOM 2286 N N . LEU A 1 290 ? -23.100 21.145 -7.285 1.00 69.81 290 LEU A N 1
ATOM 2287 C CA . LEU A 1 290 ? -24.001 20.391 -8.164 1.00 69.81 290 LEU A CA 1
ATOM 2288 C C . LEU A 1 290 ? -25.489 20.730 -7.916 1.00 69.81 290 LEU A C 1
ATOM 2290 O O . LEU A 1 290 ? -25.943 20.659 -6.763 1.00 69.81 290 LEU A O 1
ATOM 2294 N N . PRO A 1 291 ? -26.278 20.955 -8.986 1.00 75.62 291 PRO A N 1
ATOM 2295 C CA . PRO A 1 291 ? -27.735 21.052 -8.925 1.00 75.62 291 PRO A CA 1
ATOM 2296 C C . PRO A 1 291 ? -28.395 19.772 -8.378 1.00 75.62 291 PRO A C 1
ATOM 2298 O O . PRO A 1 291 ? -27.884 18.660 -8.541 1.00 75.62 291 PRO A O 1
ATOM 2301 N N . SER A 1 292 ? -29.566 19.914 -7.752 1.00 73.06 292 SER A N 1
ATOM 2302 C CA . SER A 1 292 ? -30.311 18.829 -7.084 1.00 73.06 292 SER A CA 1
ATOM 2303 C C . SER A 1 292 ? -30.717 17.668 -8.007 1.00 73.06 292 SER A C 1
ATOM 2305 O O . SER A 1 292 ? -30.710 16.507 -7.587 1.00 73.06 292 SER A O 1
ATOM 2307 N N . TRP A 1 293 ? -31.009 17.947 -9.279 1.00 73.19 293 TRP A N 1
ATOM 2308 C CA . TRP A 1 293 ? -31.379 16.918 -10.256 1.00 73.19 293 TRP A CA 1
ATOM 2309 C C . TRP A 1 293 ? -30.202 15.994 -10.614 1.00 73.19 293 TRP A C 1
ATOM 2311 O O . TRP A 1 293 ? -30.380 14.782 -10.737 1.00 73.19 293 TRP A O 1
ATOM 2321 N N . LEU A 1 294 ? -28.977 16.532 -10.678 1.00 71.19 294 LEU A N 1
ATOM 2322 C CA . LEU A 1 294 ? -27.775 15.756 -10.995 1.00 71.19 294 LEU A CA 1
ATOM 2323 C C . LEU A 1 294 ? -27.317 14.903 -9.798 1.00 71.19 294 LEU A C 1
ATOM 2325 O O . LEU A 1 294 ? -26.861 13.773 -9.975 1.00 71.19 294 LEU A O 1
ATOM 2329 N N . LYS A 1 295 ? -27.523 15.400 -8.567 1.00 70.19 295 LYS A N 1
ATOM 2330 C CA . LYS A 1 295 ? -27.345 14.619 -7.326 1.00 70.19 295 LYS A CA 1
ATOM 2331 C C . LYS A 1 295 ? -28.249 13.383 -7.311 1.00 70.19 295 LYS A C 1
ATOM 2333 O O . LYS A 1 295 ? -27.777 12.283 -7.039 1.00 70.19 295 LYS A O 1
ATOM 2338 N N . SER A 1 296 ? -29.510 13.551 -7.706 1.00 70.88 296 SER A N 1
ATOM 2339 C CA . SER A 1 296 ? -30.499 12.465 -7.757 1.00 70.88 296 SER A CA 1
ATOM 2340 C C . SER A 1 296 ? -30.143 11.383 -8.789 1.00 70.88 296 SER A C 1
ATOM 2342 O O . SER A 1 296 ? -30.365 10.195 -8.554 1.00 70.88 296 SER A O 1
ATOM 2344 N N . LEU A 1 297 ? -29.559 11.768 -9.929 1.00 72.19 297 LEU A N 1
ATOM 2345 C CA . LEU A 1 297 ? -29.133 10.833 -10.978 1.00 72.19 297 LEU A CA 1
ATOM 2346 C C . LEU A 1 297 ? -27.890 10.023 -10.555 1.00 72.19 297 LEU A C 1
ATOM 2348 O O . LEU A 1 297 ? -27.820 8.815 -10.786 1.00 72.19 297 LEU A O 1
ATOM 2352 N N . LEU A 1 298 ? -26.952 10.659 -9.848 1.00 66.50 298 LEU A N 1
ATOM 2353 C CA . LEU A 1 298 ? -25.747 10.016 -9.306 1.00 66.50 298 LEU A CA 1
ATOM 2354 C C . LEU A 1 298 ? -26.036 9.091 -8.110 1.00 66.50 298 LEU A C 1
ATOM 2356 O O . LEU A 1 298 ? -25.387 8.052 -7.961 1.00 66.50 298 LEU A O 1
ATOM 2360 N N . GLU A 1 299 ? -27.033 9.414 -7.284 1.00 67.88 299 GLU A N 1
ATOM 2361 C CA . GLU A 1 299 ? -27.516 8.523 -6.221 1.00 67.88 299 GLU A CA 1
ATOM 2362 C C . GLU A 1 299 ? -28.165 7.252 -6.786 1.00 67.88 299 GLU A C 1
ATOM 2364 O O . GLU A 1 299 ? -27.909 6.154 -6.283 1.00 67.88 299 GLU A O 1
ATOM 2369 N N . ARG A 1 300 ? -28.925 7.366 -7.886 1.00 69.94 300 ARG A N 1
ATOM 2370 C CA . ARG A 1 300 ? -29.511 6.213 -8.598 1.00 69.94 300 ARG A CA 1
ATOM 2371 C C . ARG A 1 300 ? -28.454 5.284 -9.199 1.00 69.94 300 ARG A C 1
ATOM 2373 O O . ARG A 1 300 ? -28.647 4.071 -9.203 1.00 69.94 300 ARG A O 1
ATOM 2380 N N . LEU A 1 301 ? -27.309 5.827 -9.612 1.00 63.06 301 LEU A N 1
ATOM 2381 C CA . LEU A 1 301 ? -26.142 5.062 -10.071 1.00 63.06 301 LEU A CA 1
ATOM 2382 C C . LEU A 1 301 ? -25.339 4.407 -8.924 1.00 63.06 301 LEU A C 1
ATOM 2384 O O . LEU A 1 301 ? -24.291 3.816 -9.173 1.00 63.06 301 LEU A O 1
ATOM 2388 N N . LYS A 1 302 ? -25.802 4.492 -7.663 1.00 58.28 302 LYS A N 1
ATOM 2389 C CA . LYS A 1 302 ? -25.141 3.952 -6.452 1.00 58.28 302 LYS A CA 1
ATOM 2390 C C . LYS A 1 302 ? -23.701 4.443 -6.219 1.00 58.28 302 LYS A C 1
ATOM 2392 O O . LYS A 1 302 ? -23.015 3.928 -5.337 1.00 58.28 302 LYS A O 1
ATOM 2397 N N . LEU A 1 303 ? -23.267 5.491 -6.918 1.00 54.22 303 LEU A N 1
ATOM 2398 C CA . LEU A 1 303 ? -21.965 6.146 -6.735 1.00 54.22 303 LEU A CA 1
ATOM 2399 C C . LEU A 1 303 ? -21.856 6.875 -5.379 1.00 54.22 303 LEU A C 1
ATOM 2401 O O . LEU A 1 303 ? -20.753 7.113 -4.889 1.00 54.22 303 LEU A O 1
ATOM 2405 N N . GLY A 1 304 ? -22.994 7.199 -4.751 1.00 47.34 304 GLY A N 1
ATOM 2406 C CA . GLY A 1 304 ? -23.085 7.898 -3.460 1.00 47.34 304 GLY A CA 1
ATOM 2407 C C . GLY A 1 304 ? -23.156 7.007 -2.210 1.00 47.34 304 GLY A C 1
ATOM 2408 O O . GLY A 1 304 ? -23.331 7.517 -1.104 1.00 47.34 304 GLY A O 1
ATOM 2409 N N . GLY A 1 305 ? -23.052 5.681 -2.342 1.00 46.16 305 GLY A N 1
ATOM 2410 C CA . GLY A 1 305 ? -23.229 4.765 -1.214 1.00 46.16 305 GLY A CA 1
ATOM 2411 C C . GLY A 1 305 ? -22.112 4.867 -0.167 1.00 46.16 305 GLY A C 1
ATOM 2412 O O . GLY A 1 305 ? -21.003 4.405 -0.409 1.00 46.16 305 GLY A O 1
ATOM 2413 N N . MET A 1 306 ? -22.456 5.369 1.026 1.00 43.53 306 MET A N 1
ATOM 2414 C CA . MET A 1 306 ? -21.673 5.366 2.281 1.00 43.53 306 MET A CA 1
ATOM 2415 C C . MET A 1 306 ? -20.763 6.564 2.588 1.00 43.53 306 MET A C 1
ATOM 2417 O O . MET A 1 306 ? -19.665 6.389 3.110 1.00 43.53 306 MET A O 1
ATOM 2421 N N . ILE A 1 307 ? -21.245 7.791 2.409 1.00 41.62 307 ILE A N 1
ATOM 2422 C CA . ILE A 1 307 ? -20.802 8.884 3.290 1.00 41.62 307 ILE A CA 1
ATOM 2423 C C . ILE A 1 307 ? -22.055 9.561 3.844 1.00 41.62 307 ILE A C 1
ATOM 2425 O O . ILE A 1 307 ? -22.504 10.582 3.335 1.00 41.62 307 ILE A O 1
ATOM 2429 N N . LYS A 1 308 ? -22.659 8.944 4.868 1.00 39.31 308 LYS A N 1
ATOM 2430 C CA . LYS A 1 308 ? -23.495 9.700 5.804 1.00 39.31 308 LYS A CA 1
ATOM 2431 C C . LYS A 1 308 ? -22.531 10.528 6.644 1.00 39.31 308 LYS A C 1
ATOM 2433 O O . LYS A 1 308 ? -21.754 9.968 7.416 1.00 39.31 308 LYS A O 1
ATOM 2438 N N . GLU A 1 309 ? -22.529 11.835 6.423 1.00 42.06 309 GLU A N 1
ATOM 2439 C CA . GLU A 1 309 ? -21.971 12.777 7.387 1.00 42.06 309 GLU A CA 1
ATOM 2440 C C . GLU A 1 309 ? -22.748 12.613 8.704 1.00 42.06 309 GLU A C 1
ATOM 2442 O O . GLU A 1 309 ? -23.975 12.491 8.659 1.00 42.06 309 GLU A O 1
ATOM 2447 N N . PRO A 1 310 ? -22.071 12.523 9.862 1.00 40.84 310 PRO A N 1
ATOM 2448 C CA . PRO A 1 310 ? -22.758 12.658 11.133 1.00 40.84 310 PRO A CA 1
ATOM 2449 C C . PRO A 1 310 ? -23.281 14.094 11.195 1.00 40.84 310 PRO A C 1
ATOM 2451 O O . PRO A 1 310 ? -22.500 15.040 11.081 1.00 40.84 310 PRO A O 1
ATOM 2454 N N . GLU A 1 311 ? -24.598 14.245 11.300 1.00 42.41 311 GLU A N 1
ATOM 2455 C CA . GLU A 1 311 ? -25.211 15.524 11.637 1.00 42.41 311 GLU A CA 1
ATOM 2456 C C . GLU A 1 311 ? -24.597 16.013 12.950 1.00 42.41 311 GLU A C 1
ATOM 2458 O O . GLU A 1 311 ? -24.650 15.347 13.982 1.00 42.41 311 GLU A O 1
ATOM 2463 N N . THR A 1 312 ? -23.940 17.161 12.867 1.00 45.41 312 THR A N 1
ATOM 2464 C CA . THR A 1 312 ? -23.585 17.998 14.005 1.00 45.41 312 THR A CA 1
ATOM 2465 C C . THR A 1 312 ? -24.859 18.507 14.665 1.00 45.41 312 THR A C 1
ATOM 2467 O O . THR A 1 312 ? -25.556 19.319 14.063 1.00 45.41 312 THR A O 1
ATOM 2470 N N . ASP A 1 313 ? -25.091 18.089 15.907 1.00 40.12 313 ASP A N 1
ATOM 2471 C CA . ASP A 1 313 ? -25.845 18.845 16.909 1.00 40.12 313 ASP A CA 1
ATOM 2472 C C . ASP A 1 313 ? -25.120 18.696 18.268 1.00 40.12 313 ASP A C 1
ATOM 2474 O O . ASP A 1 313 ? -24.737 17.572 18.621 1.00 40.12 313 ASP A O 1
ATOM 2478 N N . PRO A 1 314 ? -24.813 19.783 19.007 1.00 50.78 314 PRO A N 1
ATOM 2479 C CA . PRO A 1 314 ? -24.033 19.724 20.232 1.00 50.78 314 PRO A CA 1
ATOM 2480 C C . PRO A 1 314 ? -24.977 19.540 21.422 1.00 50.78 314 PRO A C 1
ATOM 2482 O O . PRO A 1 314 ? -25.429 20.500 22.038 1.00 50.78 314 PRO A O 1
ATOM 2485 N N . GLY A 1 315 ? -25.263 18.287 21.760 1.00 36.03 315 GLY A N 1
ATOM 2486 C CA . GLY A 1 315 ? -26.009 17.927 22.961 1.00 36.03 315 GLY A CA 1
ATOM 2487 C C . GLY A 1 315 ? -25.217 16.917 23.771 1.00 36.03 315 GLY A C 1
ATOM 2488 O O . GLY A 1 315 ? -25.045 15.782 23.340 1.00 36.03 315 GLY A O 1
ATOM 2489 N N . TYR A 1 316 ? -24.717 17.343 24.929 1.00 46.88 316 TYR A N 1
ATOM 2490 C CA . TYR A 1 316 ? -24.094 16.490 25.938 1.00 46.88 316 TYR A CA 1
ATOM 2491 C C . TYR A 1 316 ? -25.092 15.383 26.324 1.00 46.88 316 TYR A C 1
ATOM 2493 O O . TYR A 1 316 ? -26.020 15.614 27.095 1.00 46.88 316 TYR A O 1
ATOM 2501 N N . HIS A 1 317 ? -24.936 14.194 25.746 1.00 35.75 317 HIS A N 1
ATOM 2502 C CA . HIS A 1 317 ? -25.673 13.002 26.135 1.00 35.75 317 HIS A CA 1
ATOM 2503 C C . HIS A 1 317 ? -24.674 11.992 26.681 1.00 35.75 317 HIS A C 1
ATOM 2505 O O . HIS A 1 317 ? -23.804 11.499 25.968 1.00 35.75 317 HIS A O 1
ATOM 2511 N N . ASP A 1 318 ? -24.808 11.724 27.974 1.00 49.19 318 ASP A N 1
ATOM 2512 C CA . ASP A 1 318 ? -24.163 10.615 28.658 1.00 49.19 318 ASP A CA 1
ATOM 2513 C C . ASP A 1 318 ? -24.737 9.318 28.061 1.00 49.19 318 ASP A C 1
ATOM 2515 O O . ASP A 1 318 ? -25.853 8.889 28.375 1.00 49.19 318 ASP A O 1
ATOM 2519 N N . GLU A 1 319 ? -24.046 8.763 27.063 1.00 38.69 319 GLU A N 1
ATOM 2520 C CA . GLU A 1 319 ? -24.473 7.550 26.374 1.00 38.69 319 GLU A CA 1
ATOM 2521 C C . GLU A 1 319 ? -24.196 6.331 27.261 1.00 38.69 319 GLU A C 1
ATOM 2523 O O . GLU A 1 319 ? -23.175 5.654 27.147 1.00 38.69 319 GLU A O 1
ATOM 2528 N N . LEU A 1 320 ? -25.165 6.010 28.121 1.00 46.22 320 LEU A N 1
ATOM 2529 C CA . LEU A 1 320 ? -25.361 4.649 28.613 1.00 46.22 320 LEU A CA 1
ATOM 2530 C C . LEU A 1 320 ? -25.397 3.696 27.409 1.00 46.22 320 LEU A C 1
ATOM 2532 O O . LEU A 1 320 ? -26.235 3.833 26.513 1.00 46.22 320 LEU A O 1
ATOM 2536 N N . GLU A 1 321 ? -24.467 2.741 27.399 1.00 43.06 321 GLU A N 1
ATOM 2537 C CA . GLU A 1 321 ? -24.214 1.778 26.329 1.00 43.06 321 GLU A CA 1
ATOM 2538 C C . GLU A 1 321 ? -25.500 1.184 25.737 1.00 43.06 321 GLU A C 1
ATOM 2540 O O . GLU A 1 321 ? -26.113 0.241 26.249 1.00 43.06 321 GLU A O 1
ATOM 2545 N N . ARG A 1 322 ? -25.899 1.700 24.574 1.00 40.19 322 ARG A N 1
ATOM 2546 C CA . ARG A 1 322 ? -26.999 1.137 23.798 1.00 40.19 322 ARG A CA 1
ATOM 2547 C C . ARG A 1 322 ? -26.465 -0.056 23.011 1.00 40.19 322 ARG A C 1
ATOM 2549 O O . ARG A 1 322 ? -25.931 0.088 21.914 1.00 40.19 322 ARG A O 1
ATOM 2556 N N . ILE A 1 323 ? -26.621 -1.254 23.573 1.00 42.28 323 ILE A N 1
ATOM 2557 C CA . ILE A 1 323 ? -26.322 -2.531 22.910 1.00 42.28 323 ILE A CA 1
ATOM 2558 C C . ILE A 1 323 ? -27.032 -2.563 21.548 1.00 42.28 323 ILE A C 1
ATOM 2560 O O . ILE A 1 323 ? -28.256 -2.703 21.451 1.00 42.28 323 ILE A O 1
ATOM 2564 N N . ALA A 1 324 ? -26.256 -2.420 20.473 1.00 39.38 324 ALA A N 1
ATOM 2565 C CA . ALA A 1 324 ? -26.759 -2.464 19.112 1.00 39.38 324 ALA A CA 1
ATOM 2566 C C . ALA A 1 324 ? -27.386 -3.840 18.835 1.00 39.38 324 ALA A C 1
ATOM 2568 O O . ALA A 1 324 ? -26.728 -4.883 18.889 1.00 39.38 324 ALA A O 1
ATOM 2569 N N . LYS A 1 325 ? -28.683 -3.846 18.507 1.00 43.03 325 LYS A N 1
ATOM 2570 C CA . LYS A 1 325 ? -29.403 -5.036 18.042 1.00 43.03 325 LYS A CA 1
ATOM 2571 C C . LYS A 1 325 ? -28.828 -5.473 16.694 1.00 43.03 325 LYS A C 1
ATOM 2573 O O . LYS A 1 325 ? -29.264 -5.025 15.636 1.00 43.03 325 LYS A O 1
ATOM 2578 N N . THR A 1 326 ? -27.851 -6.375 16.733 1.00 41.88 326 THR A N 1
ATOM 2579 C CA . THR A 1 326 ? -27.324 -7.047 15.544 1.00 41.88 326 THR A CA 1
ATOM 2580 C C . THR A 1 326 ? -28.456 -7.810 14.858 1.00 41.88 326 THR A C 1
ATOM 2582 O O . THR A 1 326 ? -28.974 -8.806 15.367 1.00 41.88 326 THR A O 1
ATOM 2585 N N . ARG A 1 327 ? -28.842 -7.334 13.672 1.00 46.62 327 ARG A N 1
ATOM 2586 C CA . ARG A 1 327 ? -29.803 -7.972 12.768 1.00 46.62 327 ARG A CA 1
ATOM 2587 C C . ARG A 1 327 ? -29.177 -9.269 12.237 1.00 46.62 327 ARG A C 1
ATOM 2589 O O . ARG A 1 327 ? -28.544 -9.289 11.185 1.00 46.62 327 ARG A O 1
ATOM 2596 N N . ARG A 1 328 ? -29.304 -10.361 13.000 1.00 41.88 328 ARG A N 1
ATOM 2597 C CA . ARG A 1 328 ? -28.862 -11.707 12.601 1.00 41.88 328 ARG A CA 1
ATOM 2598 C C . ARG A 1 328 ? -29.654 -12.147 11.367 1.00 41.88 328 ARG A C 1
ATOM 2600 O O . ARG A 1 328 ? -30.826 -12.506 11.461 1.00 41.88 328 ARG A O 1
ATOM 2607 N N . LYS A 1 329 ? -28.994 -12.138 10.205 1.00 41.59 329 LYS A N 1
ATOM 2608 C CA . LYS A 1 329 ? -29.424 -12.902 9.029 1.00 41.59 329 LYS A CA 1
ATOM 2609 C C . LYS A 1 329 ? -29.531 -14.372 9.441 1.00 41.59 329 LYS A C 1
ATOM 2611 O O . LYS A 1 329 ? -28.532 -14.989 9.804 1.00 41.59 329 LYS A O 1
ATOM 2616 N N . ARG A 1 330 ? -30.752 -14.909 9.390 1.00 46.44 330 ARG A N 1
ATOM 2617 C CA . ARG A 1 330 ? -31.040 -16.345 9.449 1.00 46.44 330 ARG A CA 1
ATOM 2618 C C . ARG A 1 330 ? -30.241 -17.039 8.341 1.00 46.44 330 ARG A C 1
ATOM 2620 O O . ARG A 1 330 ? -30.597 -16.936 7.173 1.00 46.44 330 ARG A O 1
ATOM 2627 N N . ARG A 1 331 ? -29.175 -17.745 8.711 1.00 41.72 331 ARG A N 1
ATOM 2628 C CA . ARG A 1 331 ? -28.726 -18.926 7.974 1.00 41.72 331 ARG A CA 1
ATOM 2629 C C . ARG A 1 331 ? -29.195 -20.128 8.772 1.00 41.72 331 ARG A C 1
ATOM 2631 O O . ARG A 1 331 ? -28.918 -20.227 9.965 1.00 41.72 331 ARG A O 1
ATOM 2638 N N . GLY A 1 332 ? -30.009 -20.946 8.117 1.00 45.56 332 GLY A N 1
ATOM 2639 C CA . GLY A 1 332 ? -30.516 -22.187 8.661 1.00 45.56 332 GLY A CA 1
ATOM 2640 C C . GLY A 1 332 ? -29.367 -23.159 8.854 1.00 45.56 332 GLY A C 1
ATOM 2641 O O . GLY A 1 332 ? -28.800 -23.659 7.893 1.00 45.56 332 GLY A O 1
ATOM 2642 N N . THR A 1 333 ? -29.065 -23.435 10.108 1.00 40.22 333 THR A N 1
ATOM 2643 C CA . THR A 1 333 ? -28.455 -24.688 10.523 1.00 40.22 333 THR A CA 1
ATOM 2644 C C . THR A 1 333 ? -29.367 -25.224 11.612 1.00 40.22 333 THR A C 1
ATOM 2646 O O . THR A 1 333 ? -29.410 -24.703 12.727 1.00 40.22 333 THR A O 1
ATOM 2649 N N . ARG A 1 334 ? -30.170 -26.232 11.248 1.00 46.97 334 ARG A N 1
ATOM 2650 C CA . ARG A 1 334 ? -30.807 -27.157 12.191 1.00 46.97 334 ARG A CA 1
ATOM 2651 C C . ARG A 1 334 ? -29.677 -27.955 12.848 1.00 46.97 334 ARG A C 1
ATOM 2653 O O . ARG A 1 334 ? -29.406 -29.085 12.475 1.00 46.97 334 ARG A O 1
ATOM 2660 N N . GLY A 1 335 ? -28.953 -27.307 13.754 1.00 40.34 335 GLY A N 1
ATOM 2661 C CA . GLY A 1 335 ? -28.153 -28.000 14.748 1.00 40.34 335 GLY A CA 1
ATOM 2662 C C . GLY A 1 335 ? -29.120 -28.521 15.796 1.00 40.34 335 GLY A C 1
ATOM 2663 O O . GLY A 1 335 ? -29.951 -27.751 16.281 1.00 40.34 335 GLY A O 1
ATOM 2664 N N . TYR A 1 336 ? -29.039 -29.818 16.067 1.00 48.12 336 TYR A N 1
ATOM 2665 C CA . TYR A 1 336 ? -29.699 -30.505 17.168 1.00 48.12 336 TYR A CA 1
ATOM 2666 C C . TYR A 1 336 ? -29.489 -29.672 18.445 1.00 48.12 336 TYR A C 1
ATOM 2668 O O . TYR A 1 336 ? -28.383 -29.599 18.973 1.00 48.12 336 TYR A O 1
ATOM 2676 N N . GLN A 1 337 ? -30.505 -28.904 18.845 1.00 49.69 337 GLN A N 1
ATOM 2677 C CA . GLN A 1 337 ? -30.469 -28.134 20.085 1.00 49.69 337 GLN A CA 1
ATOM 2678 C C . GLN A 1 337 ? -30.926 -29.082 21.178 1.00 49.69 337 GLN A C 1
ATOM 2680 O O . GLN A 1 337 ? -32.016 -29.640 21.061 1.00 49.69 337 GLN A O 1
ATOM 2685 N N . GLU A 1 338 ? -30.103 -29.255 22.212 1.00 58.81 338 GLU A N 1
ATOM 2686 C CA . GLU A 1 338 ? -30.515 -29.963 23.422 1.00 58.81 338 GLU A CA 1
ATOM 2687 C C . GLU A 1 338 ? -31.887 -29.446 23.881 1.00 58.81 338 GLU A C 1
ATOM 2689 O O . GLU A 1 338 ? -32.114 -28.224 23.879 1.00 58.81 338 GLU A O 1
ATOM 2694 N N . PRO A 1 339 ? -32.812 -30.349 24.251 1.00 65.50 339 PRO A N 1
ATOM 2695 C CA . PRO A 1 339 ? -34.189 -29.993 24.587 1.00 65.50 339 PRO A CA 1
ATOM 2696 C C . PRO A 1 339 ? -34.265 -28.915 25.682 1.00 65.50 339 PRO A C 1
ATOM 2698 O O . PRO A 1 339 ? -35.112 -28.022 25.615 1.00 65.50 339 PRO A O 1
ATOM 2701 N N . GLU A 1 340 ? -33.300 -28.885 26.605 1.00 70.50 340 GLU A N 1
ATOM 2702 C CA . GLU A 1 340 ? -33.192 -27.876 27.666 1.00 70.50 340 GLU A CA 1
ATOM 2703 C C . GLU A 1 340 ? -33.100 -26.432 27.144 1.00 70.50 340 GLU A C 1
ATOM 2705 O O . GLU A 1 340 ? -33.734 -25.507 27.669 1.00 70.50 340 GLU A O 1
ATOM 2710 N N . HIS A 1 341 ? -32.331 -26.213 26.073 1.00 75.81 341 HIS A N 1
ATOM 2711 C CA . HIS A 1 341 ? -32.152 -24.886 25.487 1.00 75.81 341 HIS A CA 1
ATOM 2712 C C . HIS A 1 341 ? -33.411 -24.389 24.769 1.00 75.81 341 HIS A C 1
ATOM 2714 O O . HIS A 1 341 ? -33.606 -23.174 24.635 1.00 75.81 341 HIS A O 1
ATOM 2720 N N . VAL A 1 342 ? -34.270 -25.306 24.318 1.00 81.50 342 VAL A N 1
ATOM 2721 C CA . VAL A 1 342 ? -35.538 -24.984 23.655 1.00 81.50 342 VAL A CA 1
ATOM 2722 C C . VAL A 1 342 ? -36.556 -24.489 24.680 1.00 81.50 342 VAL A C 1
ATOM 2724 O O . VAL A 1 342 ? -37.124 -23.409 24.493 1.00 81.50 342 VAL A O 1
ATOM 2727 N N . VAL A 1 343 ? -36.707 -25.199 25.802 1.00 86.00 343 VAL A N 1
ATOM 2728 C CA . VAL A 1 343 ? -37.649 -24.847 26.879 1.00 86.00 343 VAL A CA 1
ATOM 2729 C C . VAL A 1 343 ? -37.305 -23.489 27.500 1.00 86.00 343 VAL A C 1
ATOM 2731 O O . VAL A 1 343 ? -38.159 -22.601 27.582 1.00 86.00 343 VAL A O 1
ATOM 2734 N N . ARG A 1 344 ? -36.025 -23.248 27.833 1.00 87.00 344 ARG A N 1
ATOM 2735 C CA . ARG A 1 344 ? -35.571 -21.949 28.374 1.00 87.00 344 ARG A CA 1
ATOM 2736 C C . ARG A 1 344 ? -35.853 -20.790 27.422 1.00 87.00 344 ARG A C 1
ATOM 2738 O O . ARG A 1 344 ? -36.265 -19.712 27.854 1.00 87.00 344 ARG A O 1
ATOM 2745 N N . ARG A 1 345 ? -35.649 -21.003 26.119 1.00 88.19 345 ARG A N 1
ATOM 2746 C CA . ARG A 1 345 ? -35.896 -19.980 25.099 1.00 88.19 345 ARG A CA 1
ATOM 2747 C C . ARG A 1 345 ? -37.388 -19.696 24.932 1.00 88.19 345 ARG A C 1
ATOM 2749 O O . ARG A 1 345 ? -37.749 -18.544 24.700 1.00 88.19 345 ARG A O 1
ATOM 2756 N N . ASN A 1 346 ? -38.242 -20.709 25.039 1.00 89.00 346 ASN A N 1
ATOM 2757 C CA . ASN A 1 346 ? -39.688 -20.539 24.920 1.00 89.00 346 ASN A CA 1
ATOM 2758 C C . ASN A 1 346 ? -40.257 -19.737 26.099 1.00 89.00 346 ASN A C 1
ATOM 2760 O O . ASN A 1 346 ? -40.970 -18.764 25.862 1.00 89.00 346 ASN A O 1
ATOM 2764 N N . TYR A 1 347 ? -39.838 -20.031 27.335 1.00 92.06 347 TYR A N 1
ATOM 2765 C CA . TYR A 1 347 ? -40.199 -19.214 28.500 1.00 92.06 347 TYR A CA 1
ATOM 2766 C C . TYR A 1 347 ? -39.714 -17.758 28.360 1.00 92.06 347 TYR A C 1
ATOM 2768 O O . TYR A 1 347 ? -40.481 -16.817 28.555 1.00 92.06 347 TYR A O 1
ATOM 2776 N N . GLN A 1 348 ? -38.464 -17.541 27.928 1.00 91.25 348 GLN A N 1
ATOM 2777 C CA . GLN A 1 348 ? -37.947 -16.186 27.687 1.00 91.25 348 GLN A CA 1
ATOM 2778 C C . GLN A 1 348 ? -38.753 -15.425 26.630 1.00 91.25 348 GLN A C 1
ATOM 2780 O O . GLN A 1 348 ? -38.977 -14.225 26.775 1.00 91.25 348 GLN A O 1
ATOM 2785 N N . ARG A 1 349 ? -39.192 -16.103 25.564 1.00 92.12 349 ARG A N 1
ATOM 2786 C CA . ARG A 1 349 ? -40.043 -15.493 24.535 1.00 92.12 349 ARG A CA 1
ATOM 2787 C C . ARG A 1 349 ? -41.411 -15.117 25.086 1.00 92.12 349 ARG A C 1
ATOM 2789 O O . ARG A 1 349 ? -41.862 -14.021 24.769 1.00 92.12 349 ARG A O 1
ATOM 2796 N N . LEU A 1 350 ? -42.021 -15.970 25.913 1.00 93.25 350 LEU A N 1
ATOM 2797 C CA . LEU A 1 350 ? -43.285 -15.666 26.585 1.00 93.25 350 LEU A CA 1
ATOM 2798 C C . LEU A 1 350 ? -43.151 -14.380 27.411 1.00 93.25 350 LEU A C 1
ATOM 2800 O O . LEU A 1 350 ? -43.867 -13.415 27.153 1.00 93.25 350 LEU A O 1
ATOM 2804 N N . VAL A 1 351 ? -42.164 -14.315 28.311 1.00 91.94 351 VAL A N 1
ATOM 2805 C CA . VAL A 1 351 ? -41.938 -13.137 29.168 1.00 91.94 351 VAL A CA 1
ATOM 2806 C C . VAL A 1 351 ? -41.640 -11.888 28.336 1.00 91.94 351 VAL A C 1
ATOM 2808 O O . VAL A 1 351 ? -42.240 -10.842 28.554 1.00 91.94 351 VAL A O 1
ATOM 2811 N N . GLN A 1 352 ? -40.773 -11.984 27.324 1.00 91.50 352 GLN A N 1
ATOM 2812 C C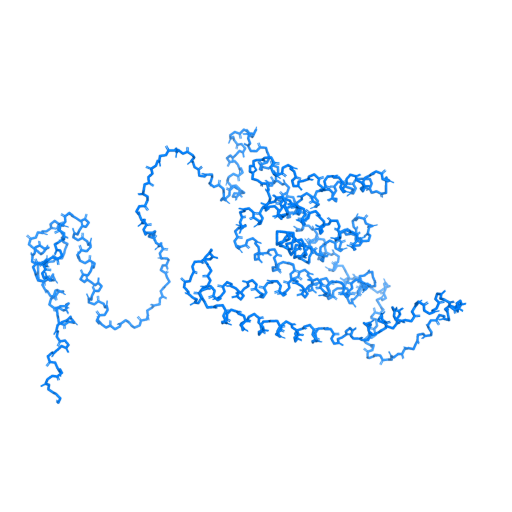A . GLN A 1 352 ? -40.469 -10.846 26.449 1.00 91.50 352 GLN A CA 1
ATOM 2813 C C . GLN A 1 352 ? -41.680 -10.381 25.633 1.00 91.50 352 GLN A C 1
ATOM 2815 O O . GLN A 1 352 ? -41.791 -9.191 25.338 1.00 91.50 352 GLN A O 1
ATOM 2820 N N . SER A 1 353 ? -42.561 -11.298 25.227 1.00 90.56 353 SER A N 1
ATOM 2821 C CA . SER A 1 353 ? -43.797 -10.949 24.525 1.00 90.56 353 SER A CA 1
ATOM 2822 C C . SER A 1 353 ? -44.779 -10.238 25.453 1.00 90.56 353 SER A C 1
ATOM 2824 O O . SER A 1 353 ? -45.286 -9.185 25.076 1.00 90.56 353 SER A O 1
ATOM 2826 N N . ALA A 1 354 ? -44.926 -10.717 26.690 1.00 91.62 354 ALA A N 1
ATOM 2827 C CA . ALA A 1 354 ? -45.746 -10.081 27.713 1.00 91.62 354 ALA A CA 1
ATOM 2828 C C . ALA A 1 354 ? -45.219 -8.683 28.075 1.00 91.62 354 ALA A C 1
ATOM 2830 O O . ALA A 1 354 ? -45.988 -7.727 28.111 1.00 91.62 354 ALA A O 1
ATOM 2831 N N . MET A 1 355 ? -43.900 -8.520 28.245 1.00 90.69 355 MET A N 1
ATOM 2832 C CA . MET A 1 355 ? -43.282 -7.212 28.521 1.00 90.69 355 MET A CA 1
ATOM 2833 C C . MET A 1 355 ? -43.547 -6.197 27.403 1.00 90.69 355 MET A C 1
ATOM 2835 O O . MET A 1 355 ? -43.814 -5.030 27.668 1.00 90.69 355 MET A O 1
ATOM 2839 N N . LYS A 1 356 ? -43.518 -6.633 26.136 1.00 91.25 356 LYS A N 1
ATOM 2840 C CA . LYS A 1 356 ? -43.868 -5.765 24.998 1.00 91.25 356 LYS A CA 1
ATOM 2841 C C . LYS A 1 356 ? -45.341 -5.361 24.988 1.00 91.25 356 LYS A C 1
ATOM 2843 O O . LYS A 1 356 ? -45.655 -4.318 24.425 1.00 91.25 356 LYS A O 1
ATOM 2848 N N . LYS A 1 357 ? -46.214 -6.177 25.583 1.00 88.88 357 LYS A N 1
ATOM 2849 C CA . LYS A 1 357 ? -47.649 -5.915 25.746 1.00 88.88 357 LYS A CA 1
ATOM 2850 C C . LYS A 1 357 ? -47.977 -5.188 27.065 1.00 88.88 357 LYS A C 1
ATOM 2852 O O . LYS A 1 357 ? -49.144 -5.055 27.405 1.00 88.88 357 LYS A O 1
ATOM 2857 N N . GLY A 1 358 ? -46.969 -4.689 27.790 1.00 88.06 358 GLY A N 1
ATOM 2858 C CA . GLY A 1 358 ? -47.160 -3.852 28.981 1.00 88.06 358 GLY A CA 1
ATOM 2859 C C . GLY A 1 358 ? -47.115 -4.590 30.321 1.00 88.06 358 GLY A C 1
ATOM 2860 O O . GLY A 1 358 ? -47.466 -4.003 31.340 1.00 88.06 358 GLY A O 1
ATOM 2861 N N . TYR A 1 359 ? -46.677 -5.852 30.352 1.00 92.94 359 TYR A N 1
ATOM 2862 C CA . TYR A 1 359 ? -46.412 -6.550 31.611 1.00 92.94 359 TYR A CA 1
ATOM 2863 C C . TYR A 1 359 ? -45.157 -5.994 32.308 1.00 92.94 359 TYR A C 1
ATOM 2865 O O . TYR A 1 359 ? -44.061 -6.022 31.740 1.00 92.94 359 TYR A O 1
ATOM 2873 N N . ASP A 1 360 ? -45.309 -5.536 33.551 1.00 91.62 360 ASP A N 1
ATOM 2874 C CA . ASP A 1 360 ? -44.205 -5.077 34.397 1.00 91.62 360 ASP A CA 1
ATOM 2875 C C . ASP A 1 360 ? -43.490 -6.272 35.047 1.00 91.62 360 ASP A C 1
ATOM 2877 O O . ASP A 1 360 ? -43.974 -6.873 36.009 1.00 91.62 360 ASP A O 1
ATOM 2881 N N . TYR A 1 361 ? -42.348 -6.662 34.475 1.00 92.00 361 TYR A N 1
ATOM 2882 C CA . TYR A 1 361 ? -41.593 -7.824 34.934 1.00 92.00 361 TYR A CA 1
ATOM 2883 C C . TYR A 1 361 ? -40.937 -7.563 36.292 1.00 92.00 361 TYR A C 1
ATOM 2885 O O . TYR A 1 361 ? -40.055 -6.712 36.419 1.00 92.00 361 TYR A O 1
ATOM 2893 N N . ARG A 1 362 ? -41.296 -8.376 37.291 1.00 89.38 362 ARG A N 1
ATOM 2894 C CA . ARG A 1 362 ? -40.739 -8.288 38.644 1.00 89.38 362 ARG A CA 1
ATOM 2895 C C . ARG A 1 362 ? -39.631 -9.328 38.836 1.00 89.38 362 ARG A C 1
ATOM 2897 O O . ARG A 1 362 ? -39.922 -10.522 38.928 1.00 89.38 362 ARG A O 1
ATOM 2904 N N . PRO A 1 363 ? -38.354 -8.916 38.951 1.00 84.38 363 PRO A N 1
ATOM 2905 C CA . PRO A 1 363 ? -37.241 -9.854 39.110 1.00 84.38 363 PRO A CA 1
ATOM 2906 C C . PRO A 1 363 ? -37.256 -10.605 40.450 1.00 84.38 363 PRO A C 1
ATOM 2908 O O . PRO A 1 363 ? -36.621 -11.650 40.552 1.00 84.38 363 PRO A O 1
ATOM 2911 N N . GLY A 1 364 ? -37.991 -10.109 41.452 1.00 86.81 364 GLY A N 1
ATOM 2912 C CA . GLY A 1 364 ? -38.198 -10.798 42.731 1.00 86.81 364 GLY A CA 1
ATOM 2913 C C . GLY A 1 364 ? -39.221 -11.938 42.686 1.00 86.81 364 GLY A C 1
ATOM 2914 O O . GLY A 1 364 ? -39.368 -12.639 43.679 1.00 86.81 364 GLY A O 1
ATOM 2915 N N . TYR A 1 365 ? -39.932 -12.126 41.570 1.00 89.88 365 TYR A N 1
ATOM 2916 C CA . TYR A 1 365 ? -40.946 -13.170 41.430 1.00 89.88 365 TYR A CA 1
ATOM 2917 C C . TYR A 1 365 ? -40.383 -14.441 40.809 1.00 89.88 365 TYR A C 1
ATOM 2919 O O . TYR A 1 365 ? -39.568 -14.425 39.880 1.00 89.88 365 TYR A O 1
ATOM 2927 N N . THR A 1 366 ? -40.877 -15.569 41.300 1.00 90.44 366 THR A N 1
ATOM 2928 C CA . THR A 1 366 ? -40.593 -16.885 40.741 1.00 90.44 366 THR A CA 1
ATOM 2929 C C . THR A 1 366 ? -41.203 -17.026 39.339 1.00 90.44 366 THR A C 1
ATOM 2931 O O . THR A 1 366 ? -42.164 -16.330 38.990 1.00 90.44 366 THR A O 1
ATOM 2934 N N . PRO A 1 367 ? -40.694 -17.953 38.504 1.00 90.00 367 PRO A N 1
ATOM 2935 C CA . PRO A 1 367 ? -41.294 -18.238 37.201 1.00 90.00 367 PRO A CA 1
ATOM 2936 C C . PRO A 1 367 ? -42.788 -18.594 37.275 1.00 90.00 367 PRO A C 1
ATOM 2938 O O . PRO A 1 367 ? -43.548 -18.238 36.379 1.00 90.00 367 PRO A O 1
ATOM 2941 N N . ASN A 1 368 ? -43.220 -19.227 38.372 1.00 89.88 368 ASN A N 1
ATOM 2942 C CA . ASN A 1 368 ? -44.627 -19.534 38.641 1.00 89.88 368 ASN A CA 1
ATOM 2943 C C . ASN A 1 368 ? -45.467 -18.281 38.900 1.00 89.88 368 ASN A C 1
ATOM 2945 O O . ASN A 1 368 ? -46.584 -18.175 38.400 1.00 89.88 368 ASN A O 1
ATOM 2949 N N . GLU A 1 369 ? -44.947 -17.331 39.672 1.00 89.81 369 GLU A N 1
ATOM 2950 C CA . GLU A 1 369 ? -45.652 -16.089 40.005 1.00 89.81 369 GLU A CA 1
ATOM 2951 C C . GLU A 1 369 ? -45.768 -15.170 38.789 1.00 89.81 369 GLU A C 1
ATOM 2953 O O . GLU A 1 369 ? -46.868 -14.723 38.465 1.00 89.81 369 GLU A O 1
ATOM 2958 N N . ASN A 1 370 ? -44.665 -14.966 38.060 1.00 90.50 370 ASN A N 1
ATOM 2959 C CA . ASN A 1 370 ? -44.679 -14.211 36.805 1.00 90.50 370 ASN A CA 1
ATOM 2960 C C . ASN A 1 370 ? -45.604 -14.879 35.778 1.00 90.50 370 ASN A C 1
ATOM 2962 O O . ASN A 1 370 ? -46.418 -14.232 35.124 1.00 90.50 370 ASN A O 1
ATOM 2966 N N . GLY A 1 371 ? -45.528 -16.203 35.687 1.00 87.75 371 GLY A N 1
ATOM 2967 C CA . GLY A 1 371 ? -46.349 -17.002 34.799 1.00 87.75 371 GLY A CA 1
ATOM 2968 C C . GLY A 1 371 ? -47.849 -16.928 35.076 1.00 87.75 371 GLY A C 1
ATOM 2969 O O . GLY A 1 371 ? -48.627 -16.762 34.141 1.00 87.75 371 GLY A O 1
ATOM 2970 N N . ARG A 1 372 ? -48.268 -16.976 36.348 1.00 88.38 372 ARG A N 1
ATOM 2971 C CA . ARG A 1 372 ? -49.678 -16.804 36.747 1.00 88.38 372 ARG A CA 1
ATOM 2972 C C . ARG A 1 372 ? -50.217 -15.424 36.385 1.00 88.38 372 ARG A C 1
ATOM 2974 O O . ARG A 1 372 ? -51.353 -15.316 35.937 1.00 88.38 372 ARG A O 1
ATOM 2981 N N . GLN A 1 373 ? -49.409 -14.378 36.544 1.00 90.12 373 GLN A N 1
ATOM 2982 C CA . GLN A 1 373 ? -49.821 -13.024 36.169 1.00 90.12 373 GLN A CA 1
ATOM 2983 C C . GLN A 1 373 ? -49.950 -12.846 34.655 1.00 90.12 373 GLN A C 1
ATOM 2985 O O . GLN A 1 373 ? -50.869 -12.168 34.201 1.00 90.12 373 GLN A O 1
ATOM 2990 N N . ILE A 1 374 ? -49.059 -13.475 33.883 1.00 89.94 374 ILE A N 1
ATOM 2991 C CA . ILE A 1 374 ? -49.129 -13.475 32.417 1.00 89.94 374 ILE A CA 1
ATOM 2992 C C . ILE A 1 374 ? -50.337 -14.291 31.938 1.00 89.94 374 ILE A C 1
ATOM 2994 O O . ILE A 1 374 ? -51.035 -13.854 31.032 1.00 89.94 374 ILE A O 1
ATOM 2998 N N . ALA A 1 375 ? -50.614 -15.444 32.552 1.00 88.25 375 ALA A N 1
ATOM 2999 C CA . ALA A 1 375 ? -51.720 -16.317 32.160 1.00 88.25 375 ALA A CA 1
ATOM 3000 C C . ALA A 1 375 ? -53.103 -15.751 32.528 1.00 88.25 375 ALA A C 1
ATOM 3002 O O . ALA A 1 375 ? -54.070 -15.979 31.810 1.00 88.25 375 ALA A O 1
ATOM 3003 N N . GLY A 1 376 ? -53.191 -14.987 33.622 1.00 81.00 376 GLY A N 1
ATOM 3004 C CA . GLY A 1 376 ? -54.444 -14.407 34.114 1.00 81.00 376 GLY A CA 1
ATOM 3005 C C . GLY A 1 376 ? -54.966 -13.211 33.312 1.00 81.00 376 GLY A C 1
ATOM 3006 O O . GLY A 1 376 ? -56.040 -12.703 33.628 1.00 81.00 376 GLY A O 1
ATOM 3007 N N . ARG A 1 377 ? -54.228 -12.727 32.302 1.00 84.25 377 ARG A N 1
ATOM 3008 C CA . ARG A 1 377 ? -54.658 -11.613 31.443 1.00 84.25 377 ARG A CA 1
ATOM 3009 C C . ARG A 1 377 ? -54.395 -11.918 29.970 1.00 84.25 377 ARG A C 1
ATOM 3011 O O . ARG A 1 377 ? -53.248 -11.975 29.533 1.00 84.25 377 ARG A O 1
ATOM 3018 N N . LEU A 1 378 ? -55.474 -12.000 29.190 1.00 78.31 378 LEU A N 1
ATOM 3019 C CA . LEU A 1 378 ? -55.441 -12.187 27.728 1.00 78.31 378 LEU A CA 1
ATOM 3020 C C . LEU A 1 378 ? -54.678 -11.070 26.994 1.00 78.31 378 LEU A C 1
ATOM 3022 O O . LEU A 1 378 ? -54.191 -11.258 25.884 1.00 78.31 378 LEU A O 1
ATOM 3026 N N . GLU A 1 379 ? -54.531 -9.906 27.624 1.00 80.62 379 GLU A N 1
ATOM 3027 C CA . GLU A 1 379 ? -53.775 -8.780 27.076 1.00 80.62 379 GLU A CA 1
ATOM 3028 C C . GLU A 1 379 ? -52.274 -9.077 26.946 1.00 80.62 379 GLU A C 1
ATOM 3030 O O . GLU A 1 379 ? -51.610 -8.510 26.082 1.00 80.62 379 GLU A O 1
ATOM 3035 N N . TYR A 1 380 ? -51.718 -9.977 27.764 1.00 83.62 380 TYR A N 1
ATOM 3036 C CA . TYR A 1 380 ? -50.272 -10.216 27.820 1.00 83.62 380 TYR A CA 1
ATOM 3037 C C . TYR A 1 380 ? -49.813 -11.430 27.016 1.00 83.62 380 TYR A C 1
ATOM 3039 O O . TYR A 1 380 ? -48.635 -11.519 26.662 1.00 83.62 380 TYR A O 1
ATOM 3047 N N . THR A 1 381 ? -50.717 -12.346 26.677 1.00 84.25 381 THR A N 1
ATOM 3048 C CA . THR A 1 381 ? -50.385 -13.582 25.967 1.00 84.25 381 THR A CA 1
ATOM 3049 C C . THR A 1 381 ? -51.539 -14.046 25.084 1.00 84.25 381 THR A C 1
ATOM 3051 O O . THR A 1 381 ? -52.701 -13.899 25.433 1.00 84.25 381 THR A O 1
ATOM 3054 N N . GLU A 1 382 ? -51.200 -14.608 23.924 1.00 84.19 382 GLU A N 1
ATOM 3055 C CA . GLU A 1 382 ? -52.157 -15.278 23.024 1.00 84.19 382 GLU A CA 1
ATOM 3056 C C . GLU A 1 382 ? -52.309 -16.772 23.353 1.00 84.19 382 GLU A C 1
ATOM 3058 O O . GLU A 1 382 ? -53.147 -17.450 22.769 1.00 84.19 382 GLU A O 1
ATOM 3063 N N . LEU A 1 383 ? -51.483 -17.287 24.270 1.00 85.38 383 LEU A N 1
ATOM 3064 C CA . LEU A 1 383 ? -51.541 -18.672 24.728 1.00 85.38 383 LEU A CA 1
ATOM 3065 C C . LEU A 1 383 ? -52.654 -18.854 25.757 1.00 85.38 383 LEU A C 1
ATOM 3067 O O . LEU A 1 383 ? -52.884 -17.982 26.597 1.00 85.38 383 LEU A O 1
ATOM 3071 N N . SER A 1 384 ? -53.281 -20.026 25.733 1.00 88.00 384 SER A N 1
ATOM 3072 C CA . SER A 1 384 ? -54.235 -20.428 26.761 1.00 88.00 384 SER A CA 1
ATOM 3073 C C . SER A 1 384 ? -53.557 -20.561 28.128 1.00 88.00 384 SER A C 1
ATOM 3075 O O . SER A 1 384 ? -52.359 -20.837 28.241 1.00 88.00 384 SER A O 1
ATOM 3077 N N . GLU A 1 385 ? -54.337 -20.412 29.199 1.00 86.88 385 GLU A N 1
ATOM 3078 C CA . GLU A 1 385 ? -53.825 -20.526 30.567 1.00 86.88 385 GLU A CA 1
ATOM 3079 C C . GLU A 1 385 ? -53.140 -21.884 30.822 1.00 86.88 385 GLU A C 1
ATOM 3081 O O . GLU A 1 385 ? -52.110 -21.952 31.496 1.00 86.88 385 GLU A O 1
ATOM 3086 N N . ASN A 1 386 ? -53.658 -22.956 30.217 1.00 87.25 386 ASN A N 1
ATOM 3087 C CA . ASN A 1 386 ? -53.088 -24.299 30.316 1.00 87.25 386 ASN A CA 1
ATOM 3088 C C . ASN A 1 386 ? -51.737 -24.418 29.593 1.00 87.25 386 ASN A C 1
ATOM 3090 O O . ASN A 1 386 ? -50.807 -25.011 30.134 1.00 87.25 386 ASN A O 1
ATOM 3094 N N . GLU A 1 387 ? -51.585 -23.817 28.411 1.00 87.44 387 GLU A N 1
ATOM 3095 C CA . GLU A 1 387 ? -50.310 -23.817 27.678 1.00 87.44 387 GLU A CA 1
ATOM 3096 C C . GLU A 1 387 ? -49.227 -23.031 28.418 1.00 87.44 387 GLU A C 1
ATOM 3098 O O . GLU A 1 387 ? -48.072 -23.456 28.469 1.00 87.44 387 GLU A O 1
ATOM 3103 N N . VAL A 1 388 ? -49.599 -21.904 29.033 1.00 89.00 388 VAL A N 1
ATOM 3104 C CA . VAL A 1 388 ? -48.674 -21.120 29.857 1.00 89.00 388 VAL A CA 1
ATOM 3105 C C . VAL A 1 388 ? -48.229 -21.932 31.073 1.00 89.00 388 VAL A C 1
ATOM 3107 O O . VAL A 1 388 ? -47.031 -21.997 31.349 1.00 89.00 388 VAL A O 1
ATOM 3110 N N . ARG A 1 389 ? -49.160 -22.601 31.767 1.00 90.12 389 ARG A N 1
ATOM 3111 C CA . ARG A 1 389 ? -48.844 -23.471 32.914 1.00 90.12 389 ARG A CA 1
ATOM 3112 C C . ARG A 1 389 ? -47.905 -24.616 32.530 1.00 90.12 389 ARG A C 1
ATOM 3114 O O . ARG A 1 389 ? -46.904 -24.803 33.218 1.00 90.12 389 ARG A O 1
ATOM 3121 N N . ASN A 1 390 ? -48.170 -25.307 31.420 1.00 90.31 390 ASN A N 1
ATOM 3122 C CA . ASN A 1 390 ? -47.313 -26.391 30.929 1.00 90.31 390 ASN A CA 1
ATOM 3123 C C . ASN A 1 390 ? -45.899 -25.885 30.604 1.00 90.31 390 ASN A C 1
ATOM 3125 O O . ASN A 1 390 ? -44.915 -26.456 31.060 1.00 90.31 390 ASN A O 1
ATOM 3129 N N . LEU A 1 391 ? -45.782 -24.742 29.919 1.00 90.94 391 LEU A N 1
ATOM 3130 C CA . LEU A 1 391 ? -44.481 -24.155 29.587 1.00 90.94 391 LEU A CA 1
ATOM 3131 C C . LEU A 1 391 ? -43.659 -23.780 30.833 1.00 90.94 391 LEU A C 1
ATOM 3133 O O . LEU A 1 391 ? -42.433 -23.908 30.843 1.00 90.94 391 LEU A O 1
ATOM 3137 N N . ILE A 1 392 ? -44.320 -23.275 31.877 1.00 91.62 392 ILE A N 1
ATOM 3138 C CA . ILE A 1 392 ? -43.664 -22.935 33.145 1.00 91.62 392 ILE A CA 1
ATOM 3139 C C . ILE A 1 392 ? -43.244 -24.204 33.892 1.00 91.62 392 ILE A C 1
ATOM 3141 O O . ILE A 1 392 ? -42.168 -24.223 34.491 1.00 91.62 392 ILE A O 1
ATOM 3145 N N . GLN A 1 393 ? -44.066 -25.254 33.852 1.00 90.69 393 GLN A N 1
ATOM 3146 C CA . GLN A 1 393 ? -43.740 -26.549 34.439 1.00 90.69 393 GLN A CA 1
ATOM 3147 C C . GLN A 1 393 ? -42.494 -27.149 33.779 1.00 90.69 393 GLN A C 1
ATOM 3149 O O . GLN A 1 393 ? -41.531 -27.422 34.494 1.00 90.69 393 GLN A O 1
ATOM 3154 N N . ASP A 1 394 ? -42.454 -27.214 32.446 1.00 89.06 394 ASP A N 1
ATOM 3155 C CA . ASP A 1 394 ? -41.288 -27.684 31.686 1.00 89.06 394 ASP A CA 1
ATOM 3156 C C . ASP A 1 394 ? -40.034 -26.861 32.031 1.00 89.06 394 ASP A C 1
ATOM 3158 O O . ASP A 1 394 ? -38.934 -27.385 32.225 1.00 89.06 394 ASP A O 1
ATOM 3162 N N . TYR A 1 395 ? -40.184 -25.536 32.139 1.00 90.19 395 TYR A N 1
ATOM 3163 C CA . TYR A 1 395 ? -39.084 -24.641 32.498 1.00 90.19 395 TYR A CA 1
ATOM 3164 C C . TYR A 1 395 ? -38.553 -24.904 33.910 1.00 90.19 395 TYR A C 1
ATOM 3166 O O . TYR A 1 395 ? -37.337 -24.915 34.124 1.00 90.19 395 TYR A O 1
ATOM 3174 N N . ASN A 1 396 ? -39.448 -25.108 34.875 1.00 89.44 396 ASN A N 1
ATOM 3175 C CA . ASN A 1 396 ? -39.077 -25.411 36.251 1.00 89.44 396 ASN A CA 1
ATOM 3176 C C . ASN A 1 396 ? -38.452 -26.800 36.376 1.00 89.44 396 ASN A C 1
ATOM 3178 O O . ASN A 1 396 ? -37.516 -26.958 37.153 1.00 89.44 396 ASN A O 1
ATOM 3182 N N . GLU A 1 397 ? -38.908 -27.783 35.606 1.00 87.31 397 GLU A N 1
ATOM 3183 C CA . GLU A 1 397 ? -38.319 -29.121 35.570 1.00 87.31 397 GLU A CA 1
ATOM 3184 C C . GLU A 1 397 ? -36.878 -29.076 35.044 1.00 87.31 397 GLU A C 1
ATOM 3186 O O . GLU A 1 397 ? -35.963 -29.570 35.698 1.00 87.31 397 GLU A O 1
ATOM 3191 N N . VAL A 1 398 ? -36.623 -28.345 33.956 1.00 86.19 398 VAL A N 1
ATOM 3192 C CA . VAL A 1 398 ? -35.257 -28.135 33.441 1.00 86.19 398 VAL A CA 1
ATOM 3193 C C . VAL A 1 398 ? -34.381 -27.326 34.412 1.00 86.19 398 VAL A C 1
ATOM 3195 O O . VAL A 1 398 ? -33.164 -27.502 34.460 1.00 86.19 398 VAL A O 1
ATOM 3198 N N . ARG A 1 399 ? -34.959 -26.388 35.176 1.00 81.50 399 ARG A N 1
ATOM 3199 C CA . ARG A 1 399 ? -34.200 -25.494 36.072 1.00 81.50 399 ARG A CA 1
ATOM 3200 C C . ARG A 1 399 ? -33.936 -26.087 37.457 1.00 81.50 399 ARG A C 1
ATOM 3202 O O . ARG A 1 399 ? -32.877 -25.826 38.021 1.00 81.50 399 ARG A O 1
ATOM 3209 N N . TYR A 1 400 ? -34.888 -26.836 38.003 1.00 80.50 400 TYR A N 1
ATOM 3210 C CA . TYR A 1 400 ? -34.877 -27.338 39.380 1.00 80.50 400 TYR A CA 1
ATOM 3211 C C . TYR A 1 400 ? -34.952 -28.872 39.467 1.00 80.50 400 TYR A C 1
ATOM 3213 O O . TYR A 1 400 ? -34.551 -29.438 40.482 1.00 80.50 400 TYR A O 1
ATOM 3221 N N . GLY A 1 401 ? -35.424 -29.562 38.424 1.00 65.94 401 GLY A N 1
ATOM 3222 C CA . GLY A 1 401 ? -35.575 -31.023 38.393 1.00 65.94 401 GLY A CA 1
ATOM 3223 C C . GLY A 1 401 ? -34.250 -31.787 38.337 1.00 65.94 401 GLY A C 1
ATOM 3224 O O . GLY A 1 401 ? -34.137 -32.845 38.946 1.00 65.94 401 GLY A O 1
ATOM 3225 N N . SER A 1 402 ? -33.199 -31.202 37.751 1.00 57.81 402 SER A N 1
ATOM 3226 C CA . SER A 1 402 ? -31.860 -31.820 37.663 1.00 57.81 402 SER A CA 1
ATOM 3227 C C . SER A 1 402 ? -31.175 -32.052 39.032 1.00 57.81 402 SER A C 1
ATOM 3229 O O . SER A 1 402 ? -30.151 -32.728 39.121 1.00 57.81 402 SER A O 1
ATOM 3231 N N . HIS A 1 403 ? -31.743 -31.529 40.129 1.00 52.41 403 HIS A N 1
ATOM 3232 C CA . HIS A 1 403 ? -31.268 -31.791 41.492 1.00 52.41 403 HIS A CA 1
ATOM 3233 C C . HIS A 1 403 ? -31.892 -33.025 42.163 1.00 52.41 403 HIS A C 1
ATOM 3235 O O . HIS A 1 403 ? -31.327 -33.503 43.145 1.00 52.41 403 HIS A O 1
ATOM 3241 N N . LYS A 1 404 ? -33.016 -33.563 41.666 1.00 52.41 404 LYS A N 1
ATOM 3242 C CA . LYS A 1 404 ? -33.677 -34.722 42.297 1.00 52.41 404 LYS A CA 1
ATOM 3243 C C . LYS A 1 404 ? -33.015 -36.063 41.966 1.00 52.41 404 LYS A C 1
ATOM 3245 O O . LYS A 1 404 ? -33.036 -36.951 42.812 1.00 52.41 404 LYS A O 1
ATOM 3250 N N . ASP A 1 405 ? -32.358 -36.179 40.814 1.00 50.53 405 ASP A N 1
ATOM 3251 C CA . ASP A 1 405 ? -31.760 -37.448 40.369 1.00 50.53 405 ASP A CA 1
ATOM 3252 C C . ASP A 1 405 ? -30.324 -37.683 40.861 1.00 50.53 405 ASP A C 1
ATOM 3254 O O . ASP A 1 405 ? -29.813 -38.793 40.761 1.00 50.53 405 ASP A O 1
ATOM 3258 N N . LYS A 1 406 ? -29.672 -36.688 41.480 1.00 48.25 406 LYS A N 1
ATOM 3259 C CA . LYS A 1 406 ? -28.321 -36.863 42.053 1.00 48.25 406 LYS A CA 1
ATOM 3260 C C . LYS A 1 406 ? -28.290 -37.508 43.445 1.00 48.25 406 LYS A C 1
ATOM 3262 O O . LYS A 1 406 ? -27.207 -37.808 43.926 1.00 48.25 406 LYS A O 1
ATOM 3267 N N . ASN A 1 407 ? -29.448 -37.747 44.069 1.00 47.59 407 ASN A N 1
ATOM 3268 C CA . ASN A 1 407 ? -29.567 -38.437 45.365 1.00 47.59 407 ASN A CA 1
ATOM 3269 C C . ASN A 1 407 ? -30.066 -39.893 45.241 1.00 47.59 407 ASN A C 1
ATOM 3271 O O . ASN A 1 407 ? -30.470 -40.494 46.235 1.00 47.59 407 ASN A O 1
ATOM 3275 N N . LYS A 1 408 ? -30.061 -40.463 44.030 1.00 48.44 408 LYS A N 1
ATOM 3276 C CA . LYS A 1 408 ? -30.332 -41.888 43.769 1.00 48.44 408 LYS A CA 1
ATOM 3277 C C . LYS A 1 408 ? -29.218 -42.538 42.935 1.00 48.44 408 LYS A C 1
ATOM 3279 O O . LYS A 1 408 ? -29.502 -43.304 42.017 1.00 48.44 408 LYS A O 1
ATOM 3284 N N . ALA A 1 409 ? -27.967 -42.211 43.248 1.00 40.03 409 ALA A N 1
ATOM 3285 C CA . ALA A 1 409 ? -26.800 -42.954 42.784 1.00 40.03 409 ALA A CA 1
ATOM 3286 C C . ALA A 1 409 ? -26.046 -43.497 43.996 1.00 40.03 409 ALA A C 1
ATOM 3288 O O . ALA A 1 409 ? -25.823 -42.692 44.931 1.00 40.03 409 ALA A O 1
#

Nearest PDB structures (foldseek):
  8h0p-assembly1_R  TM=3.226E-01  e=4.352E+00  Homo sapiens

pLDDT: mean 77.08, std 17.3, range [35.75, 97.19]

Solvent-accessible surface area (backbone atoms only — not comparable to full-atom values): 23185 Å² total; per-residue (Å²): 108,72,63,55,59,51,13,47,52,50,8,53,50,54,32,27,32,42,38,44,59,47,38,52,43,18,60,79,69,60,72,41,64,41,66,58,56,44,49,51,38,25,54,16,13,18,44,2,20,36,36,35,77,71,45,80,72,82,64,34,62,63,59,23,34,46,58,13,52,52,55,25,48,60,49,36,72,77,59,83,37,59,77,50,23,57,57,51,25,52,51,20,34,51,42,5,50,49,31,21,38,48,64,67,48,69,57,59,72,62,57,58,49,49,50,48,53,48,18,39,53,44,15,51,54,47,33,62,46,11,76,74,34,81,91,37,38,87,47,30,64,60,29,46,51,24,28,49,53,33,48,47,54,49,53,52,53,52,46,55,51,51,52,34,58,74,68,73,44,58,96,87,55,81,72,90,59,60,67,62,53,51,52,53,49,50,54,50,51,51,53,46,49,51,52,47,52,64,64,40,58,83,44,46,70,61,52,50,52,52,49,47,47,64,75,43,47,62,52,42,70,72,67,69,56,76,79,72,74,77,74,81,76,75,70,80,59,89,67,73,67,78,79,77,76,56,85,85,40,74,73,56,53,57,64,50,50,56,53,56,51,49,48,51,51,53,51,50,51,50,50,52,50,49,48,50,52,51,51,51,50,49,44,70,70,42,58,88,76,56,56,72,70,60,52,55,54,41,49,74,69,56,77,61,76,85,73,79,75,80,82,87,73,97,67,98,66,88,75,73,83,74,80,76,83,75,82,75,78,86,72,90,69,93,63,90,66,61,69,64,63,53,42,54,49,50,50,51,49,50,54,54,48,15,42,75,54,70,46,84,82,59,88,91,50,52,70,67,56,54,45,51,60,41,44,75,33,73,76,34,38,94,63,53,51,66,57,47,51,50,50,47,50,55,36,45,42,67,72,59,45,76,67,65,66,72,79,76,118